Protein AF-A0A7R9PXS8-F1 (afdb_monomer_lite)

InterPro domains:
  IPR000653 DegT/DnrJ/EryC1/StrS aminotransferase [PF01041] (267-417)
  IPR000653 DegT/DnrJ/EryC1/StrS aminotransferase [PTHR30244] (265-416)
  IPR015421 Pyridoxal phosphate-dependent transferase, major domain [G3DSA:3.40.640.10] (238-419)
  IPR015424 Pyridoxal phosphate-dependent transferase [SSF53383] (260-417)
  IPR027417 P-loop containing nucleoside triphosphate hydrolase [G3DSA:3.40.50.300] (1-212)
  IPR027417 P-loop containing nucleoside triphosphate hydrolase [SSF52540] (4-186)

Foldseek 3Di:
DWQFLDDLDCVVVQLQVLAPQEAEDEELLTPVVVADLCNLVSLLVVQVVDPHNHYYYDYDLVSCVVNVHAPLCSCVSNVPQAAEAEAEPPLVSSVVQSVCCLVPVDGDPDDPPLDDDDPDDDDDDDDDDPVNSVVSVVVVVVSVVRNVVRDDPNYDYHYDYSVVCVVCVPVSVVVVCVSVVHDDPPGDRDDDDDDDDDDDDPDDDDDPPPDDVCVVPPDDPPVVVVVVVCCVPVVDDDDDDDDPDDDDRDARPVHDDDDPDDDDAHVVNVVVVVCCVVVVQVDPVGDVQVVVFVVVCVLVVHPTDGDDPDLLRVLLVVVVVLVDDAAQEEEEAPPDDPSNQVSCVVRNYHYFHQYPDPPGRWNDPVSRVVRDDPSYAAYETECPQQNRHPPVVVNVVVCVVVNHHYHYNCVNNPPDDDD

Sequence (419 aa):
MSTNPRTGSEYLSNLLRSHPEIGLDGELLNEEHNLPDDVLQYCRQQLSKFEQKFVGFKAFPEQIFKCKLRFDELVRHLGADVVIVLWRKSIAGQLASLRIAAKTGVWFEGAEDFNNNHKNGLKVKTSISDQEMREYHEFLVKDWQTIGSQWPIDIIPIYICYEDLIADPLTQLRQIMARLSCDMETYVFTSPGAVKPAVPPSDRIENWQQLSDELKCLKINVKKIVMDCIEKNLNVKCQALDFVPDAEPPIPSKGWRYNVCAPFMPNEAKDNVIQALVSGSVSSAGFWPKEMAEKLRKVFDCPVAQPCSNGFTSLVIAMQAMSLRSGDEVIMPSLTMIAVPNAVSLLGAVPVFADCADGQYNPGLNEILDVSSERTRAVVLTHTYGVPTEHLESIANECKARKWTLIEDISECVGVRVR

Organism: NCBI:txid1979941

Secondary structure (DSSP, 8-state):
----S--S-HHHHHHHHTSTTEEE---TT-GGG---S-HHHHHHHHHTT--SSEEE----HHHHHHTT--HHHHHHHHT-S--EEEE-S-HHHHHHHHHHHHHHSS-------TTS-------------HHHHHHHHHHHHHHHHHHHTT--TT---EEEEHHHHHH-HHHHHHHHHHHHT---TT----------------S----GGGS-HHHHH----HHHHHHHHHHHHH----------PPPPPPPPTT-----S------HHHHHHHHHHHHTT--STTSSHHHHHHHHHHHHTT-S-----SSHHHHHHHHHHHTT--TT-EEEEESSS-THHHHHHHHTTPEEEEEPPPTT-SS--HHHHHHT--TTEEEEEEE-GGG-PPTTHHHHHHHHHHHTPEEEEE-TTTTT----

Radius of gyration: 31.39 Å; chains: 1; bounding box: 64×60×87 Å

pLDDT: mean 73.42, std 21.12, range [26.16, 98.62]

Structure (mmCIF, N/CA/C/O backbone):
data_AF-A0A7R9PXS8-F1
#
_entry.id   AF-A0A7R9PXS8-F1
#
loop_
_atom_site.group_PDB
_atom_site.id
_atom_site.type_symbol
_atom_site.label_atom_id
_atom_site.label_alt_id
_atom_site.label_comp_id
_atom_site.label_asym_id
_atom_site.label_entity_id
_atom_site.label_seq_id
_atom_site.pdbx_PDB_ins_code
_atom_site.Cartn_x
_atom_site.Cartn_y
_atom_site.Cartn_z
_atom_site.occupancy
_atom_site.B_iso_or_equiv
_atom_site.auth_seq_id
_atom_site.auth_comp_id
_atom_site.auth_asym_id
_atom_site.auth_atom_id
_atom_site.pdbx_PDB_model_num
ATOM 1 N N . MET A 1 1 ? 7.174 11.034 -13.905 1.00 26.16 1 MET A N 1
ATOM 2 C CA . MET A 1 1 ? 6.912 9.632 -13.519 1.00 26.16 1 MET A CA 1
ATOM 3 C C . MET A 1 1 ? 7.125 8.782 -14.763 1.00 26.16 1 MET A C 1
ATOM 5 O O . MET A 1 1 ? 6.257 8.777 -15.638 1.00 26.16 1 MET A O 1
ATOM 9 N N . SER A 1 2 ? 8.285 8.129 -14.876 1.00 29.05 2 SER A N 1
ATOM 10 C CA . SER A 1 2 ? 8.663 7.359 -16.062 1.00 29.05 2 SER A CA 1
ATOM 11 C C . SER A 1 2 ? 7.716 6.164 -16.242 1.00 29.05 2 SER A C 1
ATOM 13 O O . SER A 1 2 ? 7.577 5.284 -15.393 1.00 29.05 2 SER A O 1
ATOM 15 N N . THR A 1 3 ? 6.976 6.187 -17.347 1.00 31.47 3 THR A N 1
ATOM 16 C CA . THR A 1 3 ? 5.913 5.229 -17.682 1.00 31.47 3 THR A CA 1
ATOM 17 C C . THR A 1 3 ? 6.485 4.183 -18.622 1.00 31.47 3 THR A C 1
ATOM 19 O O . THR A 1 3 ? 6.316 4.318 -19.829 1.00 31.47 3 THR A O 1
ATOM 22 N N . ASN A 1 4 ? 7.225 3.200 -18.102 1.00 42.34 4 ASN A N 1
ATOM 23 C CA . ASN A 1 4 ? 7.871 2.227 -18.983 1.00 42.34 4 ASN A CA 1
ATOM 24 C C . ASN A 1 4 ? 7.982 0.790 -18.419 1.00 42.34 4 ASN A C 1
ATOM 26 O O . ASN A 1 4 ? 8.968 0.457 -17.762 1.00 42.34 4 ASN A O 1
ATOM 30 N N . PRO A 1 5 ? 7.001 -0.094 -18.675 1.00 38.84 5 PRO A N 1
ATOM 31 C CA . PRO A 1 5 ? 6.869 -1.407 -18.041 1.00 38.84 5 PRO A CA 1
ATOM 32 C C . PRO A 1 5 ? 7.899 -2.445 -18.510 1.00 38.84 5 PRO A C 1
ATOM 34 O O . PRO A 1 5 ? 7.569 -3.372 -19.249 1.00 38.84 5 PRO A O 1
ATOM 37 N N . ARG A 1 6 ? 9.123 -2.342 -17.972 1.00 44.62 6 ARG A N 1
ATOM 38 C CA . ARG A 1 6 ? 10.349 -2.943 -18.528 1.00 44.62 6 ARG A CA 1
ATOM 39 C C . ARG A 1 6 ? 10.591 -2.435 -19.950 1.00 44.62 6 ARG A C 1
ATOM 41 O O . ARG A 1 6 ? 9.979 -2.911 -20.904 1.00 44.62 6 ARG A O 1
ATOM 48 N N . THR A 1 7 ? 11.647 -1.638 -20.090 1.00 41.94 7 THR A N 1
ATOM 49 C CA . THR A 1 7 ? 12.821 -2.074 -20.859 1.00 41.94 7 THR A CA 1
ATOM 50 C C . THR A 1 7 ? 12.614 -3.454 -21.519 1.00 41.94 7 THR A C 1
ATOM 52 O O . THR A 1 7 ? 12.917 -4.473 -20.902 1.00 41.94 7 THR A O 1
ATOM 55 N N . GLY A 1 8 ? 12.136 -3.530 -22.771 1.00 49.62 8 GLY A N 1
ATOM 56 C CA . GLY A 1 8 ? 12.135 -4.797 -23.520 1.00 49.62 8 GLY A CA 1
ATOM 57 C C . GLY A 1 8 ? 13.546 -5.380 -23.446 1.00 49.62 8 GLY A C 1
ATOM 58 O O . GLY A 1 8 ? 14.470 -4.663 -23.816 1.00 49.62 8 GLY A O 1
ATOM 59 N N . SER A 1 9 ? 13.708 -6.538 -22.788 1.00 55.25 9 SER A N 1
ATOM 60 C CA . SER A 1 9 ? 14.902 -6.829 -21.963 1.00 55.25 9 SER A CA 1
ATOM 61 C C . SER A 1 9 ? 16.229 -6.414 -22.586 1.00 55.25 9 SER A C 1
ATOM 63 O O . SER A 1 9 ? 16.456 -6.617 -23.782 1.00 55.25 9 SER A O 1
ATOM 65 N N . GLU A 1 10 ? 17.148 -5.937 -21.743 1.00 64.94 10 GLU A N 1
ATOM 66 C CA . GLU A 1 10 ? 18.542 -5.742 -22.143 1.00 64.94 10 GLU A CA 1
ATOM 67 C C . GLU A 1 10 ? 19.159 -6.990 -22.778 1.00 64.94 10 GLU A C 1
ATOM 69 O O . GLU A 1 10 ? 20.143 -6.850 -23.481 1.00 64.94 10 GLU A O 1
ATOM 74 N N . TYR A 1 11 ? 18.573 -8.181 -22.608 1.00 69.50 11 TYR A N 1
ATOM 75 C CA . TYR A 1 11 ? 18.912 -9.386 -23.363 1.00 69.50 11 TYR A CA 1
ATOM 76 C C . TYR A 1 11 ? 19.158 -9.123 -24.862 1.00 69.50 11 TYR A C 1
ATOM 78 O O . TYR A 1 11 ? 20.223 -9.484 -25.354 1.00 69.50 11 TYR A O 1
ATOM 86 N N . LEU A 1 12 ? 18.261 -8.420 -25.575 1.00 78.31 12 LEU A N 1
ATOM 87 C CA . LEU A 1 12 ? 18.499 -8.110 -26.995 1.00 78.31 12 LEU A CA 1
ATOM 88 C C . LEU A 1 12 ? 19.682 -7.149 -27.171 1.00 78.31 12 LEU A C 1
ATOM 90 O O . LEU A 1 12 ? 20.567 -7.399 -27.984 1.00 78.31 12 LEU A O 1
ATOM 94 N N . SER A 1 13 ? 19.721 -6.067 -26.391 1.00 78.25 13 SER A N 1
ATOM 95 C CA . SER A 1 13 ? 20.799 -5.074 -26.452 1.00 78.25 13 SER A CA 1
ATOM 96 C C . SER A 1 13 ? 22.167 -5.677 -26.116 1.00 78.25 13 SER A C 1
ATOM 98 O O . SER A 1 13 ? 23.156 -5.310 -26.732 1.00 78.25 13 SER A O 1
ATOM 100 N N . ASN A 1 14 ? 22.234 -6.619 -25.178 1.00 78.50 14 ASN A N 1
ATOM 101 C CA . ASN A 1 14 ? 23.454 -7.269 -24.707 1.00 78.50 14 ASN A CA 1
ATOM 102 C C . ASN A 1 14 ? 23.922 -8.356 -25.681 1.00 78.50 14 ASN A C 1
ATOM 104 O O . ASN A 1 14 ? 25.121 -8.458 -25.931 1.00 78.50 14 ASN A O 1
ATOM 108 N N . LEU A 1 15 ? 22.995 -9.096 -26.304 1.00 77.31 15 LEU A N 1
ATOM 109 C CA . LEU A 1 15 ? 23.314 -9.956 -27.445 1.00 77.31 15 LEU A CA 1
ATOM 110 C C . LEU A 1 15 ? 23.892 -9.129 -28.605 1.00 77.31 15 LEU A C 1
ATOM 112 O O . LEU A 1 15 ? 24.959 -9.460 -29.112 1.00 77.31 15 LEU A O 1
ATOM 116 N N . LEU A 1 16 ? 23.252 -8.019 -28.981 1.00 81.62 16 LEU A N 1
ATOM 117 C CA . LEU A 1 16 ? 23.735 -7.146 -30.057 1.00 81.62 16 LEU A CA 1
ATOM 118 C C . LEU A 1 16 ? 25.088 -6.478 -29.727 1.00 81.62 16 LEU A C 1
ATOM 120 O O . LEU A 1 16 ? 25.988 -6.528 -30.557 1.00 81.62 16 LEU A O 1
ATOM 124 N N . ARG A 1 17 ? 25.284 -5.953 -28.506 1.00 83.56 17 ARG A N 1
ATOM 125 C CA . ARG A 1 17 ? 26.563 -5.384 -28.011 1.00 83.56 17 ARG A CA 1
ATOM 126 C C . ARG A 1 17 ? 27.717 -6.391 -27.977 1.00 83.56 17 ARG A C 1
ATOM 128 O O . ARG A 1 17 ? 28.867 -5.976 -27.888 1.00 83.56 17 ARG A O 1
ATOM 135 N N . SER A 1 18 ? 27.438 -7.698 -28.006 1.00 81.06 18 SER A N 1
ATOM 136 C CA . SER A 1 18 ? 28.500 -8.710 -28.097 1.00 81.06 18 SER A CA 1
ATOM 137 C C . SER A 1 18 ? 29.143 -8.779 -29.493 1.00 81.06 18 SER A C 1
ATOM 139 O O . SER A 1 18 ? 30.228 -9.342 -29.632 1.00 81.06 18 SER A O 1
ATOM 141 N N . HIS A 1 19 ? 28.528 -8.160 -30.510 1.00 82.12 19 HIS A N 1
ATOM 142 C CA . HIS A 1 19 ? 29.117 -7.981 -31.835 1.00 82.12 19 HIS A CA 1
ATOM 143 C C . HIS A 1 19 ? 29.962 -6.689 -31.885 1.00 82.12 19 HIS A C 1
ATOM 145 O O . HIS A 1 19 ? 29.445 -5.613 -31.580 1.00 82.12 19 HIS A O 1
ATOM 151 N N . PRO A 1 20 ? 31.240 -6.740 -32.312 1.00 81.81 20 PRO A N 1
ATOM 152 C CA . PRO A 1 20 ? 32.177 -5.619 -32.158 1.00 81.81 20 PRO A CA 1
ATOM 153 C C . PRO A 1 20 ? 31.814 -4.373 -32.980 1.00 81.81 20 PRO A C 1
ATOM 155 O O . PRO A 1 20 ? 32.187 -3.264 -32.606 1.00 81.81 20 PRO A O 1
ATOM 158 N N . GLU A 1 21 ? 31.074 -4.527 -34.082 1.00 86.50 21 GLU A N 1
ATOM 159 C CA . GLU A 1 21 ? 30.629 -3.395 -34.908 1.00 86.50 21 GLU A CA 1
ATOM 160 C C . GLU A 1 21 ? 29.403 -2.642 -34.348 1.00 86.50 21 GLU A C 1
ATOM 162 O O . GLU A 1 21 ? 28.981 -1.671 -34.975 1.00 86.50 21 GLU A O 1
ATOM 167 N N . ILE A 1 22 ? 28.807 -3.074 -33.223 1.00 86.75 22 ILE A N 1
ATOM 168 C CA . ILE A 1 22 ? 27.517 -2.560 -32.728 1.00 86.75 22 ILE A CA 1
ATOM 169 C C . ILE A 1 22 ? 27.657 -1.892 -31.350 1.00 86.75 22 ILE A C 1
ATOM 171 O O . ILE A 1 22 ? 27.882 -2.546 -30.333 1.00 86.75 22 ILE A O 1
ATOM 175 N N . GLY A 1 23 ? 27.451 -0.574 -31.305 1.00 86.38 23 GLY A N 1
ATOM 176 C CA . GLY A 1 23 ? 27.310 0.213 -30.080 1.00 86.38 23 GLY A CA 1
ATOM 177 C C . GLY A 1 23 ? 25.835 0.488 -29.782 1.00 86.38 23 GLY A C 1
ATOM 178 O O . GLY A 1 23 ? 25.126 1.038 -30.619 1.00 86.38 23 GLY A O 1
ATOM 179 N N . LEU A 1 24 ? 25.348 0.125 -28.593 1.00 85.31 24 LEU A N 1
ATOM 180 C CA . LEU A 1 24 ? 23.976 0.442 -28.176 1.00 85.31 24 LEU A CA 1
ATOM 181 C C . LEU A 1 24 ? 23.958 1.144 -26.826 1.00 85.31 24 LEU A C 1
ATOM 183 O O . LEU A 1 24 ? 24.441 0.588 -25.836 1.00 85.31 24 LEU A O 1
ATOM 187 N N . ASP A 1 25 ? 23.322 2.308 -26.773 1.00 77.62 25 ASP A N 1
ATOM 188 C CA . ASP A 1 25 ? 23.011 3.017 -25.535 1.00 77.62 25 ASP A CA 1
ATOM 189 C C . ASP A 1 25 ? 21.700 2.505 -24.896 1.00 77.62 25 ASP A C 1
ATOM 191 O O . ASP A 1 25 ? 20.999 1.649 -25.448 1.00 77.62 25 ASP A O 1
ATOM 195 N N . GLY A 1 26 ? 21.395 2.987 -23.692 1.00 75.94 26 GLY A N 1
ATOM 196 C CA . GLY A 1 26 ? 20.164 2.710 -22.955 1.00 75.94 26 GLY A CA 1
ATOM 197 C C . GLY A 1 26 ? 18.955 3.511 -23.454 1.00 75.94 26 GLY A C 1
ATOM 198 O O . GLY A 1 26 ? 18.756 3.719 -24.652 1.00 75.94 26 GLY A O 1
ATOM 199 N N . GLU A 1 27 ? 18.108 3.943 -22.518 1.00 79.06 27 GLU A N 1
ATOM 200 C CA . GLU A 1 27 ? 16.910 4.742 -22.805 1.00 79.06 27 GLU A CA 1
ATOM 201 C C . GLU A 1 27 ? 17.213 6.241 -22.801 1.00 79.06 27 GLU A C 1
ATOM 203 O O . GLU A 1 27 ? 16.952 6.933 -21.821 1.00 79.06 27 GLU A O 1
ATOM 208 N N . LEU A 1 28 ? 17.733 6.761 -23.916 1.00 73.31 28 LEU A N 1
ATOM 209 C CA . LEU A 1 28 ? 18.120 8.176 -24.015 1.00 73.31 28 LEU A CA 1
ATOM 210 C C . LEU A 1 28 ? 16.966 9.164 -23.794 1.00 73.31 28 LEU A C 1
ATOM 212 O O . LEU A 1 28 ? 17.223 10.292 -23.399 1.00 73.31 28 LEU A O 1
ATOM 216 N N . LEU A 1 29 ? 15.711 8.761 -24.023 1.00 76.50 29 LEU A N 1
ATOM 217 C CA . LEU A 1 29 ? 14.517 9.598 -23.821 1.00 76.50 29 LEU A CA 1
ATOM 218 C C . LEU A 1 29 ? 13.872 9.426 -22.429 1.00 76.50 29 LEU A C 1
ATOM 220 O O . LEU A 1 29 ? 12.705 9.770 -22.230 1.00 76.50 29 LEU A O 1
ATOM 224 N N . ASN A 1 30 ? 14.601 8.867 -21.461 1.00 72.62 30 ASN A N 1
ATOM 225 C CA . ASN A 1 30 ? 14.138 8.751 -20.081 1.00 72.62 30 ASN A CA 1
ATOM 226 C C . ASN A 1 30 ? 14.110 10.130 -19.384 1.00 72.62 30 ASN A C 1
ATOM 228 O O . ASN A 1 30 ? 15.045 10.923 -19.491 1.00 72.62 30 ASN A O 1
ATOM 232 N N . GLU A 1 31 ? 13.047 10.386 -18.613 1.00 62.78 31 GLU A N 1
ATOM 233 C CA . GLU A 1 31 ? 12.849 11.605 -17.810 1.00 62.78 31 GLU A CA 1
ATOM 234 C C . GLU A 1 31 ? 14.018 11.865 -16.836 1.00 62.78 31 GLU A C 1
ATOM 236 O O . GLU A 1 31 ? 14.307 13.011 -16.502 1.00 62.78 31 GLU A O 1
ATOM 241 N N . GLU A 1 32 ? 14.724 10.811 -16.414 1.00 63.19 32 GLU A N 1
ATOM 242 C CA . GLU A 1 32 ? 15.872 10.868 -15.496 1.00 63.19 32 GLU A CA 1
ATOM 243 C C . GLU A 1 32 ? 17.131 11.524 -16.099 1.00 63.19 32 GLU A C 1
ATOM 245 O O . GLU A 1 32 ? 18.051 11.874 -15.359 1.00 63.19 32 GLU A O 1
ATOM 250 N N . HIS A 1 33 ? 17.191 11.733 -17.421 1.00 64.19 33 HIS A N 1
ATOM 251 C CA . HIS A 1 33 ? 18.354 12.329 -18.090 1.00 64.19 33 HIS A CA 1
ATOM 252 C C . HIS A 1 33 ? 18.363 13.868 -18.134 1.00 64.19 33 HIS A C 1
ATOM 254 O O . HIS A 1 33 ? 19.311 14.429 -18.682 1.00 64.19 33 HIS A O 1
ATOM 260 N N . ASN A 1 34 ? 17.365 14.554 -17.549 1.00 67.69 34 ASN A N 1
ATOM 261 C CA . ASN A 1 34 ? 17.202 16.019 -17.621 1.00 67.69 34 ASN A CA 1
ATOM 262 C C . ASN A 1 34 ? 17.345 16.538 -19.066 1.00 67.69 34 ASN A C 1
ATOM 264 O O . ASN A 1 34 ? 18.250 17.310 -19.388 1.00 67.69 34 ASN A O 1
ATOM 268 N N . LEU A 1 35 ? 16.464 16.051 -19.946 1.00 78.50 35 LEU A N 1
ATOM 269 C CA . LEU A 1 35 ? 16.519 16.322 -21.382 1.00 78.50 35 LEU A CA 1
ATOM 270 C C . LEU A 1 35 ? 16.496 17.836 -21.682 1.00 78.50 35 LEU A C 1
ATOM 272 O O . LEU A 1 35 ? 15.669 18.548 -21.108 1.00 78.50 35 LEU A O 1
ATOM 276 N N . PRO A 1 36 ? 17.373 18.334 -22.575 1.00 81.06 36 PRO A N 1
ATOM 277 C CA . PRO A 1 36 ? 17.362 19.730 -23.004 1.00 81.06 36 PRO A CA 1
ATOM 278 C C . PRO A 1 36 ? 16.209 20.006 -23.980 1.00 81.06 36 PRO A C 1
ATOM 280 O O . PRO A 1 36 ? 15.635 19.079 -24.550 1.00 81.06 36 PRO A O 1
ATOM 283 N N . ASP A 1 37 ? 15.924 21.288 -24.231 1.00 82.38 37 ASP A N 1
ATOM 284 C CA . ASP A 1 37 ? 14.831 21.718 -25.118 1.00 82.38 37 ASP A CA 1
ATOM 285 C C . ASP A 1 37 ? 14.938 21.147 -26.552 1.00 82.38 37 ASP A C 1
ATOM 287 O O . ASP A 1 37 ? 13.916 20.838 -27.164 1.00 82.38 37 ASP A O 1
ATOM 291 N N . ASP A 1 38 ? 16.158 20.954 -27.080 1.00 87.56 38 ASP A N 1
ATOM 292 C CA . ASP A 1 38 ? 16.399 20.233 -28.342 1.00 87.56 38 ASP A CA 1
ATOM 293 C C . ASP A 1 38 ? 16.789 18.766 -28.082 1.00 87.56 38 ASP A C 1
ATOM 295 O O . ASP A 1 38 ? 17.961 18.368 -28.045 1.00 87.56 38 ASP A O 1
ATOM 299 N N . VAL A 1 39 ? 15.755 17.945 -27.901 1.00 87.25 39 VAL A N 1
ATOM 300 C CA . VAL A 1 39 ? 15.872 16.503 -27.646 1.00 87.25 39 VAL A CA 1
ATOM 301 C C . VAL A 1 39 ? 16.468 15.747 -28.846 1.00 87.25 39 VAL A C 1
ATOM 303 O O . VAL A 1 39 ? 17.173 14.752 -28.659 1.00 87.25 39 VAL A O 1
ATOM 306 N N . LEU A 1 40 ? 16.237 16.210 -30.082 1.00 88.06 40 LEU A N 1
ATOM 307 C CA . LEU A 1 40 ? 16.769 15.568 -31.292 1.00 88.06 40 LEU A CA 1
ATOM 308 C C . LEU A 1 40 ? 18.284 15.771 -31.399 1.00 88.06 40 LEU A C 1
ATOM 310 O O . LEU A 1 40 ? 19.028 14.804 -31.603 1.00 88.06 40 LEU A O 1
ATOM 314 N N . GLN A 1 41 ? 18.751 17.003 -31.176 1.00 87.12 41 GLN A N 1
ATOM 315 C CA . GLN A 1 41 ? 20.175 17.315 -31.127 1.00 87.12 41 GLN A CA 1
ATOM 316 C C . GLN A 1 41 ? 20.872 16.556 -29.988 1.00 87.12 41 GLN A C 1
ATOM 318 O O . GLN A 1 41 ? 21.962 16.018 -30.199 1.00 87.12 41 GLN A O 1
ATOM 323 N N . TYR A 1 42 ? 20.235 16.440 -28.816 1.00 89.00 42 TYR A N 1
ATOM 324 C CA . TYR A 1 42 ? 20.740 15.630 -27.704 1.00 89.00 42 TYR A CA 1
ATOM 325 C C . TYR A 1 42 ? 20.949 14.161 -28.096 1.00 89.00 42 TYR A C 1
ATOM 327 O O . TYR A 1 42 ? 22.050 13.638 -27.909 1.00 89.00 42 TYR A O 1
ATOM 335 N N . CYS A 1 43 ? 19.941 13.503 -28.684 1.00 86.94 43 CYS A N 1
ATOM 336 C CA . CYS A 1 43 ? 20.045 12.094 -29.083 1.00 86.94 43 CYS A CA 1
ATOM 337 C C . CYS A 1 43 ? 21.212 11.871 -30.056 1.00 86.94 43 CYS A C 1
ATOM 339 O O . CYS A 1 43 ? 22.011 10.949 -29.884 1.00 86.94 43 CYS A O 1
ATOM 341 N N . ARG A 1 44 ? 21.362 12.766 -31.040 1.00 87.06 44 ARG A N 1
ATOM 342 C CA . ARG A 1 44 ? 22.456 12.719 -32.015 1.00 87.06 44 ARG A CA 1
ATOM 343 C C . ARG A 1 44 ? 23.832 12.913 -31.368 1.00 87.06 44 ARG A C 1
ATOM 345 O O . ARG A 1 44 ? 24.777 12.217 -31.734 1.00 87.06 44 ARG A O 1
ATOM 352 N N . GLN A 1 45 ? 23.946 13.813 -30.389 1.00 87.31 45 GLN A N 1
ATOM 353 C CA . GLN A 1 45 ? 25.185 14.022 -29.634 1.00 87.31 45 GLN A CA 1
ATOM 354 C C . GLN A 1 45 ? 25.566 12.805 -28.781 1.00 87.31 45 GLN A C 1
ATOM 356 O O . GLN A 1 45 ? 26.748 12.472 -28.727 1.00 87.31 45 GLN A O 1
ATOM 361 N N . GLN A 1 46 ? 24.611 12.110 -28.147 1.00 86.19 46 GLN A N 1
ATOM 362 C CA . GLN A 1 46 ? 24.931 10.883 -27.401 1.00 86.19 46 GLN A CA 1
ATOM 363 C C . GLN A 1 46 ? 25.431 9.777 -28.337 1.00 86.19 46 GLN A C 1
ATOM 365 O O . GLN A 1 46 ? 26.496 9.216 -28.094 1.00 86.19 46 GLN A O 1
ATOM 370 N N . LEU A 1 47 ? 24.734 9.533 -29.455 1.00 85.06 47 LEU A N 1
ATOM 371 C CA . LEU A 1 47 ? 25.147 8.515 -30.427 1.00 85.06 47 LEU A CA 1
ATOM 372 C C . LEU A 1 47 ? 26.518 8.798 -31.060 1.00 85.06 47 LEU A C 1
ATOM 374 O O . LEU A 1 47 ? 27.276 7.863 -31.293 1.00 85.06 47 LEU A O 1
ATOM 378 N N . SER A 1 48 ? 26.887 10.067 -31.266 1.00 86.06 48 SER A N 1
ATOM 379 C CA . SER A 1 48 ? 28.207 10.435 -31.811 1.00 86.06 48 SER A CA 1
ATOM 380 C C . SER A 1 48 ? 29.412 10.105 -30.913 1.00 86.06 48 SER A C 1
ATOM 382 O O . SER A 1 48 ? 30.548 10.307 -31.330 1.00 86.06 48 SER A O 1
ATOM 384 N N . LYS A 1 49 ? 29.186 9.612 -29.686 1.00 86.81 49 LYS A N 1
ATOM 385 C CA . LYS A 1 49 ? 30.245 9.167 -28.761 1.00 86.81 49 LYS A CA 1
ATOM 386 C C . LYS A 1 49 ? 30.698 7.726 -29.000 1.00 86.81 49 LYS A C 1
ATOM 388 O O . LYS A 1 49 ? 31.699 7.310 -28.424 1.00 86.81 49 LYS A O 1
ATOM 393 N N . PHE A 1 50 ? 29.944 6.961 -29.785 1.00 86.38 50 PHE A N 1
ATOM 394 C CA . PHE A 1 50 ? 30.272 5.587 -30.137 1.00 86.38 50 PHE A CA 1
ATOM 395 C C . PHE A 1 50 ? 31.167 5.574 -31.384 1.00 86.38 50 PHE A C 1
ATOM 397 O O . PHE A 1 50 ? 30.870 6.232 -32.377 1.00 86.38 50 PHE A O 1
ATOM 404 N N . GLU A 1 51 ? 32.260 4.812 -31.332 1.00 86.44 51 GLU A N 1
ATOM 405 C CA . GLU A 1 51 ? 33.189 4.612 -32.461 1.00 86.44 51 GLU A CA 1
ATOM 406 C C . GLU A 1 51 ? 32.772 3.422 -33.351 1.00 86.44 51 GLU A C 1
ATOM 408 O O . GLU A 1 51 ? 33.374 3.152 -34.390 1.00 86.44 51 GLU A O 1
ATOM 413 N N . GLN A 1 52 ? 31.739 2.688 -32.932 1.00 90.31 52 GLN A N 1
ATOM 414 C CA . GLN A 1 52 ? 31.178 1.542 -33.632 1.00 90.31 52 GLN A CA 1
ATOM 415 C C . GLN A 1 52 ? 30.483 1.951 -34.939 1.00 90.31 52 GLN A C 1
ATOM 417 O O . GLN A 1 52 ? 29.858 3.002 -35.045 1.00 90.31 52 GLN A O 1
ATOM 422 N N . LYS A 1 53 ? 30.552 1.065 -35.936 1.00 87.19 53 LYS A N 1
ATOM 423 C CA . LYS A 1 53 ? 29.969 1.246 -37.276 1.00 87.19 53 LYS A CA 1
ATOM 424 C C . LYS A 1 53 ? 28.441 1.347 -37.254 1.00 87.19 53 LYS A C 1
ATOM 426 O O . LYS A 1 53 ? 27.875 2.099 -38.041 1.00 87.19 53 LYS A O 1
ATOM 431 N N . PHE A 1 54 ? 27.787 0.610 -36.358 1.00 88.94 54 PHE A N 1
ATOM 432 C CA . PHE A 1 54 ? 26.352 0.704 -36.108 1.00 88.94 54 PHE A CA 1
ATOM 433 C C . PHE A 1 54 ? 26.119 1.219 -34.696 1.00 88.94 54 PHE A C 1
ATOM 435 O O . PHE A 1 54 ? 26.635 0.653 -33.731 1.00 88.94 54 PHE A O 1
ATOM 442 N N . VAL A 1 55 ? 25.325 2.281 -34.581 1.00 90.50 55 VAL A N 1
ATOM 443 C CA . VAL A 1 55 ? 25.012 2.932 -33.307 1.00 90.50 55 VAL A CA 1
ATOM 444 C C . VAL A 1 55 ? 23.505 3.062 -33.140 1.00 90.50 55 VAL A C 1
ATOM 446 O O . VAL A 1 55 ? 22.780 3.292 -34.106 1.00 90.50 55 VAL A O 1
ATOM 449 N N . GLY A 1 56 ? 23.014 2.914 -31.915 1.00 89.00 56 GLY A N 1
ATOM 450 C CA . GLY A 1 56 ? 21.587 3.017 -31.638 1.00 89.00 56 GLY A CA 1
ATOM 451 C C . GLY A 1 56 ? 21.277 3.134 -30.156 1.00 89.00 56 GLY A C 1
ATOM 452 O O . GLY A 1 56 ? 22.152 3.0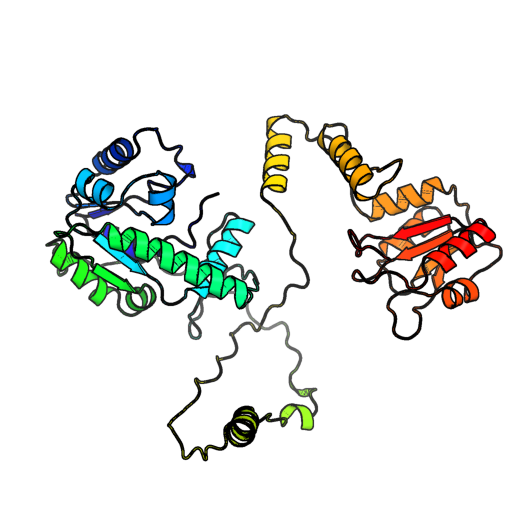30 -29.300 1.00 89.00 56 GLY A O 1
ATOM 453 N N . PHE A 1 57 ? 20.006 3.357 -29.853 1.00 87.38 57 PHE A N 1
ATOM 454 C CA . PHE A 1 57 ? 19.498 3.441 -28.490 1.00 87.38 57 PHE A CA 1
ATOM 455 C C . PHE A 1 57 ? 18.064 2.925 -28.435 1.00 87.38 57 PHE A C 1
ATOM 457 O O . PHE A 1 57 ? 17.463 2.566 -29.449 1.00 87.38 57 PHE A O 1
ATOM 464 N N . LYS A 1 58 ? 17.515 2.889 -27.227 1.00 85.00 58 LYS A N 1
ATOM 465 C CA . LYS A 1 58 ? 16.175 2.393 -26.954 1.00 85.00 58 LYS A CA 1
ATOM 466 C C . LYS A 1 58 ? 15.195 3.544 -26.750 1.00 85.00 58 LYS A C 1
ATOM 468 O O . LYS A 1 58 ? 15.438 4.422 -25.927 1.00 85.00 58 LYS A O 1
ATOM 473 N N . ALA A 1 59 ? 14.071 3.508 -27.456 1.00 79.06 59 ALA A N 1
ATOM 474 C CA . ALA A 1 59 ? 12.997 4.485 -27.322 1.00 79.06 59 ALA A CA 1
ATOM 475 C C . ALA A 1 59 ? 11.647 3.781 -27.175 1.00 79.06 59 ALA A C 1
ATOM 477 O O . ALA A 1 59 ? 11.420 2.732 -27.779 1.00 79.06 59 ALA A O 1
ATOM 478 N N . PHE A 1 60 ? 10.754 4.385 -26.396 1.00 76.69 60 PHE A N 1
ATOM 479 C CA . PHE A 1 60 ? 9.387 3.910 -26.186 1.00 76.69 60 PHE A CA 1
ATOM 480 C C . PHE A 1 60 ? 8.365 4.895 -26.762 1.00 76.69 60 PHE A C 1
ATOM 482 O O . PHE A 1 60 ? 8.617 6.103 -26.703 1.00 76.69 60 PHE A O 1
ATOM 489 N N . PRO A 1 61 ? 7.213 4.422 -27.282 1.00 73.19 61 PRO A N 1
ATOM 490 C CA . PRO A 1 61 ? 6.138 5.288 -27.771 1.00 73.19 61 PRO A CA 1
ATOM 491 C C . PRO A 1 61 ? 5.806 6.425 -26.794 1.00 73.19 61 PRO A C 1
ATOM 493 O O . PRO A 1 61 ? 5.831 7.599 -27.162 1.00 73.19 61 PRO A O 1
ATOM 496 N N . GLU A 1 62 ? 5.628 6.089 -25.517 1.00 69.00 62 GLU A N 1
ATOM 497 C CA . GLU A 1 62 ? 5.283 7.013 -24.438 1.00 69.00 62 GLU A CA 1
ATOM 498 C C . GLU A 1 62 ? 6.354 8.094 -24.223 1.00 69.00 62 GLU A C 1
ATOM 500 O O . GLU A 1 62 ? 6.025 9.246 -23.935 1.00 69.00 62 GLU A O 1
ATOM 505 N N . GLN A 1 63 ? 7.639 7.748 -24.369 1.00 78.00 63 GLN A N 1
ATOM 506 C CA . GLN A 1 63 ? 8.758 8.690 -24.235 1.00 78.00 63 GLN A CA 1
ATOM 507 C C . GLN A 1 63 ? 8.788 9.685 -25.399 1.00 78.00 63 GLN A C 1
ATOM 509 O O . GLN A 1 63 ? 8.958 10.885 -25.183 1.00 78.00 63 GLN A O 1
ATOM 514 N N . ILE A 1 64 ? 8.564 9.200 -26.623 1.00 78.94 64 ILE A N 1
ATOM 515 C CA . ILE A 1 64 ? 8.519 10.017 -27.843 1.00 78.94 64 ILE A CA 1
ATOM 516 C C . ILE A 1 64 ? 7.362 11.025 -27.752 1.00 78.94 64 ILE A C 1
ATOM 518 O O . ILE A 1 64 ? 7.577 12.226 -27.940 1.00 78.94 64 ILE A O 1
ATOM 522 N N . PHE A 1 65 ? 6.171 10.575 -27.336 1.00 74.38 65 PHE A N 1
ATOM 523 C CA . PHE A 1 65 ? 5.019 11.455 -27.113 1.00 74.38 65 PHE A CA 1
ATOM 524 C C . PHE A 1 65 ? 5.239 12.465 -25.979 1.00 74.38 65 PHE A C 1
ATOM 526 O O . PHE A 1 65 ? 4.905 13.641 -26.138 1.00 74.38 65 PHE A O 1
ATOM 533 N N . LYS A 1 66 ? 5.838 12.056 -24.851 1.00 76.00 66 LYS A N 1
ATOM 534 C CA . LYS A 1 66 ? 6.164 12.962 -23.733 1.00 76.00 66 LYS A CA 1
ATOM 535 C C . LYS A 1 66 ? 7.164 14.051 -24.120 1.00 76.00 66 LYS A C 1
ATOM 537 O O . LYS A 1 66 ? 6.988 15.197 -23.713 1.00 76.00 66 LYS A O 1
ATOM 542 N N . CYS A 1 67 ? 8.148 13.721 -24.955 1.00 81.62 67 CYS A N 1
ATOM 543 C CA . CYS A 1 67 ? 9.089 14.687 -25.527 1.00 81.62 67 CYS A CA 1
ATOM 544 C C . CYS A 1 67 ? 8.465 15.568 -26.629 1.00 81.62 67 CYS A C 1
ATOM 546 O O . CYS A 1 67 ? 9.156 16.417 -27.184 1.00 81.62 67 CYS A O 1
ATOM 548 N N . LYS A 1 68 ? 7.175 15.379 -26.957 1.00 85.00 68 LYS A N 1
ATOM 549 C CA . LYS A 1 68 ? 6.454 16.040 -28.063 1.00 85.00 68 LYS A CA 1
ATOM 550 C C . LYS A 1 68 ? 7.108 15.828 -29.436 1.00 85.00 68 LYS A C 1
ATOM 552 O O . LYS A 1 68 ? 6.921 16.642 -30.337 1.00 85.00 68 LYS A O 1
ATOM 557 N N . LEU A 1 69 ? 7.852 14.736 -29.596 1.00 83.00 69 LEU A N 1
ATOM 558 C CA . LEU A 1 69 ? 8.492 14.362 -30.852 1.00 83.00 69 LEU A CA 1
ATOM 559 C C . LEU A 1 69 ? 7.520 13.559 -31.721 1.00 83.00 69 LEU A C 1
ATOM 561 O O . LEU A 1 69 ? 6.687 12.805 -31.212 1.00 83.00 69 LEU A O 1
ATOM 565 N N . ARG A 1 70 ? 7.663 13.672 -33.042 1.00 87.38 70 ARG A N 1
ATOM 566 C CA . ARG A 1 70 ? 7.074 12.712 -33.981 1.00 87.38 70 ARG A CA 1
ATOM 567 C C . ARG A 1 70 ? 8.042 11.565 -34.242 1.00 87.38 70 ARG A C 1
ATOM 569 O O . ARG A 1 70 ? 9.254 11.765 -34.322 1.00 87.38 70 ARG A O 1
ATOM 576 N N . PHE A 1 71 ? 7.502 10.366 -34.434 1.00 85.50 71 PHE A N 1
ATOM 577 C CA . PHE A 1 71 ? 8.299 9.176 -34.719 1.00 85.50 71 PHE A CA 1
ATOM 578 C C . PHE A 1 71 ? 9.052 9.288 -36.054 1.00 85.50 71 PHE A C 1
ATOM 580 O O . PHE A 1 71 ? 10.248 9.001 -36.108 1.00 85.50 71 PHE A O 1
ATOM 587 N N . ASP A 1 72 ? 8.392 9.778 -37.111 1.00 85.62 72 ASP A N 1
ATOM 588 C CA . ASP A 1 72 ? 9.032 9.950 -38.419 1.00 85.62 72 ASP A CA 1
ATOM 589 C C . ASP A 1 72 ? 10.157 10.991 -38.394 1.00 85.62 72 ASP A C 1
ATOM 591 O O . ASP A 1 72 ? 11.178 10.809 -39.053 1.00 85.62 72 ASP A O 1
ATOM 595 N N . GLU A 1 73 ? 10.002 12.060 -37.612 1.00 87.50 73 GLU A N 1
ATOM 596 C CA . GLU A 1 73 ? 11.036 13.084 -37.437 1.00 87.50 73 GLU A CA 1
ATOM 597 C C . GLU A 1 73 ? 12.243 12.532 -36.678 1.00 87.50 73 GLU A C 1
ATOM 599 O O . GLU A 1 73 ? 13.373 12.766 -37.101 1.00 87.50 73 GLU A O 1
ATOM 604 N N . LEU A 1 74 ? 12.018 11.746 -35.618 1.00 88.12 74 LEU A N 1
ATOM 605 C CA . LEU A 1 74 ? 13.084 11.093 -34.859 1.00 88.12 74 LEU A CA 1
ATOM 606 C C . LEU A 1 74 ? 13.902 10.143 -35.747 1.00 88.12 74 LEU A C 1
ATOM 608 O O . LEU A 1 74 ? 15.120 10.284 -35.834 1.00 88.12 74 LEU A O 1
ATOM 612 N N . VAL A 1 75 ? 13.242 9.221 -36.457 1.00 87.94 75 VAL A N 1
ATOM 613 C CA . VAL A 1 75 ? 13.907 8.254 -37.351 1.00 87.94 75 VAL A CA 1
ATOM 614 C C . VAL A 1 75 ? 14.709 8.969 -38.444 1.00 87.94 75 VAL A C 1
ATOM 616 O O . VAL A 1 75 ? 15.876 8.643 -38.677 1.00 87.94 75 VAL A O 1
ATOM 619 N N . ARG A 1 76 ? 14.121 10.000 -39.066 1.00 86.50 76 ARG A N 1
ATOM 620 C CA . ARG A 1 76 ? 14.743 10.768 -40.155 1.00 86.50 76 ARG A CA 1
ATOM 621 C C . ARG A 1 76 ? 15.890 11.667 -39.670 1.00 86.50 76 ARG A C 1
ATOM 623 O O . ARG A 1 76 ? 16.866 11.831 -40.395 1.00 86.50 76 ARG A O 1
ATOM 630 N N . HIS A 1 77 ? 15.814 12.223 -38.457 1.00 87.25 77 HIS A N 1
ATOM 631 C CA . HIS A 1 77 ? 16.881 13.049 -37.871 1.00 87.25 77 HIS A CA 1
ATOM 632 C C . HIS A 1 77 ? 18.102 12.218 -37.452 1.00 87.25 77 HIS A C 1
ATOM 634 O O . HIS A 1 77 ? 19.240 12.677 -37.581 1.00 87.25 77 HIS A O 1
ATOM 640 N N . LEU A 1 78 ? 17.867 11.002 -36.952 1.00 86.56 78 LEU A N 1
ATOM 641 C CA . LEU A 1 78 ? 18.919 10.055 -36.581 1.00 86.56 78 LEU A CA 1
ATOM 642 C C . LEU A 1 78 ? 19.550 9.366 -37.801 1.00 86.56 78 LEU A C 1
ATOM 644 O O . LEU A 1 78 ? 20.681 8.903 -37.700 1.00 86.56 78 LEU A O 1
ATOM 648 N N . GLY A 1 79 ? 18.839 9.311 -38.933 1.00 86.06 79 GLY A N 1
ATOM 649 C CA . GLY A 1 79 ? 19.271 8.575 -40.124 1.00 86.06 79 GLY A CA 1
ATOM 650 C C . GLY A 1 79 ? 19.247 7.060 -39.908 1.00 86.06 79 GLY A C 1
ATOM 651 O O . GLY A 1 79 ? 20.169 6.373 -40.324 1.00 86.06 79 GLY A O 1
ATOM 652 N N . ALA A 1 80 ? 18.244 6.545 -39.191 1.00 85.62 80 ALA A N 1
ATOM 653 C CA . ALA A 1 80 ? 18.210 5.140 -38.794 1.00 85.62 80 ALA A CA 1
ATOM 654 C C . ALA A 1 80 ? 17.745 4.220 -39.940 1.00 85.62 80 ALA A C 1
ATOM 656 O O . ALA A 1 80 ? 16.568 4.218 -40.290 1.00 85.62 80 ALA A O 1
ATOM 657 N N . ASP A 1 81 ? 18.647 3.384 -40.467 1.00 77.25 81 ASP A N 1
ATOM 658 C CA . ASP A 1 81 ? 18.360 2.416 -41.544 1.00 77.25 81 ASP A CA 1
ATOM 659 C C . ASP A 1 81 ? 17.514 1.203 -41.103 1.00 77.25 81 ASP A C 1
ATOM 661 O O . ASP A 1 81 ? 16.909 0.506 -41.927 1.00 77.25 81 ASP A O 1
ATOM 665 N N . VAL A 1 82 ? 17.500 0.906 -39.798 1.00 85.31 82 VAL A N 1
ATOM 666 C CA . VAL A 1 82 ? 16.835 -0.266 -39.212 1.00 85.31 82 VAL A CA 1
ATOM 667 C C . VAL A 1 82 ? 16.062 0.139 -37.965 1.00 85.31 82 VAL A C 1
ATOM 669 O O . VAL A 1 82 ? 16.611 0.737 -37.043 1.00 85.31 82 VAL A O 1
ATOM 672 N N . VAL A 1 83 ? 14.791 -0.262 -37.908 1.00 85.94 83 VAL A N 1
ATOM 673 C CA . VAL A 1 83 ? 13.944 -0.134 -36.720 1.00 85.94 83 VAL A CA 1
ATOM 674 C C . VAL A 1 83 ? 13.477 -1.521 -36.289 1.00 85.94 83 VAL A C 1
ATOM 676 O O . VAL A 1 83 ? 12.924 -2.278 -37.089 1.00 85.94 83 VAL A O 1
ATOM 679 N N . ILE A 1 84 ? 13.692 -1.850 -35.015 1.00 85.19 84 ILE A N 1
ATOM 680 C CA . ILE A 1 84 ? 13.311 -3.134 -34.418 1.00 85.19 84 ILE A CA 1
ATOM 681 C C . ILE A 1 84 ? 12.163 -2.896 -33.436 1.00 85.19 84 ILE A C 1
ATOM 683 O O . ILE A 1 84 ? 12.316 -2.180 -32.448 1.00 85.19 84 ILE A O 1
ATOM 687 N N . VAL A 1 85 ? 11.019 -3.527 -33.690 1.00 80.06 85 VAL A N 1
ATOM 688 C CA . VAL A 1 85 ? 9.858 -3.527 -32.798 1.00 80.06 85 VAL A CA 1
ATOM 689 C C . VAL A 1 85 ? 9.907 -4.791 -31.942 1.00 80.06 85 VAL A C 1
ATOM 691 O O . VAL A 1 85 ? 9.441 -5.859 -32.343 1.00 80.06 85 VAL A O 1
ATOM 694 N N . LEU A 1 86 ? 10.500 -4.666 -30.753 1.00 73.50 86 LEU A N 1
ATOM 695 C CA . LEU A 1 86 ? 10.517 -5.722 -29.742 1.00 73.50 86 LEU A CA 1
ATOM 696 C C . LEU A 1 86 ? 9.243 -5.641 -28.888 1.00 73.50 86 LEU A C 1
ATOM 698 O O . LEU A 1 86 ? 9.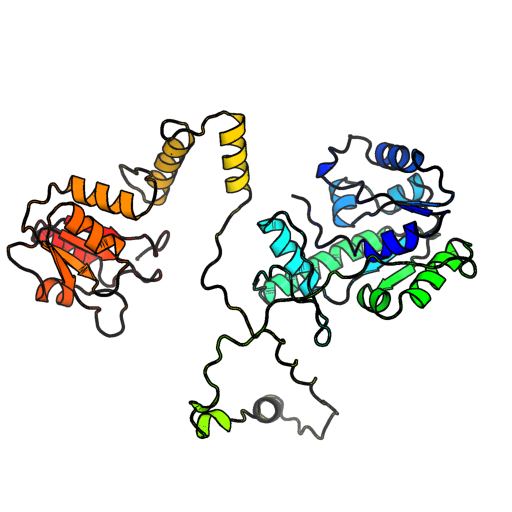095 -4.729 -28.075 1.00 73.50 86 LEU A O 1
ATOM 702 N N . TRP A 1 87 ? 8.340 -6.606 -29.049 1.00 70.06 87 TRP A N 1
ATOM 703 C CA . TRP A 1 87 ? 7.078 -6.694 -28.307 1.00 70.06 87 TRP A CA 1
ATOM 704 C C . TRP A 1 87 ? 7.041 -7.937 -27.407 1.00 70.06 87 TRP A C 1
ATOM 706 O O . TRP A 1 87 ? 7.906 -8.808 -27.498 1.00 70.06 87 TRP A O 1
ATOM 716 N N . ARG A 1 88 ? 6.063 -8.014 -26.496 1.00 66.00 88 ARG A N 1
ATOM 717 C CA . ARG A 1 88 ? 5.871 -9.154 -25.584 1.00 66.00 88 ARG A CA 1
ATOM 718 C C . ARG A 1 88 ? 4.453 -9.696 -25.692 1.00 66.00 88 ARG A C 1
ATOM 720 O O . ARG A 1 88 ? 3.510 -8.908 -25.722 1.00 66.00 88 ARG A O 1
ATOM 727 N N . LYS A 1 89 ? 4.294 -11.021 -25.671 1.00 59.78 89 LYS A N 1
ATOM 728 C CA . LYS A 1 89 ? 2.978 -11.682 -25.554 1.00 59.78 89 LYS A CA 1
ATOM 729 C C . LYS A 1 89 ? 2.353 -11.426 -24.172 1.00 59.78 89 LYS A C 1
ATOM 731 O O . LYS A 1 89 ? 1.140 -11.281 -24.042 1.00 59.78 89 LYS A O 1
ATOM 736 N N . SER A 1 90 ? 3.188 -11.301 -23.142 1.00 59.12 90 SER A N 1
ATOM 737 C CA . SER A 1 90 ? 2.808 -11.129 -21.732 1.00 59.12 90 SER A CA 1
ATOM 738 C C . SER A 1 90 ? 2.364 -9.695 -21.341 1.00 59.12 90 SER A C 1
ATOM 740 O O . SER A 1 90 ? 2.950 -9.062 -20.459 1.00 59.12 90 SER A O 1
ATOM 742 N N . ILE A 1 91 ? 1.268 -9.182 -21.925 1.00 55.09 91 ILE A N 1
ATOM 743 C CA . ILE A 1 91 ? 0.694 -7.844 -21.609 1.00 55.09 91 ILE A CA 1
ATOM 744 C C . ILE A 1 91 ? 0.404 -7.677 -20.102 1.00 55.09 91 ILE A C 1
ATOM 746 O O . ILE A 1 91 ? 0.727 -6.646 -19.506 1.00 55.09 91 ILE A O 1
ATOM 750 N N . ALA A 1 92 ? -0.129 -8.714 -19.445 1.00 51.69 92 ALA A N 1
ATOM 751 C CA . ALA A 1 92 ? -0.346 -8.717 -17.993 1.00 51.69 92 ALA A CA 1
ATOM 752 C C . ALA A 1 92 ? 0.972 -8.629 -17.196 1.00 51.69 92 ALA A C 1
ATOM 754 O O . ALA A 1 92 ? 1.030 -7.978 -16.153 1.00 51.69 92 ALA A O 1
ATOM 755 N N . GLY A 1 93 ? 2.052 -9.237 -17.703 1.00 55.38 93 GLY A N 1
ATOM 756 C CA . GLY A 1 93 ? 3.394 -9.163 -17.122 1.00 55.38 93 GLY A CA 1
ATOM 757 C C . GLY A 1 93 ? 4.022 -7.772 -17.246 1.00 55.38 93 GLY A C 1
ATOM 758 O O . GLY A 1 93 ? 4.719 -7.328 -16.330 1.00 55.38 93 GLY A O 1
ATOM 759 N N . GLN A 1 94 ? 3.728 -7.048 -18.331 1.00 56.84 94 GLN A N 1
ATOM 760 C CA . GLN A 1 94 ? 4.087 -5.636 -18.479 1.00 56.84 94 GLN A CA 1
ATOM 761 C C . GLN A 1 94 ? 3.309 -4.760 -17.488 1.00 56.84 94 GLN A C 1
ATOM 763 O O . GLN A 1 94 ? 3.932 -4.052 -16.699 1.00 56.84 94 GLN A O 1
ATOM 768 N N . LEU A 1 95 ? 1.977 -4.864 -17.426 1.00 57.81 95 LEU A N 1
ATOM 769 C CA . LEU A 1 95 ? 1.172 -4.074 -16.482 1.00 57.81 95 LEU A CA 1
ATOM 770 C C . LEU A 1 95 ? 1.540 -4.359 -15.014 1.00 57.81 95 LEU A C 1
ATOM 772 O O . LEU A 1 95 ? 1.654 -3.433 -14.207 1.00 57.81 95 LEU A O 1
ATOM 776 N N . ALA A 1 96 ? 1.808 -5.623 -14.671 1.00 52.75 96 ALA A N 1
ATOM 777 C CA . ALA A 1 96 ? 2.329 -6.006 -13.361 1.00 52.75 96 ALA A CA 1
ATOM 778 C C . ALA A 1 96 ? 3.709 -5.384 -13.091 1.00 52.75 96 ALA A C 1
ATOM 780 O O . ALA A 1 96 ? 3.940 -4.864 -12.000 1.00 52.75 96 ALA A O 1
ATOM 781 N N . SER A 1 97 ? 4.610 -5.377 -14.078 1.00 53.44 97 SER A N 1
ATOM 782 C CA . SER A 1 97 ? 5.916 -4.717 -13.965 1.00 53.44 97 SER A CA 1
ATOM 783 C C . SER A 1 97 ? 5.792 -3.196 -13.800 1.00 53.44 97 SER A C 1
ATOM 785 O O . SER A 1 97 ? 6.493 -2.639 -12.956 1.00 53.44 97 SER A O 1
ATOM 787 N N . LEU A 1 98 ? 4.861 -2.532 -14.507 1.00 54.81 98 LEU A N 1
ATOM 788 C CA . LEU A 1 98 ? 4.539 -1.112 -14.292 1.00 54.81 98 LEU A CA 1
ATOM 789 C C . LEU A 1 98 ? 4.109 -0.871 -12.846 1.00 54.81 98 LEU A C 1
ATOM 791 O O . LEU A 1 98 ? 4.643 -0.002 -12.163 1.00 54.81 98 LEU A O 1
ATOM 795 N N . ARG A 1 99 ? 3.140 -1.666 -12.374 1.00 54.44 99 ARG A N 1
ATOM 796 C CA . ARG A 1 99 ? 2.556 -1.576 -11.030 1.00 54.44 99 ARG A CA 1
ATOM 797 C C . ARG A 1 99 ? 3.599 -1.807 -9.943 1.00 54.44 99 ARG A C 1
ATOM 799 O O . ARG A 1 99 ? 3.534 -1.144 -8.910 1.00 54.44 99 ARG A O 1
ATOM 806 N N . ILE A 1 100 ? 4.538 -2.727 -10.161 1.00 49.19 100 ILE A N 1
ATOM 807 C CA . ILE A 1 100 ? 5.636 -2.981 -9.229 1.00 49.19 100 ILE A CA 1
ATOM 808 C C . ILE A 1 100 ? 6.601 -1.795 -9.246 1.00 49.19 100 ILE A C 1
ATOM 810 O O . ILE A 1 100 ? 6.762 -1.170 -8.205 1.00 49.19 100 ILE A O 1
ATOM 814 N N . ALA A 1 101 ? 7.155 -1.406 -10.394 1.00 48.56 101 ALA A N 1
ATOM 815 C CA . ALA A 1 101 ? 8.167 -0.352 -10.463 1.00 48.56 101 ALA A CA 1
ATOM 816 C C . ALA A 1 101 ? 7.655 1.043 -10.076 1.00 48.56 101 ALA A C 1
ATOM 818 O O . ALA A 1 101 ? 8.341 1.762 -9.358 1.00 48.56 101 ALA A O 1
ATOM 819 N N . ALA A 1 102 ? 6.425 1.413 -10.446 1.00 50.41 102 ALA A N 1
ATOM 820 C CA . ALA A 1 102 ? 5.801 2.658 -9.988 1.00 50.41 102 ALA A CA 1
ATOM 821 C C . ALA A 1 102 ? 5.720 2.728 -8.448 1.00 50.41 102 ALA A C 1
ATOM 823 O O . ALA A 1 102 ? 5.877 3.794 -7.843 1.00 50.41 102 ALA A O 1
ATOM 824 N N . LYS A 1 103 ? 5.522 1.576 -7.792 1.00 49.44 103 LYS A N 1
ATOM 825 C CA . LYS A 1 103 ? 5.519 1.464 -6.329 1.00 49.44 103 LYS A CA 1
ATOM 826 C C . LYS A 1 103 ? 6.943 1.423 -5.759 1.00 49.44 103 LYS A C 1
ATOM 828 O O . LYS A 1 103 ? 7.243 2.222 -4.873 1.00 49.44 103 LYS A O 1
ATOM 833 N N . THR A 1 104 ? 7.811 0.548 -6.268 1.00 43.69 104 THR A N 1
ATOM 834 C CA . THR A 1 104 ? 9.111 0.183 -5.667 1.00 43.69 104 THR A CA 1
ATOM 835 C C . THR A 1 104 ? 10.324 0.955 -6.191 1.00 43.69 104 THR A C 1
ATOM 837 O O . THR A 1 104 ? 11.370 0.899 -5.556 1.00 43.69 104 THR A O 1
ATOM 840 N N . GLY A 1 105 ? 10.223 1.625 -7.341 1.00 40.88 105 GLY A N 1
ATOM 841 C CA . GLY A 1 105 ? 11.370 2.155 -8.091 1.00 40.88 105 GLY A CA 1
ATOM 842 C C . GLY A 1 105 ? 12.226 1.082 -8.784 1.00 40.88 105 GLY A C 1
ATOM 843 O O . GLY A 1 105 ? 13.288 1.401 -9.304 1.00 40.88 105 GLY A O 1
ATOM 844 N N . VAL A 1 106 ? 11.802 -0.190 -8.780 1.00 41.19 106 VAL A N 1
ATOM 845 C CA . VAL A 1 106 ? 12.599 -1.336 -9.261 1.00 41.19 106 VAL A CA 1
ATOM 846 C C . VAL A 1 106 ? 11.788 -2.179 -10.250 1.00 41.19 106 VAL A C 1
ATOM 848 O O . VAL A 1 106 ? 10.696 -2.648 -9.920 1.00 41.19 106 VAL A O 1
ATOM 851 N N . TRP A 1 107 ? 12.331 -2.393 -11.453 1.00 48.34 107 TRP A N 1
ATOM 852 C CA . TRP A 1 107 ? 11.633 -3.051 -12.566 1.00 48.34 107 TRP A CA 1
ATOM 853 C C . TRP A 1 107 ? 11.506 -4.582 -12.430 1.00 48.34 107 TRP A C 1
ATOM 855 O O . TRP A 1 107 ? 12.411 -5.290 -11.992 1.00 48.34 107 TRP A O 1
ATOM 865 N N . PHE A 1 108 ? 10.310 -5.072 -12.772 1.00 44.06 108 PHE A N 1
ATOM 866 C CA . PHE A 1 108 ? 9.764 -6.403 -12.478 1.00 44.06 108 PHE A CA 1
ATOM 867 C C . PHE A 1 108 ? 10.225 -7.613 -13.323 1.00 44.06 108 PHE A C 1
ATOM 869 O O . PHE A 1 108 ? 9.383 -8.069 -14.088 1.00 44.06 108 PHE A O 1
ATOM 876 N N . GLU A 1 109 ? 11.441 -8.163 -13.173 1.00 43.03 109 GLU A N 1
ATOM 877 C CA . GLU A 1 109 ? 11.895 -9.572 -13.447 1.00 43.03 109 GLU A CA 1
ATOM 878 C C . GLU A 1 109 ? 10.864 -10.742 -13.336 1.00 43.03 109 GLU A C 1
ATOM 880 O O . GLU A 1 109 ? 11.120 -11.709 -12.622 1.00 43.03 109 GLU A O 1
ATOM 885 N N . GLY A 1 110 ? 9.713 -10.707 -14.018 1.00 44.16 110 GLY A N 1
ATOM 886 C CA . GLY A 1 110 ? 8.693 -11.765 -14.008 1.00 44.16 110 GLY A CA 1
ATOM 887 C C . GLY A 1 110 ? 9.158 -13.054 -14.695 1.00 44.16 110 GLY A C 1
ATOM 888 O O . GLY A 1 110 ? 9.705 -12.990 -15.795 1.00 44.16 110 GLY A O 1
ATOM 889 N N . ALA A 1 111 ? 8.917 -14.195 -14.040 1.00 40.19 111 ALA A N 1
ATOM 890 C CA . ALA A 1 111 ? 9.377 -15.523 -14.443 1.00 40.19 111 ALA A CA 1
ATOM 891 C C . ALA A 1 111 ? 8.224 -16.403 -14.956 1.00 40.19 111 ALA A C 1
ATOM 893 O O . ALA A 1 111 ? 7.299 -16.688 -14.194 1.00 40.19 111 ALA A O 1
ATOM 894 N N . GLU A 1 112 ? 8.333 -16.878 -16.200 1.00 40.84 112 GLU A N 1
ATOM 895 C CA . GLU A 1 112 ? 7.411 -17.854 -16.815 1.00 40.84 112 GLU A CA 1
ATOM 896 C C . GLU A 1 112 ? 8.035 -19.258 -16.991 1.00 40.84 112 GLU A C 1
ATOM 898 O O . GLU A 1 112 ? 7.387 -20.174 -17.491 1.00 40.84 112 GLU A O 1
ATOM 903 N N . ASP A 1 113 ? 9.256 -19.484 -16.485 1.00 34.16 113 ASP A N 1
ATOM 904 C CA . ASP A 1 113 ? 9.859 -20.821 -16.400 1.00 34.16 113 ASP A CA 1
ATOM 905 C C . ASP A 1 113 ? 9.177 -21.681 -15.322 1.00 34.16 113 ASP A C 1
ATOM 907 O O . ASP A 1 113 ? 9.592 -21.727 -14.159 1.00 34.16 113 ASP A O 1
ATOM 911 N N . PHE A 1 114 ? 8.156 -22.441 -15.719 1.00 33.53 114 PHE A N 1
ATOM 912 C CA . PHE A 1 114 ? 7.555 -23.473 -14.865 1.00 33.53 114 PHE A CA 1
ATOM 913 C C . PHE A 1 114 ? 8.438 -24.723 -14.676 1.00 33.53 114 PHE A C 1
ATOM 915 O O . PHE A 1 114 ? 8.070 -25.596 -13.893 1.00 33.53 114 PHE A O 1
ATOM 922 N N . ASN A 1 115 ? 9.603 -24.809 -15.336 1.00 30.59 115 ASN A N 1
ATOM 923 C CA . ASN A 1 115 ? 10.419 -26.030 -15.377 1.00 30.59 115 ASN A CA 1
ATOM 924 C C . ASN A 1 115 ? 11.927 -25.880 -15.081 1.00 30.59 115 ASN A C 1
ATOM 926 O O . ASN A 1 115 ? 12.649 -26.858 -15.270 1.00 30.59 115 ASN A O 1
ATOM 930 N N . ASN A 1 116 ? 12.443 -24.741 -14.580 1.00 28.36 116 ASN A N 1
ATOM 931 C CA . ASN A 1 116 ? 13.872 -24.672 -14.217 1.00 28.36 116 ASN A CA 1
ATOM 932 C C . ASN A 1 116 ? 14.265 -23.913 -12.931 1.00 28.36 116 ASN A C 1
ATOM 934 O O . ASN A 1 116 ? 13.592 -23.013 -12.430 1.00 28.36 116 ASN A O 1
ATOM 938 N N . ASN A 1 117 ? 15.376 -24.364 -12.336 1.00 32.84 117 ASN A N 1
ATOM 939 C CA . ASN A 1 117 ? 15.719 -24.174 -10.920 1.00 32.84 117 ASN A CA 1
ATOM 940 C C . ASN A 1 117 ? 16.502 -22.881 -10.591 1.00 32.84 117 ASN A C 1
ATOM 942 O O . ASN A 1 117 ? 17.612 -22.944 -10.061 1.00 32.84 117 ASN A O 1
ATOM 946 N N . HIS A 1 118 ? 15.904 -21.697 -10.768 1.00 31.88 118 HIS A N 1
ATOM 947 C CA . HIS A 1 118 ? 16.485 -20.440 -10.255 1.00 31.88 118 HIS A CA 1
ATOM 948 C C . HIS A 1 118 ? 15.691 -19.836 -9.084 1.00 31.88 118 HIS A C 1
ATOM 950 O O . HIS A 1 118 ? 14.876 -18.922 -9.193 1.00 31.88 118 HIS A O 1
ATOM 956 N N . LYS A 1 119 ? 15.966 -20.379 -7.892 1.00 42.91 119 LYS A N 1
ATOM 957 C CA . LYS A 1 119 ? 15.416 -19.943 -6.602 1.00 42.91 119 LYS A CA 1
ATOM 958 C C . LYS A 1 119 ? 16.296 -18.844 -5.971 1.00 42.91 119 LYS A C 1
ATOM 960 O O . LYS A 1 119 ? 17.092 -19.208 -5.122 1.00 42.91 119 LYS A O 1
ATOM 965 N N . ASN A 1 120 ? 16.122 -17.553 -6.310 1.00 41.47 120 ASN A N 1
ATOM 966 C CA . ASN A 1 120 ? 16.475 -16.389 -5.447 1.00 41.47 120 ASN A CA 1
ATOM 967 C C . ASN A 1 120 ? 16.034 -15.023 -6.044 1.00 41.47 120 ASN A C 1
ATOM 969 O O . ASN A 1 120 ? 16.825 -14.320 -6.659 1.00 41.47 120 ASN A O 1
ATOM 973 N N . GLY A 1 121 ? 14.772 -14.624 -5.834 1.00 35.84 121 GLY A N 1
ATOM 974 C CA . GLY A 1 121 ? 14.234 -13.321 -6.262 1.00 35.84 121 GLY A CA 1
ATOM 975 C C . GLY A 1 121 ? 12.957 -12.934 -5.501 1.00 35.84 121 GLY A C 1
ATOM 976 O O . GLY A 1 121 ? 12.225 -13.805 -5.019 1.00 35.84 121 GLY A O 1
ATOM 977 N N . LEU A 1 122 ? 12.706 -11.631 -5.348 1.00 35.81 122 LEU A N 1
ATOM 978 C CA . LEU A 1 122 ? 11.701 -11.066 -4.436 1.00 35.81 122 LEU A CA 1
ATOM 979 C C . LEU A 1 122 ? 10.294 -11.073 -5.073 1.00 35.81 122 LEU A C 1
ATOM 981 O O . LEU A 1 122 ? 9.964 -10.219 -5.886 1.00 35.81 122 LEU A O 1
ATOM 985 N N . LYS A 1 123 ? 9.448 -12.054 -4.726 1.00 40.19 123 LYS A N 1
ATOM 986 C CA . LYS A 1 123 ? 8.102 -12.199 -5.318 1.00 40.19 123 LYS A CA 1
ATOM 987 C C . LYS A 1 123 ? 7.096 -11.201 -4.721 1.00 40.19 123 LYS A C 1
ATOM 989 O O . LYS A 1 123 ? 6.546 -11.454 -3.648 1.00 40.19 123 LYS A O 1
ATOM 994 N N . VAL A 1 124 ? 6.827 -10.103 -5.429 1.00 42.19 124 VAL A N 1
ATOM 995 C CA . VAL A 1 124 ? 5.759 -9.139 -5.099 1.00 42.19 124 VAL A CA 1
ATOM 996 C C . VAL A 1 124 ? 4.419 -9.642 -5.641 1.00 42.19 124 VAL A C 1
ATOM 998 O O . VAL A 1 124 ? 4.292 -9.908 -6.833 1.00 42.19 124 VAL A O 1
ATOM 1001 N N . LYS A 1 125 ? 3.403 -9.761 -4.778 1.00 42.41 125 LYS A N 1
ATOM 1002 C CA . LYS A 1 125 ? 2.034 -10.077 -5.206 1.00 42.41 125 LYS A CA 1
ATOM 1003 C C . LYS A 1 125 ? 1.312 -8.790 -5.599 1.00 42.41 125 LYS A C 1
ATOM 1005 O O . LYS A 1 125 ? 1.186 -7.892 -4.772 1.00 42.41 125 LYS A O 1
ATOM 1010 N N . THR A 1 126 ? 0.815 -8.722 -6.831 1.00 45.25 126 THR A N 1
ATOM 1011 C CA . THR A 1 126 ? -0.084 -7.660 -7.297 1.00 45.25 126 THR A CA 1
ATOM 1012 C C . THR A 1 126 ? -1.336 -8.296 -7.886 1.00 45.25 126 THR A C 1
ATOM 1014 O O . THR A 1 126 ? -1.239 -9.284 -8.610 1.00 45.25 126 THR A O 1
ATOM 1017 N N . SER A 1 127 ? -2.503 -7.749 -7.560 1.00 47.09 127 SER A N 1
ATOM 1018 C CA . SER A 1 127 ? -3.739 -7.986 -8.302 1.00 47.09 127 SER A CA 1
ATOM 1019 C C . SER A 1 127 ? -3.888 -6.909 -9.376 1.00 47.09 127 SER A C 1
ATOM 1021 O O . SER A 1 127 ? -3.430 -5.775 -9.206 1.00 47.09 127 SER A O 1
ATOM 1023 N N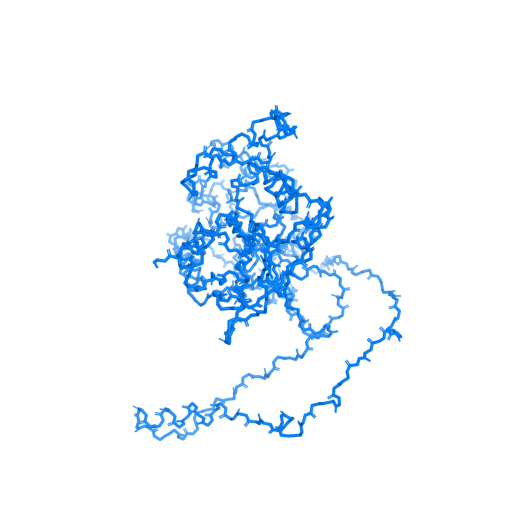 . ILE A 1 128 ? -4.497 -7.290 -10.491 1.00 54.69 128 ILE A N 1
ATOM 1024 C CA . ILE A 1 128 ? -4.925 -6.406 -11.571 1.00 54.69 128 ILE A CA 1
ATOM 1025 C C . ILE A 1 128 ? -6.358 -6.840 -11.872 1.00 54.69 128 ILE A C 1
ATOM 1027 O O . ILE A 1 128 ? -6.605 -8.038 -12.001 1.00 54.69 128 ILE A O 1
ATOM 1031 N N . SER A 1 129 ? -7.299 -5.903 -11.909 1.00 60.88 129 SER A N 1
ATOM 1032 C CA . SER A 1 129 ? -8.689 -6.205 -12.257 1.00 60.88 129 SER A CA 1
ATOM 1033 C C . SER A 1 129 ? -8.878 -6.339 -13.770 1.00 60.88 129 SER A C 1
ATOM 1035 O O . SER A 1 129 ? -8.138 -5.748 -14.559 1.00 60.88 129 SER A O 1
ATOM 1037 N N . ASP A 1 130 ? -9.922 -7.058 -14.184 1.00 53.66 130 ASP A N 1
ATOM 1038 C CA . ASP A 1 130 ? -10.276 -7.211 -15.603 1.00 53.66 130 ASP A CA 1
ATOM 1039 C C . ASP A 1 130 ? -10.535 -5.862 -16.293 1.00 53.66 130 ASP A C 1
ATOM 1041 O O . ASP A 1 130 ? -10.323 -5.724 -17.496 1.00 53.66 130 ASP A O 1
ATOM 1045 N N . GLN A 1 131 ? -10.993 -4.861 -15.534 1.00 61.41 131 GLN A N 1
ATOM 1046 C CA . GLN A 1 131 ? -11.224 -3.511 -16.037 1.00 61.41 131 GLN A CA 1
ATOM 1047 C C . GLN A 1 131 ? -9.905 -2.771 -16.296 1.00 61.41 131 GLN A C 1
ATOM 1049 O O . GLN A 1 131 ? -9.710 -2.254 -17.391 1.00 61.41 131 GLN A O 1
ATOM 1054 N N . GLU A 1 132 ? -8.961 -2.809 -15.351 1.00 54.00 132 GLU A N 1
ATOM 1055 C CA . GLU A 1 132 ? -7.624 -2.219 -15.528 1.00 54.00 132 GLU A CA 1
ATOM 1056 C C . GLU A 1 132 ? -6.829 -2.912 -16.649 1.00 54.00 132 GLU A C 1
ATOM 1058 O O . GLU A 1 132 ? -6.066 -2.258 -17.360 1.00 54.00 132 GLU A O 1
ATOM 1063 N N . MET A 1 133 ? -7.018 -4.226 -16.841 1.00 58.88 133 MET A N 1
ATOM 1064 C CA . MET A 1 133 ? -6.451 -4.961 -17.980 1.00 58.88 133 MET A CA 1
ATOM 1065 C C . MET A 1 133 ? -6.996 -4.457 -19.322 1.00 58.88 133 MET A C 1
ATOM 1067 O O . MET A 1 133 ? -6.215 -4.283 -20.258 1.00 58.88 133 MET A O 1
ATOM 1071 N N . ARG A 1 134 ? -8.312 -4.208 -19.426 1.00 62.25 134 ARG A N 1
ATOM 1072 C CA . ARG A 1 134 ? -8.935 -3.648 -20.639 1.00 62.25 134 ARG A CA 1
ATOM 1073 C C . ARG A 1 134 ? -8.445 -2.229 -20.919 1.00 62.25 134 ARG A C 1
ATOM 1075 O O . ARG A 1 134 ? -7.978 -1.967 -22.020 1.00 62.25 134 ARG A O 1
ATOM 1082 N N . GLU A 1 135 ? -8.460 -1.356 -19.915 1.00 65.62 135 GLU A N 1
ATOM 1083 C CA . GLU A 1 135 ? -8.025 0.043 -20.046 1.00 65.62 135 GLU A CA 1
ATOM 1084 C C . GLU A 1 135 ? -6.547 0.160 -20.455 1.00 65.62 135 GLU A C 1
ATOM 1086 O O . GLU A 1 135 ? -6.200 0.965 -21.319 1.00 65.62 135 GLU A O 1
ATOM 1091 N N . TYR A 1 136 ? -5.666 -0.678 -19.899 1.00 61.09 136 TYR A N 1
ATOM 1092 C CA . TYR A 1 136 ? -4.257 -0.718 -20.301 1.00 61.09 136 TYR A CA 1
ATOM 1093 C C . TYR A 1 136 ? -4.054 -1.284 -21.713 1.00 61.09 136 TYR A C 1
ATOM 1095 O O . TYR A 1 136 ? -3.215 -0.786 -22.463 1.00 61.09 136 TYR A O 1
ATOM 1103 N N . HIS A 1 137 ? -4.828 -2.300 -22.102 1.00 61.84 137 HIS A N 1
ATOM 1104 C CA . HIS A 1 137 ? -4.799 -2.831 -23.463 1.00 61.84 137 HIS A CA 1
ATOM 1105 C C . HIS A 1 137 ? -5.261 -1.775 -24.484 1.00 61.84 137 HIS A C 1
ATOM 1107 O O . HIS A 1 137 ? -4.600 -1.570 -25.499 1.00 61.84 137 HIS A O 1
ATOM 1113 N N . GLU A 1 138 ? -6.350 -1.057 -24.201 1.00 64.44 138 GLU A N 1
ATOM 1114 C CA . GLU A 1 138 ? -6.840 0.057 -25.024 1.00 64.44 138 GLU A CA 1
ATOM 1115 C C . GLU A 1 138 ? -5.823 1.207 -25.112 1.00 64.44 138 GLU A C 1
ATOM 1117 O O . GLU A 1 138 ? -5.606 1.749 -26.198 1.00 64.44 138 GLU A O 1
ATOM 1122 N N . PHE A 1 139 ? -5.143 1.533 -24.006 1.00 64.44 139 PHE A N 1
ATOM 1123 C CA . PHE A 1 139 ? -4.046 2.505 -23.978 1.00 64.44 139 PHE A CA 1
ATOM 1124 C C . PHE A 1 139 ? -2.882 2.093 -24.897 1.00 64.44 139 PHE A C 1
ATOM 1126 O O . PHE A 1 139 ? -2.513 2.856 -25.789 1.00 64.44 139 PHE A O 1
ATOM 1133 N N . LEU A 1 140 ? -2.358 0.868 -24.750 1.00 61.25 140 LEU A N 1
ATOM 1134 C CA . LEU A 1 140 ? -1.273 0.363 -25.600 1.00 61.25 140 LEU A CA 1
ATOM 1135 C C . LEU A 1 140 ? -1.662 0.356 -27.084 1.00 61.25 140 LEU A C 1
ATOM 1137 O O . LEU A 1 140 ? -0.881 0.789 -27.930 1.00 61.25 140 LEU A O 1
ATOM 1141 N N . VAL A 1 141 ? -2.870 -0.115 -27.412 1.00 62.28 141 VAL A N 1
ATOM 1142 C CA . VAL A 1 141 ? -3.369 -0.141 -28.796 1.00 62.28 141 VAL A CA 1
ATOM 1143 C C . VAL A 1 141 ? -3.417 1.268 -29.391 1.00 62.28 141 VAL A C 1
ATOM 1145 O O . VAL A 1 141 ? -3.025 1.450 -30.543 1.00 62.28 141 VAL A O 1
ATOM 1148 N N . LYS A 1 142 ? -3.840 2.273 -28.619 1.00 65.81 142 LYS A N 1
ATOM 1149 C CA . LYS A 1 142 ? -3.919 3.669 -29.067 1.00 65.81 142 LYS A CA 1
ATOM 1150 C C . LYS A 1 142 ? -2.543 4.288 -29.338 1.00 65.81 142 LYS A C 1
ATOM 1152 O O . LYS A 1 142 ? -2.364 4.951 -30.365 1.00 65.81 142 LYS A O 1
ATOM 1157 N N . ASP A 1 143 ? -1.569 4.057 -28.463 1.00 65.62 143 ASP A N 1
ATOM 1158 C CA . ASP A 1 143 ? -0.208 4.579 -28.638 1.00 65.62 143 ASP A CA 1
ATOM 1159 C C . ASP A 1 143 ? 0.480 3.917 -29.845 1.00 65.62 143 ASP A C 1
ATOM 1161 O O . ASP A 1 143 ? 1.052 4.611 -30.691 1.00 65.62 143 ASP A O 1
ATOM 1165 N N . TRP A 1 144 ? 0.317 2.599 -30.021 1.00 65.31 144 TRP A N 1
ATOM 1166 C CA . TRP A 1 144 ? 0.817 1.880 -31.200 1.00 65.31 144 TRP A CA 1
ATOM 1167 C C . TRP A 1 144 ? 0.120 2.275 -32.507 1.00 65.31 144 TRP A C 1
ATOM 1169 O O . TRP A 1 144 ? 0.797 2.413 -33.524 1.00 65.31 144 TRP A O 1
ATOM 1179 N N . GLN A 1 145 ? -1.195 2.522 -32.507 1.00 64.38 145 GLN A N 1
ATOM 1180 C CA . GLN A 1 145 ? -1.898 3.087 -33.669 1.00 64.38 145 GLN A CA 1
ATOM 1181 C C . GLN A 1 145 ? -1.353 4.475 -34.034 1.00 64.38 145 GLN A C 1
ATOM 1183 O O . GLN A 1 145 ? -1.171 4.785 -35.213 1.00 64.38 145 GLN A O 1
ATOM 1188 N N . THR A 1 146 ? -1.038 5.293 -33.028 1.00 68.00 146 THR A N 1
ATOM 1189 C CA . THR A 1 146 ? -0.492 6.639 -33.231 1.00 68.00 146 THR A CA 1
ATOM 1190 C C . THR A 1 146 ? 0.921 6.584 -33.820 1.00 68.00 146 THR A C 1
ATOM 1192 O O . THR A 1 146 ? 1.172 7.263 -34.815 1.00 68.00 146 THR A O 1
ATOM 1195 N N . ILE A 1 147 ? 1.817 5.730 -33.305 1.00 69.25 147 ILE A N 1
ATOM 1196 C CA . ILE A 1 147 ? 3.144 5.493 -33.910 1.00 69.25 147 ILE A CA 1
ATOM 1197 C C . ILE A 1 147 ? 3.022 4.889 -35.318 1.00 69.25 147 ILE A C 1
ATOM 1199 O O . ILE A 1 147 ? 3.695 5.345 -36.239 1.00 69.25 147 ILE A O 1
ATOM 1203 N N . GLY A 1 148 ? 2.134 3.911 -35.522 1.00 67.56 148 GLY A N 1
ATOM 1204 C CA . GLY A 1 148 ? 1.915 3.277 -36.827 1.00 67.56 148 GLY A CA 1
ATOM 1205 C C . GLY A 1 148 ? 1.437 4.255 -37.907 1.00 67.56 148 GLY A C 1
ATOM 1206 O O . GLY A 1 148 ? 1.827 4.132 -39.064 1.00 67.56 148 GLY A O 1
ATOM 1207 N N . SER A 1 149 ? 0.671 5.285 -37.529 1.00 72.06 149 SER A N 1
ATOM 1208 C CA . SER A 1 149 ? 0.281 6.385 -38.429 1.00 72.06 149 SER A CA 1
ATOM 1209 C C . SER A 1 149 ? 1.431 7.330 -38.819 1.00 72.06 149 SER A C 1
ATOM 1211 O O . SER A 1 149 ? 1.282 8.138 -39.734 1.00 72.06 149 SER A O 1
ATOM 1213 N N . GLN A 1 150 ? 2.572 7.238 -38.131 1.00 79.06 150 GLN A N 1
ATOM 1214 C CA . GLN A 1 150 ? 3.770 8.059 -38.325 1.00 79.06 150 GLN A CA 1
ATOM 1215 C C . GLN A 1 150 ? 4.935 7.237 -38.895 1.00 79.06 150 GLN A C 1
ATOM 1217 O O . GLN A 1 150 ? 6.090 7.629 -38.754 1.00 79.06 150 GLN A O 1
ATOM 1222 N N . TRP A 1 151 ? 4.675 6.077 -39.501 1.00 80.00 151 TRP A N 1
ATOM 1223 C CA . TRP A 1 151 ? 5.753 5.233 -40.004 1.00 80.00 151 TRP A CA 1
ATOM 1224 C C . TRP A 1 151 ? 6.352 5.783 -41.315 1.00 80.00 151 TRP A C 1
ATOM 1226 O O . TRP A 1 151 ? 5.591 6.060 -42.248 1.00 80.00 151 TRP A O 1
ATOM 1236 N N . PRO A 1 152 ? 7.686 5.945 -41.438 1.00 75.69 152 PRO A N 1
ATOM 1237 C CA . PRO A 1 152 ? 8.308 6.327 -42.705 1.00 75.69 152 PRO A CA 1
ATOM 1238 C C . PRO A 1 152 ? 8.101 5.248 -43.778 1.00 75.69 152 PRO A C 1
ATOM 1240 O O . PRO A 1 152 ? 8.265 4.059 -43.513 1.00 75.69 152 PRO A O 1
ATOM 1243 N N . ILE A 1 153 ? 7.749 5.663 -44.999 1.00 71.44 153 ILE A N 1
ATOM 1244 C CA . ILE A 1 153 ? 7.388 4.767 -46.119 1.00 71.44 153 ILE A CA 1
ATOM 1245 C C . ILE A 1 153 ? 8.572 3.877 -46.552 1.00 71.44 153 ILE A C 1
ATOM 1247 O O . ILE A 1 153 ? 8.384 2.778 -47.066 1.00 71.44 153 ILE A O 1
ATOM 1251 N N . ASP A 1 154 ? 9.790 4.361 -46.336 1.00 75.88 154 ASP A N 1
ATOM 1252 C CA . ASP A 1 154 ? 11.077 3.750 -46.662 1.00 75.88 154 ASP A CA 1
ATOM 1253 C C . ASP A 1 154 ? 11.630 2.812 -45.568 1.00 75.88 154 ASP A C 1
ATOM 1255 O O . ASP A 1 154 ? 12.577 2.063 -45.817 1.00 75.88 154 ASP A O 1
ATOM 1259 N N . ILE A 1 155 ? 11.018 2.786 -44.378 1.00 75.94 155 ILE A N 1
ATOM 1260 C CA . ILE A 1 155 ? 11.471 1.982 -43.235 1.00 75.94 155 ILE A CA 1
ATOM 1261 C C . ILE A 1 155 ? 10.584 0.749 -43.061 1.00 75.94 155 ILE A C 1
ATOM 1263 O O . ILE A 1 155 ? 9.435 0.842 -42.638 1.00 75.94 155 ILE A O 1
ATOM 1267 N N . ILE A 1 156 ? 11.148 -0.438 -43.292 1.00 76.94 156 ILE A N 1
ATOM 1268 C CA . ILE A 1 156 ? 10.489 -1.717 -42.989 1.00 76.94 156 ILE A CA 1
ATOM 1269 C C . ILE A 1 156 ? 10.903 -2.167 -41.572 1.00 76.94 156 ILE A C 1
ATOM 1271 O O . ILE A 1 156 ? 12.089 -2.445 -41.367 1.00 76.94 156 ILE A O 1
ATOM 1275 N N . PRO A 1 157 ? 9.974 -2.248 -40.596 1.00 78.88 157 PRO A N 1
ATOM 1276 C CA . PRO A 1 157 ? 10.280 -2.706 -39.243 1.00 78.88 157 PRO A CA 1
ATOM 1277 C C . PRO A 1 157 ? 10.583 -4.204 -39.181 1.00 78.88 157 PRO A C 1
ATOM 1279 O O . PRO A 1 157 ? 9.926 -5.013 -39.836 1.00 78.88 157 PRO A O 1
ATOM 1282 N N . ILE A 1 158 ? 11.515 -4.582 -38.304 1.00 78.25 158 ILE A N 1
ATOM 1283 C CA . ILE A 1 158 ? 11.715 -5.975 -37.883 1.00 78.25 158 ILE A CA 1
ATOM 1284 C C . ILE A 1 158 ? 10.913 -6.198 -36.597 1.00 78.25 158 ILE A C 1
ATOM 1286 O O . ILE A 1 158 ? 11.230 -5.609 -35.565 1.00 78.25 158 ILE A O 1
ATOM 1290 N N . TYR A 1 159 ? 9.881 -7.041 -36.644 1.00 75.62 159 TYR A N 1
ATOM 1291 C CA . TYR A 1 159 ? 9.083 -7.396 -35.466 1.00 75.62 159 TYR A CA 1
ATOM 1292 C C . TYR A 1 159 ? 9.660 -8.628 -34.775 1.00 75.62 159 TYR A C 1
ATOM 1294 O O . TYR A 1 159 ? 9.760 -9.687 -35.386 1.00 75.62 159 TYR A O 1
ATOM 1302 N N . ILE A 1 160 ? 9.979 -8.504 -33.487 1.00 70.19 160 ILE A N 1
ATOM 1303 C CA . ILE A 1 160 ? 10.508 -9.599 -32.668 1.00 70.19 160 ILE A CA 1
ATOM 1304 C C . ILE A 1 160 ? 9.629 -9.746 -31.433 1.00 70.19 160 ILE A C 1
ATOM 1306 O O . ILE A 1 160 ? 9.410 -8.786 -30.695 1.00 70.19 160 ILE A O 1
ATOM 1310 N N . CYS A 1 161 ? 9.138 -10.958 -31.191 1.00 72.94 161 CYS A N 1
ATOM 1311 C CA . CYS A 1 161 ? 8.508 -11.305 -29.926 1.00 72.94 161 CYS A CA 1
ATOM 1312 C C . CYS A 1 161 ? 9.596 -11.665 -28.908 1.00 72.94 161 CYS A C 1
ATOM 1314 O O . CYS A 1 161 ? 10.467 -12.487 -29.186 1.00 72.94 161 CYS A O 1
ATOM 1316 N N . TYR A 1 162 ? 9.540 -11.087 -27.712 1.00 71.06 162 TYR A N 1
ATOM 1317 C CA . TYR A 1 162 ? 10.535 -11.315 -26.665 1.00 71.06 162 TYR A CA 1
ATOM 1318 C C . TYR A 1 162 ? 10.589 -12.770 -26.186 1.00 71.06 162 TYR A C 1
ATOM 1320 O O . TYR A 1 162 ? 11.668 -13.315 -25.970 1.00 71.06 162 TYR A O 1
ATOM 1328 N N . GLU A 1 163 ? 9.428 -13.401 -26.036 1.00 69.06 163 GLU A N 1
ATOM 1329 C CA . GLU A 1 163 ? 9.315 -14.808 -25.666 1.00 69.06 163 GLU A CA 1
ATOM 1330 C C . GLU A 1 163 ? 9.960 -15.719 -26.738 1.00 69.06 163 GLU A C 1
ATOM 1332 O O . GLU A 1 163 ? 10.683 -16.655 -26.397 1.00 69.06 163 GLU A O 1
ATOM 1337 N N . ASP A 1 164 ? 9.818 -15.378 -28.025 1.00 73.12 164 ASP A N 1
ATOM 1338 C CA . ASP A 1 164 ? 10.430 -16.125 -29.137 1.00 73.12 164 ASP A CA 1
ATOM 1339 C C . ASP A 1 164 ? 11.945 -15.843 -29.256 1.00 73.12 164 ASP A C 1
ATOM 1341 O O . ASP A 1 164 ? 12.711 -16.718 -29.653 1.00 73.12 164 ASP A O 1
ATOM 1345 N N . LEU A 1 165 ? 12.399 -14.653 -28.838 1.00 71.94 165 LEU A N 1
ATOM 1346 C CA . LEU A 1 165 ? 13.818 -14.292 -28.705 1.00 71.94 165 LEU A CA 1
ATOM 1347 C C . LEU A 1 165 ? 14.526 -15.050 -27.574 1.00 71.94 165 LEU A C 1
ATOM 1349 O O . LEU A 1 165 ? 15.708 -15.348 -27.713 1.00 71.94 165 LEU A O 1
ATOM 1353 N N . ILE A 1 166 ? 13.843 -15.367 -26.470 1.00 67.56 166 ILE A N 1
ATOM 1354 C CA . ILE A 1 166 ? 14.400 -16.261 -25.440 1.00 67.56 166 ILE A CA 1
ATOM 1355 C C . ILE A 1 166 ? 14.454 -17.703 -25.959 1.00 67.56 166 ILE A C 1
ATOM 1357 O O . ILE A 1 166 ? 15.439 -18.400 -25.716 1.00 67.56 166 ILE A O 1
ATOM 1361 N N . ALA A 1 167 ? 13.404 -18.155 -26.650 1.00 70.62 167 ALA A N 1
ATOM 1362 C CA . ALA A 1 167 ? 13.286 -19.539 -27.105 1.00 70.62 167 ALA A CA 1
ATOM 1363 C C . ALA A 1 167 ? 14.279 -19.901 -28.227 1.00 70.62 167 ALA A C 1
ATOM 1365 O O . ALA A 1 167 ? 14.845 -20.993 -28.205 1.00 70.62 167 ALA A O 1
ATOM 1366 N N . ASP A 1 168 ? 14.509 -18.998 -29.187 1.00 76.25 168 ASP A N 1
ATOM 1367 C CA . ASP A 1 168 ? 15.474 -19.177 -30.280 1.00 76.25 168 ASP A CA 1
ATOM 1368 C C . ASP A 1 168 ? 16.215 -17.861 -30.609 1.00 76.25 168 ASP A C 1
ATOM 1370 O O . ASP A 1 168 ? 15.933 -17.198 -31.618 1.00 76.25 168 ASP A O 1
ATOM 1374 N N . PRO A 1 169 ? 17.189 -17.453 -29.770 1.00 76.44 169 PRO A N 1
ATOM 1375 C CA . PRO A 1 169 ? 17.904 -16.192 -29.951 1.00 76.44 169 PRO A CA 1
ATOM 1376 C C . PRO A 1 169 ? 18.711 -16.147 -31.252 1.00 76.44 169 PRO A C 1
ATOM 1378 O O . PRO A 1 169 ? 18.843 -15.082 -31.854 1.00 76.44 169 PRO A O 1
ATOM 1381 N N . LEU A 1 170 ? 19.237 -17.284 -31.720 1.00 78.38 170 LEU A N 1
ATOM 1382 C CA . LEU A 1 170 ? 20.086 -17.335 -32.913 1.00 78.38 170 LEU A CA 1
ATOM 1383 C C . LEU A 1 170 ? 19.285 -17.063 -34.190 1.00 78.38 170 LEU A C 1
ATOM 1385 O O . LEU A 1 170 ? 19.753 -16.315 -35.051 1.00 78.38 170 LEU A O 1
ATOM 1389 N N . THR A 1 171 ? 18.075 -17.614 -34.313 1.00 79.25 171 THR A N 1
ATOM 1390 C CA . THR A 1 171 ? 17.210 -17.338 -35.469 1.00 79.25 171 THR A CA 1
ATOM 1391 C C . THR A 1 171 ? 16.735 -15.885 -35.485 1.00 79.25 171 THR A C 1
ATOM 1393 O O . THR A 1 171 ? 16.754 -15.270 -36.552 1.00 79.25 171 THR A O 1
ATOM 1396 N N . GLN A 1 172 ? 16.391 -15.296 -34.331 1.00 80.75 172 GLN A N 1
ATOM 1397 C CA . GLN A 1 172 ? 16.024 -13.873 -34.268 1.00 80.75 172 GLN A CA 1
ATOM 1398 C C . GLN A 1 172 ? 17.212 -12.956 -34.620 1.00 80.75 172 GLN A C 1
ATOM 1400 O O . GLN A 1 172 ? 17.065 -12.031 -35.419 1.00 80.75 172 GLN A O 1
ATOM 1405 N N . LEU A 1 173 ? 18.412 -13.231 -34.090 1.00 81.31 173 LEU A N 1
ATOM 1406 C CA . LEU A 1 173 ? 19.614 -12.437 -34.382 1.00 81.31 173 LEU A CA 1
ATOM 1407 C C . LEU A 1 173 ? 19.998 -12.475 -35.867 1.00 81.31 173 LEU A C 1
ATOM 1409 O O . LEU A 1 173 ? 20.363 -11.438 -36.419 1.00 81.31 173 LEU A O 1
ATOM 1413 N N . ARG A 1 174 ? 19.862 -13.626 -36.544 1.00 82.06 174 ARG A N 1
ATOM 1414 C CA . ARG A 1 174 ? 20.133 -13.739 -37.991 1.00 82.06 174 ARG A CA 1
ATOM 1415 C C . ARG A 1 174 ? 19.298 -12.765 -38.825 1.00 82.06 174 ARG A C 1
ATOM 1417 O O . ARG A 1 174 ? 19.825 -12.197 -39.777 1.00 82.06 174 ARG A O 1
ATOM 1424 N N . GLN A 1 175 ? 18.032 -12.539 -38.464 1.00 80.94 175 GLN A N 1
ATOM 1425 C CA . GLN A 1 175 ? 17.161 -11.594 -39.176 1.00 80.94 175 GLN A CA 1
ATOM 1426 C C . GLN A 1 175 ? 17.650 -10.144 -39.035 1.00 80.94 175 GLN A C 1
ATOM 1428 O O . GLN A 1 175 ? 17.626 -9.389 -40.006 1.00 80.94 175 GLN A O 1
ATOM 1433 N N . ILE A 1 176 ? 18.148 -9.770 -37.850 1.00 84.56 176 ILE A N 1
ATOM 1434 C CA . ILE A 1 176 ? 18.719 -8.440 -37.594 1.00 84.56 176 ILE A CA 1
ATOM 1435 C C . ILE A 1 176 ? 20.043 -8.268 -38.349 1.00 84.56 176 ILE A C 1
ATOM 1437 O O . ILE A 1 176 ? 20.203 -7.301 -39.095 1.00 84.56 176 ILE A O 1
ATOM 1441 N N . MET A 1 177 ? 20.984 -9.208 -38.198 1.00 84.12 177 MET A N 1
ATOM 1442 C CA . MET A 1 177 ? 22.322 -9.078 -38.791 1.00 84.12 177 MET A CA 1
ATOM 1443 C C . MET A 1 177 ? 22.290 -9.095 -40.320 1.00 84.12 177 MET A C 1
ATOM 1445 O O . MET A 1 177 ? 23.022 -8.331 -40.945 1.00 84.12 177 MET A O 1
ATOM 1449 N N . ALA A 1 178 ? 21.383 -9.868 -40.930 1.00 81.56 178 ALA A N 1
ATOM 1450 C CA . ALA A 1 178 ? 21.160 -9.833 -42.375 1.00 81.56 178 ALA A CA 1
ATOM 1451 C C . ALA A 1 178 ? 20.700 -8.449 -42.872 1.00 81.56 178 ALA A C 1
ATOM 1453 O O . ALA A 1 178 ? 21.053 -8.050 -43.980 1.00 81.56 178 ALA A O 1
ATOM 1454 N N . ARG A 1 179 ? 19.947 -7.689 -42.061 1.00 81.31 179 ARG A N 1
ATOM 1455 C CA . ARG A 1 179 ? 19.525 -6.321 -42.404 1.00 81.31 179 ARG A CA 1
ATOM 1456 C C . ARG A 1 179 ? 20.644 -5.298 -42.195 1.00 81.31 179 ARG A C 1
ATOM 1458 O O . ARG A 1 179 ? 20.774 -4.393 -43.013 1.00 81.31 179 ARG A O 1
ATOM 1465 N N . LEU A 1 180 ? 21.457 -5.465 -41.148 1.00 82.00 180 LEU A N 1
ATOM 1466 C CA . LEU A 1 180 ? 22.645 -4.641 -40.876 1.00 82.00 180 LEU A CA 1
ATOM 1467 C C . LEU A 1 180 ? 23.840 -4.973 -41.791 1.00 82.00 180 LEU A C 1
ATOM 1469 O O . LEU A 1 180 ? 24.799 -4.213 -41.842 1.00 82.00 180 LEU A O 1
ATOM 1473 N N . SER A 1 181 ? 23.796 -6.080 -42.540 1.00 81.00 181 SER A N 1
ATOM 1474 C CA . SER A 1 181 ? 24.944 -6.610 -43.296 1.00 81.00 181 SER A CA 1
ATOM 1475 C C . SER A 1 181 ? 26.169 -6.908 -42.408 1.00 81.00 181 SER A C 1
ATOM 1477 O O . SER A 1 181 ? 27.311 -6.684 -42.813 1.00 81.00 181 SER A O 1
ATOM 1479 N N . CYS A 1 182 ? 25.927 -7.411 -41.191 1.00 77.06 182 CYS A N 1
ATOM 1480 C CA . CYS A 1 182 ? 26.959 -7.935 -40.288 1.00 77.06 182 CYS A CA 1
ATOM 1481 C C . CYS A 1 182 ? 27.158 -9.443 -40.502 1.00 77.06 182 CYS A C 1
ATOM 1483 O O . CYS A 1 182 ? 26.190 -10.169 -40.743 1.00 77.06 182 CYS A O 1
ATOM 1485 N N . ASP A 1 183 ? 28.396 -9.920 -40.361 1.00 71.50 183 ASP A N 1
ATOM 1486 C CA . ASP A 1 183 ? 28.691 -11.357 -40.347 1.00 71.50 183 ASP A CA 1
ATOM 1487 C C . ASP A 1 183 ? 28.282 -11.995 -39.004 1.00 71.50 183 ASP A C 1
ATOM 1489 O O . ASP A 1 183 ? 28.409 -11.403 -37.935 1.00 71.50 183 ASP A O 1
ATOM 1493 N N . MET A 1 184 ? 27.778 -13.225 -39.075 1.00 66.88 184 MET A N 1
ATOM 1494 C CA . MET A 1 184 ? 27.349 -14.041 -37.937 1.00 66.88 184 MET A CA 1
ATOM 1495 C C . MET A 1 184 ? 28.222 -15.286 -37.738 1.00 66.88 184 MET A C 1
ATOM 1497 O O . MET A 1 184 ? 28.160 -15.885 -36.667 1.00 66.88 184 MET A O 1
ATOM 1501 N N . GLU A 1 185 ? 28.994 -15.723 -38.739 1.00 58.88 185 GLU A N 1
ATOM 1502 C CA . GLU A 1 185 ? 29.689 -17.020 -38.685 1.00 58.88 185 GLU A CA 1
ATOM 1503 C C . GLU A 1 185 ? 30.966 -16.987 -37.834 1.00 58.88 185 GLU A C 1
ATOM 1505 O O . GLU A 1 185 ? 31.432 -18.025 -37.362 1.00 58.88 185 GLU A O 1
ATOM 1510 N N . THR A 1 186 ? 31.513 -15.795 -37.593 1.00 54.38 186 THR A N 1
ATOM 1511 C CA . THR A 1 186 ? 32.795 -15.581 -36.907 1.00 54.38 186 THR A CA 1
ATOM 1512 C C . THR A 1 186 ? 32.686 -15.253 -35.409 1.00 54.38 186 THR A C 1
ATOM 1514 O O . THR A 1 186 ? 33.719 -15.172 -34.739 1.00 54.38 186 THR A O 1
ATOM 1517 N N . TYR A 1 187 ? 31.476 -15.114 -34.845 1.00 59.28 187 TYR A N 1
ATOM 1518 C CA . TYR A 1 187 ? 31.270 -14.600 -33.479 1.00 59.28 187 TYR A CA 1
ATOM 1519 C C . TYR A 1 187 ? 30.393 -15.489 -32.581 1.00 59.28 187 TYR A C 1
ATOM 1521 O O . TYR A 1 187 ? 29.357 -16.012 -32.987 1.00 59.28 187 TYR A O 1
ATOM 1529 N N . VAL A 1 188 ? 30.794 -15.619 -31.309 1.00 57.41 188 VAL A N 1
ATOM 1530 C CA . VAL A 1 188 ? 30.065 -16.380 -30.279 1.00 57.41 188 VAL A CA 1
ATOM 1531 C C . VAL A 1 188 ? 29.327 -15.424 -29.344 1.00 57.41 188 VAL A C 1
ATOM 1533 O O . VAL A 1 188 ? 29.929 -14.778 -28.486 1.00 57.41 188 VAL A O 1
ATOM 1536 N N . PHE A 1 189 ? 28.004 -15.382 -29.476 1.00 57.69 189 PHE A N 1
ATOM 1537 C CA . PHE A 1 189 ? 27.115 -14.641 -28.583 1.00 57.69 189 PHE A CA 1
ATOM 1538 C C . PHE A 1 189 ? 27.103 -15.285 -27.189 1.00 57.69 189 PHE A C 1
ATOM 1540 O O . PHE A 1 189 ? 26.861 -16.486 -27.056 1.00 57.69 189 PHE A O 1
ATOM 1547 N N . THR A 1 190 ? 27.348 -14.500 -26.136 1.00 47.47 190 THR A N 1
ATOM 1548 C CA . THR A 1 190 ? 27.364 -14.989 -24.746 1.00 47.47 190 THR A CA 1
ATOM 1549 C C . THR A 1 190 ? 26.416 -14.191 -23.853 1.00 47.47 190 THR A C 1
ATOM 1551 O O . THR A 1 190 ? 26.294 -12.976 -23.975 1.00 47.47 190 THR A O 1
ATOM 1554 N N . SER A 1 191 ? 25.739 -14.890 -22.938 1.00 45.66 191 SER A N 1
ATOM 1555 C CA . SER A 1 191 ? 24.889 -14.302 -21.893 1.00 45.66 191 SER A CA 1
ATOM 1556 C C . SER A 1 191 ? 25.514 -14.574 -20.517 1.00 45.66 191 SER A C 1
ATOM 1558 O O . SER A 1 191 ? 25.999 -15.690 -20.305 1.00 45.66 191 SER A O 1
ATOM 1560 N N . PRO A 1 192 ? 25.495 -13.628 -19.556 1.00 40.00 192 PRO A N 1
ATOM 1561 C CA . PRO A 1 192 ? 26.014 -13.869 -18.206 1.00 40.00 192 PRO A CA 1
ATOM 1562 C C . PRO A 1 192 ? 25.228 -14.981 -17.489 1.00 40.00 192 PRO A C 1
ATOM 1564 O O . PRO A 1 192 ? 23.998 -14.978 -17.515 1.00 40.00 192 PRO A O 1
ATOM 1567 N N . GLY A 1 193 ? 25.922 -15.927 -16.841 1.00 38.06 193 GLY A N 1
ATOM 1568 C CA . GLY A 1 193 ? 25.316 -17.139 -16.266 1.00 38.06 193 GLY A CA 1
ATOM 1569 C C . GLY A 1 193 ? 25.553 -17.358 -14.761 1.00 38.06 193 GLY A C 1
ATOM 1570 O O . GLY A 1 193 ? 26.653 -17.152 -14.266 1.00 38.06 193 GLY A O 1
ATOM 1571 N N . ALA A 1 194 ? 24.487 -17.810 -14.084 1.00 41.56 194 ALA A N 1
ATOM 1572 C CA . ALA A 1 194 ? 24.338 -18.506 -12.787 1.00 41.56 194 ALA A CA 1
ATOM 1573 C C . ALA A 1 194 ? 25.473 -18.560 -11.719 1.00 41.56 194 ALA A C 1
ATOM 1575 O O . ALA A 1 194 ? 26.615 -18.925 -11.980 1.00 41.56 194 ALA A O 1
ATOM 1576 N N . VAL A 1 195 ? 25.074 -18.421 -10.439 1.00 30.55 195 VAL A N 1
ATOM 1577 C CA . VAL A 1 195 ? 25.894 -18.701 -9.230 1.00 30.55 195 VAL A CA 1
ATOM 1578 C C . VAL A 1 195 ? 25.229 -19.785 -8.340 1.00 30.55 195 VAL A C 1
ATOM 1580 O O . VAL A 1 195 ? 24.019 -19.994 -8.406 1.00 30.55 195 VAL A O 1
ATOM 1583 N N . LYS A 1 196 ? 26.036 -20.535 -7.565 1.00 28.02 196 LYS A N 1
ATOM 1584 C CA . LYS A 1 196 ? 25.766 -21.899 -7.034 1.00 28.02 196 LYS A CA 1
ATOM 1585 C C . LYS A 1 196 ? 24.909 -22.033 -5.729 1.00 28.02 196 LYS A C 1
ATOM 1587 O O . LYS A 1 196 ? 24.841 -21.090 -4.946 1.00 28.02 196 LYS A O 1
ATOM 1592 N N . PRO A 1 197 ? 24.287 -23.220 -5.483 1.00 37.84 197 PRO A N 1
ATOM 1593 C CA . PRO A 1 197 ? 23.490 -23.607 -4.281 1.00 37.84 197 PRO A CA 1
ATOM 1594 C C . PRO A 1 197 ? 24.343 -24.129 -3.086 1.00 37.84 197 PRO A C 1
ATOM 1596 O O . PRO A 1 197 ? 25.525 -24.385 -3.293 1.00 37.84 197 PRO A O 1
ATOM 1599 N N . ALA A 1 198 ? 23.851 -24.439 -1.863 1.00 40.94 198 ALA A N 1
ATOM 1600 C CA . ALA A 1 198 ? 22.625 -24.123 -1.073 1.00 40.94 198 ALA A CA 1
ATOM 1601 C C . ALA A 1 198 ? 22.761 -24.691 0.386 1.00 40.94 198 ALA A C 1
ATOM 1603 O O . ALA A 1 198 ? 23.797 -25.262 0.715 1.00 40.94 198 ALA A O 1
ATOM 1604 N N . VAL A 1 199 ? 21.719 -24.592 1.241 1.00 30.20 199 VAL A N 1
ATOM 1605 C CA . VAL A 1 199 ? 21.591 -25.265 2.570 1.00 30.20 199 VAL A CA 1
ATOM 1606 C C . VAL A 1 199 ? 20.384 -26.242 2.557 1.00 30.20 199 VAL A C 1
ATOM 1608 O O . VAL A 1 199 ? 19.414 -25.938 1.856 1.00 30.20 199 VAL A O 1
ATOM 1611 N N . PRO A 1 200 ? 20.412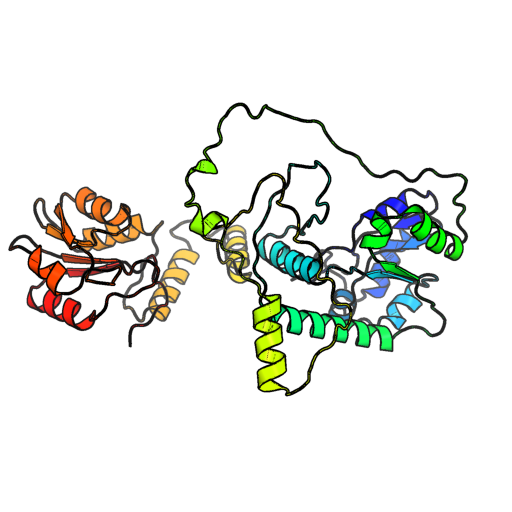 -27.415 3.241 1.00 34.88 200 PRO A N 1
ATOM 1612 C CA . PRO A 1 200 ? 19.497 -28.529 2.934 1.00 34.88 200 PRO A CA 1
ATOM 1613 C C . PRO A 1 200 ? 18.081 -28.452 3.548 1.00 34.88 200 PRO A C 1
ATOM 1615 O O . PRO A 1 200 ? 17.875 -27.759 4.541 1.00 34.88 200 PRO A O 1
ATOM 1618 N N . PRO A 1 201 ? 17.103 -29.223 3.019 1.00 37.25 201 PRO A N 1
ATOM 1619 C CA . PRO A 1 201 ? 15.693 -29.179 3.418 1.00 37.25 201 PRO A CA 1
ATOM 1620 C C . PRO A 1 201 ? 15.330 -30.243 4.479 1.00 37.25 201 PRO A C 1
ATOM 1622 O O . PRO A 1 201 ? 14.300 -30.903 4.376 1.00 37.25 201 PRO A O 1
ATOM 1625 N N . SER A 1 202 ? 16.176 -30.445 5.494 1.00 33.31 202 SER A N 1
ATOM 1626 C CA . SER A 1 202 ? 15.872 -31.359 6.612 1.00 33.31 202 SER A CA 1
ATOM 1627 C C . SER A 1 202 ? 14.832 -30.799 7.588 1.00 33.31 202 SER A C 1
ATOM 1629 O O . SER A 1 202 ? 14.193 -31.566 8.303 1.00 33.31 202 SER A O 1
ATOM 1631 N N . ASP A 1 203 ? 14.626 -29.479 7.608 1.00 37.25 203 ASP A N 1
ATOM 1632 C CA . ASP A 1 203 ? 13.704 -28.824 8.534 1.00 37.25 203 ASP A CA 1
ATOM 1633 C C . ASP A 1 203 ? 12.353 -28.454 7.893 1.00 37.25 203 ASP A C 1
ATOM 1635 O O . ASP A 1 203 ? 12.101 -27.315 7.505 1.00 37.25 203 ASP A O 1
ATOM 1639 N N . ARG A 1 204 ? 11.466 -29.460 7.955 1.00 35.81 204 ARG A N 1
ATOM 1640 C CA . ARG A 1 204 ? 10.030 -29.380 8.317 1.00 35.81 204 ARG A CA 1
ATOM 1641 C C . ARG A 1 204 ? 8.988 -29.149 7.206 1.00 35.81 204 ARG A C 1
ATOM 1643 O O . ARG A 1 204 ? 8.922 -28.117 6.547 1.00 35.81 204 ARG A O 1
ATOM 1650 N N . ILE A 1 205 ? 8.094 -30.139 7.121 1.00 31.55 205 ILE A N 1
ATOM 1651 C CA . ILE A 1 205 ? 6.809 -30.200 6.407 1.00 31.55 205 ILE A CA 1
ATOM 1652 C C . ILE A 1 205 ? 5.789 -30.758 7.408 1.00 31.55 205 ILE A C 1
ATOM 1654 O O . ILE A 1 205 ? 6.122 -31.741 8.061 1.00 31.55 205 ILE A O 1
ATOM 1658 N N . GLU A 1 206 ? 4.551 -30.255 7.432 1.00 38.62 206 GLU A N 1
ATOM 1659 C CA . GLU A 1 206 ? 3.357 -31.005 7.876 1.00 38.62 206 GLU A CA 1
ATOM 1660 C C . GLU A 1 206 ? 2.102 -30.501 7.123 1.00 38.62 206 GLU A C 1
ATOM 1662 O O . GLU A 1 206 ? 2.032 -29.316 6.806 1.00 38.62 206 GLU A O 1
ATOM 1667 N N . ASN A 1 207 ? 1.055 -31.288 6.834 1.00 38.53 207 ASN A N 1
ATOM 1668 C CA . ASN A 1 207 ? 1.020 -32.609 6.180 1.00 38.53 207 ASN A CA 1
ATOM 1669 C C . ASN A 1 207 ? -0.323 -32.734 5.400 1.00 38.53 207 ASN A C 1
ATOM 1671 O O . ASN A 1 207 ? -1.389 -32.449 5.937 1.00 38.53 207 ASN A O 1
ATOM 1675 N N . TRP A 1 208 ? -0.285 -33.200 4.146 1.00 38.53 208 TRP A N 1
ATOM 1676 C CA . TRP A 1 208 ? -1.431 -33.396 3.230 1.00 38.53 208 TRP A CA 1
ATOM 1677 C C . TRP A 1 208 ? -2.506 -34.389 3.731 1.00 38.53 208 TRP A C 1
ATOM 1679 O O . TRP A 1 208 ? -3.643 -34.384 3.261 1.00 38.53 208 TRP A O 1
ATOM 1689 N N . GLN A 1 209 ? -2.164 -35.254 4.687 1.00 42.53 209 GLN A N 1
ATOM 1690 C CA . GLN A 1 209 ? -2.989 -36.403 5.081 1.00 42.53 209 GLN A CA 1
ATOM 1691 C C . GLN A 1 209 ? -4.255 -36.076 5.903 1.00 42.53 209 GLN A C 1
ATOM 1693 O O . GLN A 1 209 ? -5.071 -36.971 6.100 1.00 42.53 209 GLN A O 1
ATOM 1698 N N . GLN A 1 210 ? -4.453 -34.831 6.354 1.00 44.41 210 GLN A N 1
ATOM 1699 C CA . GLN A 1 210 ? -5.545 -34.459 7.277 1.00 44.41 210 GLN A CA 1
ATOM 1700 C C . GLN A 1 210 ? -6.865 -34.010 6.610 1.00 44.41 210 GLN A C 1
ATOM 1702 O O . GLN A 1 210 ? -7.841 -33.750 7.309 1.00 44.41 210 GLN A O 1
ATOM 1707 N N . LEU A 1 211 ? -6.935 -33.918 5.277 1.00 40.91 211 LEU A N 1
ATOM 1708 C CA . LEU A 1 211 ? -8.178 -33.565 4.567 1.00 40.91 211 LEU A CA 1
ATOM 1709 C C . LEU A 1 211 ? -9.188 -34.730 4.556 1.00 40.91 211 LEU A C 1
ATOM 1711 O O . LEU A 1 211 ? -8.786 -35.894 4.497 1.00 40.91 211 LEU A O 1
ATOM 1715 N N . SER A 1 212 ? -10.492 -34.433 4.555 1.00 46.06 212 SER A N 1
ATOM 1716 C CA . SER A 1 212 ? -11.550 -35.449 4.434 1.00 46.06 212 SER A CA 1
ATOM 1717 C C . SER A 1 212 ? -11.656 -36.001 3.007 1.00 46.06 212 SER A C 1
ATOM 1719 O O . SER A 1 212 ? -11.374 -35.302 2.032 1.00 46.06 212 SER A O 1
ATOM 1721 N N . ASP A 1 213 ? -12.071 -37.261 2.865 1.00 44.84 213 ASP A N 1
ATOM 1722 C CA . ASP A 1 213 ? -12.097 -37.927 1.554 1.00 44.84 213 ASP A CA 1
ATOM 1723 C C . ASP A 1 213 ? -13.187 -37.373 0.615 1.00 44.84 213 ASP A C 1
ATOM 1725 O O . ASP A 1 213 ? -12.978 -37.330 -0.595 1.00 44.84 213 ASP A O 1
ATOM 1729 N N . GLU A 1 214 ? -14.283 -36.820 1.151 1.00 40.38 214 GLU A N 1
ATOM 1730 C CA . GLU A 1 214 ? -15.247 -36.032 0.363 1.00 40.38 214 GLU A CA 1
ATOM 1731 C C . GLU A 1 214 ? -14.595 -34.802 -0.284 1.00 40.38 214 GLU A C 1
ATOM 1733 O O . GLU A 1 214 ? -14.784 -34.567 -1.477 1.00 40.38 214 GLU A O 1
ATOM 1738 N N . LEU A 1 215 ? -13.768 -34.053 0.459 1.00 40.44 215 LEU A N 1
ATOM 1739 C CA . LEU A 1 215 ? -13.060 -32.882 -0.071 1.00 40.44 215 LEU A CA 1
ATOM 1740 C C . LEU A 1 215 ? -11.931 -33.266 -1.039 1.00 40.44 215 LEU A C 1
ATOM 1742 O O . LEU A 1 215 ? -11.682 -32.537 -1.997 1.00 40.44 215 LEU A O 1
ATOM 1746 N N . LYS A 1 216 ? -11.283 -34.426 -0.853 1.00 43.28 216 LYS A N 1
ATOM 1747 C CA . LYS A 1 216 ? -10.290 -34.960 -1.810 1.00 43.28 216 LYS A CA 1
ATOM 1748 C C . LYS A 1 216 ? -10.911 -35.390 -3.146 1.00 43.28 216 LYS A C 1
ATOM 1750 O O . LYS A 1 216 ? -10.202 -35.445 -4.150 1.00 43.28 216 LYS A O 1
ATOM 1755 N N . CYS A 1 217 ? -12.205 -35.717 -3.175 1.00 40.44 217 CYS A N 1
ATOM 1756 C CA . CYS A 1 217 ? -12.878 -36.291 -4.345 1.00 40.44 217 CYS A CA 1
ATOM 1757 C C . CYS A 1 217 ? -13.863 -35.344 -5.058 1.00 40.44 217 CYS A C 1
ATOM 1759 O O . CYS A 1 217 ? -14.475 -35.744 -6.053 1.00 40.44 217 CYS A O 1
ATOM 1761 N N . LEU A 1 218 ? -14.003 -34.095 -4.604 1.00 36.88 218 LEU A N 1
ATOM 1762 C CA . LEU A 1 218 ? -15.025 -33.149 -5.068 1.00 36.88 218 LEU A CA 1
ATOM 1763 C C . LEU A 1 218 ? -14.699 -32.528 -6.447 1.00 36.88 218 LEU A C 1
ATOM 1765 O O . LEU A 1 218 ? -14.362 -31.353 -6.582 1.00 36.88 218 LEU A O 1
ATOM 1769 N N . LYS A 1 219 ? -14.812 -33.333 -7.511 1.00 45.16 219 LYS A N 1
ATOM 1770 C CA . LYS A 1 219 ? -14.638 -32.892 -8.906 1.00 45.16 219 LYS A CA 1
ATOM 1771 C C . LYS A 1 219 ? -15.830 -32.060 -9.390 1.00 45.16 219 LYS A C 1
ATOM 1773 O O . LYS A 1 219 ? -16.769 -32.591 -9.983 1.00 45.16 219 LYS A O 1
ATOM 1778 N N . ILE A 1 220 ? -15.759 -30.741 -9.213 1.00 43.06 220 ILE A N 1
ATOM 1779 C CA . ILE A 1 220 ? -16.675 -29.799 -9.869 1.00 43.06 220 ILE A CA 1
ATOM 1780 C C . ILE A 1 220 ? -16.435 -29.858 -11.384 1.00 43.06 220 ILE A C 1
ATOM 1782 O O . ILE A 1 220 ? -15.430 -29.365 -11.895 1.00 43.06 220 ILE A O 1
ATOM 1786 N N . ASN A 1 221 ? -17.366 -30.457 -12.129 1.00 46.75 221 ASN A N 1
ATOM 1787 C CA . ASN A 1 221 ? -17.293 -30.511 -13.587 1.00 46.75 221 ASN A CA 1
ATOM 1788 C C . ASN A 1 221 ? -17.798 -29.190 -14.194 1.00 46.75 221 ASN A C 1
ATOM 1790 O O . ASN A 1 221 ? -18.923 -29.101 -14.691 1.00 46.75 221 ASN A O 1
ATOM 1794 N N . VAL A 1 222 ? -16.943 -28.163 -14.141 1.00 42.56 222 VAL A N 1
ATOM 1795 C CA . VAL A 1 222 ? -17.193 -26.819 -14.694 1.00 42.56 222 VAL A CA 1
ATOM 1796 C C . VAL A 1 222 ? -17.658 -26.892 -16.152 1.00 42.56 222 VAL A C 1
ATOM 1798 O O . VAL A 1 222 ? -18.609 -26.208 -16.523 1.00 42.56 222 VAL A O 1
ATOM 1801 N N . LYS A 1 223 ? -17.063 -27.784 -16.961 1.00 42.88 223 LYS A N 1
ATOM 1802 C CA . LYS A 1 223 ? -17.446 -27.995 -18.366 1.00 42.88 223 LYS A CA 1
ATOM 1803 C C . LYS A 1 223 ? -18.913 -28.412 -18.496 1.00 42.88 223 LYS A C 1
ATOM 1805 O O . LYS A 1 223 ? -19.618 -27.841 -19.317 1.00 42.88 223 LYS A O 1
ATOM 1810 N N . LYS A 1 224 ? -19.400 -29.344 -17.668 1.00 50.19 224 LYS A N 1
ATOM 1811 C CA . LYS A 1 224 ? -20.819 -29.732 -17.676 1.00 50.19 224 LYS A CA 1
ATOM 1812 C C . LYS A 1 224 ? -21.730 -28.559 -17.298 1.00 50.19 224 LYS A C 1
ATOM 1814 O O . LYS A 1 224 ? -22.686 -28.301 -18.012 1.00 50.19 224 LYS A O 1
ATOM 1819 N N . ILE A 1 225 ? -21.406 -27.818 -16.238 1.00 47.53 225 ILE A N 1
ATOM 1820 C CA . ILE A 1 225 ? -22.228 -26.686 -15.764 1.00 47.53 225 ILE A CA 1
ATOM 1821 C C . ILE A 1 225 ? -22.325 -25.580 -16.831 1.00 47.53 225 ILE A C 1
ATOM 1823 O O . ILE A 1 225 ? -23.406 -25.050 -17.079 1.00 47.53 225 ILE A O 1
ATOM 1827 N N . VAL A 1 226 ? -21.213 -25.258 -17.498 1.00 45.03 226 VAL A N 1
ATOM 1828 C CA . VAL A 1 226 ? -21.179 -24.268 -18.586 1.00 45.03 226 VAL A CA 1
ATOM 1829 C C . VAL A 1 226 ? -21.980 -24.747 -19.801 1.00 45.03 226 VAL A C 1
ATOM 1831 O O . VAL A 1 226 ? -22.760 -23.970 -20.347 1.00 45.03 226 VAL A O 1
ATOM 1834 N N . MET A 1 227 ? -21.852 -26.018 -20.194 1.00 49.19 227 MET A N 1
ATOM 1835 C CA . MET A 1 227 ? -22.609 -26.581 -21.320 1.00 49.19 227 MET A CA 1
ATOM 1836 C C . MET A 1 227 ? -24.113 -26.667 -21.020 1.00 49.19 227 MET A C 1
ATOM 1838 O O . MET A 1 227 ? -24.907 -26.228 -21.846 1.00 49.19 227 MET A O 1
ATOM 1842 N N . ASP A 1 228 ? -24.509 -27.115 -19.824 1.00 54.91 228 ASP A N 1
ATOM 1843 C CA . ASP A 1 228 ? -25.912 -27.149 -19.384 1.00 54.91 228 ASP A CA 1
ATOM 1844 C C . ASP A 1 228 ? -26.527 -25.727 -19.392 1.00 54.91 228 ASP A C 1
ATOM 1846 O O . ASP A 1 228 ? -27.683 -25.545 -19.776 1.00 54.91 228 ASP A O 1
ATOM 1850 N N . CYS A 1 229 ? -25.755 -24.689 -19.035 1.00 46.66 229 CYS A N 1
ATOM 1851 C CA . CYS A 1 229 ? -26.169 -23.286 -19.166 1.00 46.66 229 CYS A CA 1
ATOM 1852 C C . CYS A 1 229 ? -26.258 -22.804 -20.625 1.00 46.66 229 CYS A C 1
ATOM 1854 O O . CYS A 1 229 ? -27.157 -22.027 -20.946 1.00 46.66 229 CYS A O 1
ATOM 1856 N N . ILE A 1 230 ? -25.357 -23.238 -21.507 1.00 47.78 230 ILE A N 1
ATOM 1857 C CA . ILE A 1 230 ? -25.365 -22.880 -22.934 1.00 47.78 230 ILE A CA 1
ATOM 1858 C C . ILE A 1 230 ? -26.568 -23.513 -23.640 1.00 47.78 230 ILE A C 1
ATOM 1860 O O . ILE A 1 230 ? -27.342 -22.794 -24.271 1.00 47.78 230 ILE A O 1
ATOM 1864 N N . GLU A 1 231 ? -26.796 -24.819 -23.481 1.00 58.03 231 GLU A N 1
ATOM 1865 C CA . GLU A 1 231 ? -27.929 -25.504 -24.118 1.00 58.03 231 GLU A CA 1
ATOM 1866 C C . GLU A 1 231 ? -29.272 -24.949 -23.614 1.00 58.03 231 GLU A C 1
ATOM 1868 O O . GLU A 1 231 ? -30.178 -24.699 -24.411 1.00 58.03 231 GLU A O 1
ATOM 1873 N N . LYS A 1 232 ? -29.384 -24.666 -22.307 1.00 58.88 232 LYS A N 1
ATOM 1874 C CA . LYS A 1 232 ? -30.615 -24.157 -21.680 1.00 58.88 232 LYS A CA 1
ATOM 1875 C C . LYS A 1 232 ? -30.957 -22.705 -22.036 1.00 58.88 232 LYS A C 1
ATOM 1877 O O . LYS A 1 232 ? -32.139 -22.378 -22.075 1.00 58.88 232 LYS A O 1
ATOM 1882 N N . ASN A 1 233 ? -29.965 -21.840 -22.272 1.00 48.62 233 ASN A N 1
ATOM 1883 C CA . ASN A 1 233 ? -30.203 -20.420 -22.582 1.00 48.62 233 ASN A CA 1
ATOM 1884 C C . ASN A 1 233 ? -30.134 -20.087 -24.082 1.00 48.62 233 ASN A C 1
ATOM 1886 O O . ASN A 1 233 ? -30.731 -19.097 -24.497 1.00 48.62 233 ASN A O 1
ATOM 1890 N N . LEU A 1 234 ? -29.423 -20.880 -24.894 1.00 46.12 234 LEU A N 1
ATOM 1891 C CA . LEU A 1 234 ? -29.219 -20.610 -26.327 1.00 46.12 234 LEU A CA 1
ATOM 1892 C C . LEU A 1 234 ? -29.925 -21.617 -27.252 1.00 46.12 234 LEU A C 1
ATOM 1894 O O . LEU A 1 234 ? -30.016 -21.368 -28.450 1.00 46.12 234 LEU A O 1
ATOM 1898 N N . ASN A 1 235 ? -30.467 -22.718 -26.714 1.00 50.62 235 ASN A N 1
ATOM 1899 C CA . ASN A 1 235 ? -31.269 -23.713 -27.441 1.00 50.62 235 ASN A CA 1
ATOM 1900 C C . ASN A 1 235 ? -30.554 -24.355 -28.656 1.00 50.62 235 ASN A C 1
ATOM 1902 O O . ASN A 1 235 ? -31.180 -24.703 -29.659 1.00 50.62 235 ASN A O 1
ATOM 1906 N N . VAL A 1 236 ? -29.231 -24.525 -28.558 1.00 47.09 236 VAL A N 1
ATOM 1907 C CA . VAL A 1 236 ? -28.378 -25.207 -29.547 1.00 47.09 236 VAL A CA 1
ATOM 1908 C C . VAL A 1 236 ? -27.880 -26.522 -28.948 1.00 47.09 236 VAL A C 1
ATOM 1910 O O . VAL A 1 236 ? -27.337 -26.516 -27.848 1.00 47.09 236 VAL A O 1
ATOM 1913 N N . LYS A 1 237 ? -28.016 -27.644 -29.670 1.00 50.50 237 LYS A N 1
ATOM 1914 C CA . LYS A 1 237 ? -27.369 -28.915 -29.297 1.00 50.50 237 LYS A CA 1
ATOM 1915 C C . LYS A 1 237 ? -25.924 -28.928 -29.782 1.00 50.50 237 LYS A C 1
ATOM 1917 O O . LYS A 1 237 ? -25.679 -29.064 -30.981 1.00 50.50 237 LYS A O 1
ATOM 1922 N N . CYS A 1 238 ? -24.976 -28.831 -28.860 1.00 45.81 238 CYS A N 1
ATOM 1923 C CA . CYS A 1 238 ? -23.555 -28.808 -29.193 1.00 45.81 238 CYS A CA 1
ATOM 1924 C C . CYS A 1 238 ? -22.994 -30.228 -29.359 1.00 45.81 238 CYS A C 1
ATOM 1926 O O . CYS A 1 238 ? -22.474 -30.818 -28.411 1.00 45.81 238 CYS A O 1
ATOM 1928 N N . GLN A 1 239 ? -23.028 -30.770 -30.583 1.00 46.97 239 GLN A N 1
ATOM 1929 C CA . GLN A 1 239 ? -22.086 -31.836 -30.938 1.00 46.97 239 GLN A CA 1
ATOM 1930 C C . GLN A 1 239 ? -20.677 -31.246 -31.053 1.00 46.97 239 GLN A C 1
ATOM 1932 O O . GLN A 1 239 ? -20.492 -30.192 -31.653 1.00 46.97 239 GLN A O 1
ATOM 1937 N N . ALA A 1 240 ? -19.722 -31.925 -30.415 1.00 42.88 240 ALA A N 1
ATOM 1938 C CA . ALA A 1 240 ? -18.354 -31.489 -30.159 1.00 42.88 240 ALA A CA 1
ATOM 1939 C C . ALA A 1 240 ? -17.710 -30.654 -31.284 1.00 42.88 240 ALA A C 1
ATOM 1941 O O . ALA A 1 240 ? -17.264 -31.188 -32.295 1.00 42.88 240 ALA A O 1
ATOM 1942 N N . LEU A 1 241 ? -17.579 -29.349 -31.035 1.00 38.97 241 LEU A N 1
ATOM 1943 C CA . LEU A 1 241 ? -16.419 -28.597 -31.502 1.00 38.97 241 LEU A CA 1
ATOM 1944 C C . LEU A 1 241 ? -15.272 -28.887 -30.530 1.00 38.97 241 LEU A C 1
ATOM 1946 O O . LEU A 1 241 ? -15.469 -28.855 -29.310 1.00 38.97 241 LEU A O 1
ATOM 1950 N N . ASP A 1 242 ? -14.098 -29.201 -31.073 1.00 43.31 242 ASP A N 1
ATOM 1951 C CA . ASP A 1 242 ? -12.926 -29.653 -30.323 1.00 43.31 242 ASP A CA 1
ATOM 1952 C C . ASP A 1 242 ? -12.345 -28.556 -29.419 1.00 43.31 242 ASP A C 1
ATOM 1954 O O . ASP A 1 242 ? -11.380 -27.875 -29.752 1.00 43.31 242 ASP A O 1
ATOM 1958 N N . PHE A 1 243 ? -12.927 -28.410 -28.227 1.00 38.34 243 PHE A N 1
ATOM 1959 C CA . PHE A 1 243 ? -12.362 -27.623 -27.136 1.00 38.34 243 PHE A CA 1
ATOM 1960 C C . PHE A 1 243 ? -11.712 -28.559 -26.111 1.00 38.34 243 PHE A C 1
ATOM 1962 O O . PHE A 1 243 ? -12.325 -28.975 -25.110 1.00 38.34 243 PHE A O 1
ATOM 1969 N N . VAL A 1 244 ? -10.460 -28.917 -26.405 1.00 36.72 244 VAL A N 1
ATOM 1970 C CA . VAL A 1 244 ? -9.496 -29.383 -25.406 1.00 36.72 244 VAL A CA 1
ATOM 1971 C C . VAL A 1 244 ? -9.127 -28.152 -24.571 1.00 36.72 244 VAL A C 1
ATOM 1973 O O . VAL A 1 244 ? -8.593 -27.204 -25.138 1.00 36.72 244 VAL A O 1
ATOM 1976 N N . PRO A 1 245 ? -9.459 -28.096 -23.268 1.00 36.88 245 PRO A N 1
ATOM 1977 C CA . PRO A 1 245 ? -9.001 -26.998 -22.427 1.00 36.88 245 PRO A CA 1
ATOM 1978 C C . PRO A 1 245 ? -7.486 -27.104 -22.225 1.00 36.88 245 PRO A C 1
ATOM 1980 O O . PRO A 1 245 ? -6.951 -28.216 -22.163 1.00 36.88 245 PRO A O 1
ATOM 1983 N N . ASP A 1 246 ? -6.819 -25.962 -22.067 1.00 38.75 246 ASP A N 1
ATOM 1984 C CA . ASP A 1 246 ? -5.418 -25.927 -21.654 1.00 38.75 246 ASP A CA 1
ATOM 1985 C C . ASP A 1 246 ? -5.214 -26.706 -20.344 1.00 38.75 246 ASP A C 1
ATOM 1987 O O . ASP A 1 246 ? -6.089 -26.751 -19.472 1.00 38.75 246 ASP A O 1
ATOM 1991 N N . ALA A 1 247 ? -4.053 -27.349 -20.215 1.00 42.09 247 ALA A N 1
ATOM 1992 C CA . ALA A 1 247 ? -3.718 -28.126 -19.028 1.00 42.09 247 ALA A CA 1
ATOM 1993 C C . ALA A 1 247 ? -3.637 -27.232 -17.776 1.00 42.09 247 ALA A C 1
ATOM 1995 O O . ALA A 1 247 ? -3.183 -26.090 -17.850 1.00 42.09 247 ALA A O 1
ATOM 1996 N N . GLU A 1 248 ? -4.026 -27.769 -16.612 1.00 41.69 248 GLU A N 1
ATOM 1997 C CA . GLU A 1 248 ? -3.833 -27.074 -15.333 1.00 41.69 248 GLU A CA 1
ATOM 1998 C C . GLU A 1 248 ? -2.359 -26.658 -15.162 1.00 41.69 248 GLU A C 1
ATOM 2000 O O . GLU A 1 248 ? -1.462 -27.488 -15.358 1.00 41.69 248 GLU A O 1
ATOM 2005 N N . PRO A 1 249 ? -2.076 -25.398 -14.777 1.00 42.84 249 PRO A N 1
ATOM 2006 C CA . PRO A 1 249 ? -0.707 -24.946 -14.586 1.00 42.84 249 PRO A CA 1
ATOM 2007 C C . PRO A 1 249 ? -0.066 -25.714 -13.416 1.00 42.84 249 PRO A C 1
ATOM 2009 O O . PRO A 1 249 ? -0.665 -25.806 -12.338 1.00 42.84 249 PRO A O 1
ATOM 2012 N N . PRO A 1 250 ? 1.152 -26.262 -13.581 1.00 49.44 250 PRO A N 1
ATOM 2013 C CA . PRO A 1 250 ? 1.759 -27.110 -12.565 1.00 49.44 250 PRO A CA 1
ATOM 2014 C C . PRO A 1 250 ? 2.086 -26.322 -11.290 1.00 49.44 250 PRO A C 1
ATOM 2016 O O . PRO A 1 250 ? 2.466 -25.150 -11.326 1.00 49.44 250 PRO A O 1
ATOM 2019 N N . ILE A 1 251 ? 1.967 -26.985 -10.135 1.00 46.72 251 ILE A N 1
ATOM 2020 C CA . ILE A 1 251 ? 2.205 -26.373 -8.820 1.00 46.72 251 ILE A CA 1
ATOM 2021 C C . ILE A 1 251 ? 3.633 -25.790 -8.769 1.00 46.72 251 ILE A C 1
ATOM 2023 O O . ILE A 1 251 ? 4.599 -26.538 -8.950 1.00 46.72 251 ILE A O 1
ATOM 2027 N N . PRO A 1 252 ? 3.822 -24.490 -8.458 1.00 45.22 252 PRO A N 1
ATOM 2028 C CA . PRO A 1 252 ? 5.157 -23.911 -8.349 1.00 45.22 252 PRO A CA 1
ATOM 2029 C C . PRO A 1 252 ? 5.989 -24.624 -7.272 1.00 45.22 252 PRO A C 1
ATOM 2031 O O . PRO A 1 252 ? 5.510 -24.820 -6.155 1.00 45.22 252 PRO A O 1
ATOM 2034 N N . SER A 1 253 ? 7.272 -24.904 -7.537 1.00 45.62 253 SER A N 1
ATOM 2035 C CA . SER A 1 253 ? 8.196 -25.684 -6.670 1.00 45.62 253 SER A CA 1
ATOM 2036 C C . SER A 1 253 ? 8.573 -25.058 -5.301 1.00 45.62 253 SER A C 1
ATOM 2038 O O . SER A 1 253 ? 9.589 -25.416 -4.685 1.00 45.62 253 SER A O 1
ATOM 2040 N N . LYS A 1 254 ? 7.780 -24.078 -4.848 1.00 43.62 254 LYS A N 1
ATOM 2041 C CA . LYS A 1 254 ? 7.825 -23.359 -3.561 1.00 43.62 254 LYS A CA 1
ATOM 2042 C C . LYS A 1 254 ? 6.428 -23.015 -2.991 1.00 43.62 254 LYS A C 1
ATOM 2044 O O . LYS A 1 254 ? 6.367 -22.338 -1.970 1.00 43.62 254 LYS A O 1
ATOM 2049 N N . GLY A 1 255 ? 5.333 -23.437 -3.630 1.00 47.50 255 GLY A N 1
ATOM 2050 C CA . GLY A 1 255 ? 3.965 -23.082 -3.234 1.00 47.50 255 GLY A CA 1
ATOM 2051 C C . GLY A 1 255 ? 3.554 -21.637 -3.563 1.00 47.50 255 GLY A C 1
ATOM 2052 O O . GLY A 1 255 ? 4.327 -20.842 -4.108 1.00 47.50 255 GLY A O 1
ATOM 2053 N N . TRP A 1 256 ? 2.301 -21.311 -3.239 1.00 58.53 256 TRP A N 1
ATOM 2054 C CA . TRP A 1 256 ? 1.697 -19.992 -3.448 1.00 58.53 256 TRP A CA 1
ATOM 2055 C C . TRP A 1 256 ? 1.992 -19.046 -2.277 1.00 58.53 256 TRP A C 1
ATOM 2057 O O . TRP A 1 256 ? 2.055 -19.473 -1.127 1.00 58.53 256 TRP A O 1
ATOM 2067 N N . ARG A 1 257 ? 2.118 -17.740 -2.550 1.00 60.03 257 ARG A N 1
ATOM 2068 C CA . ARG A 1 257 ? 2.225 -16.703 -1.508 1.00 60.03 257 ARG A CA 1
ATOM 2069 C C . ARG A 1 257 ? 1.007 -15.781 -1.554 1.00 60.03 257 ARG A C 1
ATOM 2071 O O . ARG A 1 257 ? 0.572 -15.360 -2.629 1.00 60.03 257 ARG A O 1
ATOM 2078 N N . TYR A 1 258 ? 0.456 -15.459 -0.391 1.00 73.50 258 TYR A N 1
ATOM 2079 C CA . TYR A 1 258 ? -0.578 -14.442 -0.212 1.00 73.50 258 TYR A CA 1
ATOM 2080 C C . TYR A 1 258 ? -0.060 -13.457 0.837 1.00 73.50 258 TYR A C 1
ATOM 2082 O O . TYR A 1 258 ? 0.268 -13.864 1.946 1.00 73.50 258 TYR A O 1
ATOM 2090 N N . ASN A 1 259 ? 0.093 -12.186 0.466 1.00 68.94 259 ASN A N 1
ATOM 2091 C CA . ASN A 1 259 ? 0.496 -11.148 1.412 1.00 68.94 259 ASN A CA 1
ATOM 2092 C C . ASN A 1 259 ? -0.773 -10.618 2.083 1.00 68.94 259 ASN A C 1
ATOM 2094 O O . ASN A 1 259 ? -1.709 -10.254 1.376 1.00 68.94 259 ASN A O 1
ATOM 2098 N N . VAL A 1 260 ? -0.801 -10.594 3.417 1.00 79.25 260 VAL A N 1
ATOM 2099 C CA . VAL A 1 260 ? -1.979 -10.168 4.197 1.00 79.25 260 VAL A CA 1
ATOM 2100 C C . VAL A 1 260 ? -2.223 -8.659 4.063 1.00 79.25 260 VAL A C 1
ATOM 2102 O O . VAL A 1 260 ? -3.362 -8.224 3.978 1.00 79.25 260 VAL A O 1
ATOM 2105 N N . CYS A 1 261 ? -1.154 -7.863 3.978 1.00 79.81 261 CYS A N 1
ATOM 2106 C CA . CYS A 1 261 ? -1.207 -6.415 3.782 1.00 79.81 261 CYS A CA 1
ATOM 2107 C C . CYS A 1 261 ? -0.030 -5.946 2.903 1.00 79.81 261 CYS A C 1
ATOM 2109 O O . CYS A 1 261 ? 0.998 -6.626 2.807 1.00 79.81 261 CYS A O 1
ATOM 2111 N N . ALA A 1 262 ? -0.179 -4.787 2.259 1.00 82.25 262 ALA A N 1
ATOM 2112 C CA . ALA A 1 262 ? 0.885 -4.059 1.573 1.00 82.25 262 ALA A CA 1
ATOM 2113 C C . ALA A 1 262 ? 0.668 -2.542 1.759 1.00 82.25 262 ALA A C 1
ATOM 2115 O O . ALA A 1 262 ? -0.470 -2.089 1.636 1.00 82.25 262 ALA A O 1
ATOM 2116 N N . PRO A 1 263 ? 1.718 -1.744 2.032 1.00 83.38 263 PRO A N 1
ATOM 2117 C CA . PRO A 1 263 ? 1.565 -0.315 2.292 1.00 83.38 263 PRO A CA 1
ATOM 2118 C C . PRO A 1 263 ? 1.139 0.458 1.037 1.00 83.38 263 PRO A C 1
ATOM 2120 O O . PRO A 1 263 ? 1.643 0.218 -0.065 1.00 83.38 263 PRO A O 1
ATOM 2123 N N . PHE A 1 264 ? 0.253 1.438 1.217 1.00 84.25 264 PHE A N 1
ATOM 2124 C CA . PHE A 1 264 ? -0.062 2.435 0.197 1.00 84.25 264 PHE A CA 1
ATOM 2125 C C . PHE A 1 264 ? 0.935 3.598 0.293 1.00 84.25 264 PHE A C 1
ATOM 2127 O O . PHE A 1 264 ? 1.050 4.233 1.337 1.00 84.25 264 PHE A O 1
ATOM 2134 N N . MET A 1 265 ? 1.677 3.853 -0.787 1.00 84.56 265 MET A N 1
ATOM 2135 C CA . MET A 1 265 ? 2.744 4.861 -0.834 1.00 84.56 265 MET A CA 1
ATOM 2136 C C . MET A 1 265 ? 2.657 5.658 -2.150 1.00 84.56 265 MET A C 1
ATOM 2138 O O . MET A 1 265 ? 3.305 5.277 -3.132 1.00 84.56 265 MET A O 1
ATOM 2142 N N . PRO A 1 266 ? 1.817 6.709 -2.218 1.00 83.81 266 PRO A N 1
ATOM 2143 C CA . PRO A 1 266 ? 1.698 7.567 -3.398 1.00 83.81 266 PRO A CA 1
ATOM 2144 C C . PRO A 1 266 ? 2.957 8.429 -3.588 1.00 83.81 266 PRO A C 1
ATOM 2146 O O . PRO A 1 266 ? 3.753 8.582 -2.662 1.00 83.81 266 PRO A O 1
ATOM 2149 N N . ASN A 1 267 ? 3.127 9.029 -4.772 1.00 89.06 267 ASN A N 1
ATOM 2150 C CA . ASN A 1 267 ? 4.278 9.902 -5.051 1.00 89.06 267 ASN A CA 1
ATOM 2151 C C . ASN A 1 267 ? 4.376 11.065 -4.060 1.00 89.06 267 ASN A C 1
ATOM 2153 O O . ASN A 1 267 ? 5.444 11.262 -3.503 1.00 89.06 267 ASN A O 1
ATOM 2157 N N . GLU A 1 268 ? 3.258 11.725 -3.736 1.00 89.19 268 GLU A N 1
ATOM 2158 C CA . GLU A 1 268 ? 3.220 12.826 -2.760 1.00 89.19 268 GLU A CA 1
ATOM 2159 C C . GLU A 1 268 ? 3.853 12.432 -1.411 1.00 89.19 268 GLU A C 1
ATOM 2161 O O . GLU A 1 268 ? 4.575 13.214 -0.803 1.00 89.19 268 GLU A O 1
ATOM 2166 N N . ALA A 1 269 ? 3.665 11.187 -0.955 1.00 86.50 269 ALA A N 1
ATOM 2167 C CA . ALA A 1 269 ? 4.295 10.705 0.273 1.00 86.50 269 ALA A CA 1
ATOM 2168 C C . ALA A 1 269 ? 5.823 10.551 0.134 1.00 86.50 269 ALA A C 1
ATOM 2170 O O . ALA A 1 269 ? 6.549 10.812 1.092 1.00 86.50 269 ALA A O 1
ATOM 2171 N N . LYS A 1 270 ? 6.321 10.174 -1.052 1.00 87.38 270 LYS A N 1
ATOM 2172 C CA . LYS A 1 270 ? 7.760 10.139 -1.368 1.00 87.38 270 LYS A CA 1
ATOM 2173 C C . LYS A 1 270 ? 8.328 11.561 -1.455 1.00 87.38 270 LYS A C 1
ATOM 2175 O O . LYS A 1 270 ? 9.358 11.838 -0.845 1.00 87.38 270 LYS A O 1
ATOM 2180 N N . ASP A 1 271 ? 7.626 12.460 -2.139 1.00 92.12 271 ASP A N 1
ATOM 2181 C CA . ASP A 1 271 ? 8.024 13.857 -2.337 1.00 92.12 271 ASP A CA 1
ATOM 2182 C C . ASP A 1 271 ? 8.111 14.603 -0.995 1.00 92.12 271 ASP A C 1
ATOM 2184 O O . ASP A 1 271 ? 9.116 15.257 -0.718 1.00 92.12 271 ASP A O 1
ATOM 2188 N N . ASN A 1 272 ? 7.136 14.402 -0.099 1.00 90.06 272 ASN A N 1
ATOM 2189 C CA . ASN A 1 272 ? 7.150 14.943 1.266 1.00 90.06 272 ASN A CA 1
ATOM 2190 C C . ASN A 1 272 ? 8.367 14.454 2.081 1.00 90.06 272 ASN A C 1
ATOM 2192 O O . ASN A 1 272 ? 8.975 15.233 2.817 1.00 90.06 272 ASN A O 1
ATOM 2196 N N . VAL A 1 273 ? 8.777 13.186 1.930 1.00 91.38 273 VAL A N 1
ATOM 2197 C CA . VAL A 1 273 ? 9.992 12.652 2.579 1.00 91.38 273 VAL A CA 1
ATOM 2198 C C . VAL A 1 273 ? 11.258 13.293 2.003 1.00 91.38 273 VAL A C 1
ATOM 2200 O O . VAL A 1 273 ? 12.129 13.709 2.769 1.00 91.38 273 VAL A O 1
ATOM 2203 N N . ILE A 1 274 ? 11.365 13.436 0.678 1.00 92.31 274 ILE A N 1
ATOM 2204 C CA . ILE A 1 274 ? 12.503 14.124 0.047 1.00 92.31 274 ILE A CA 1
ATOM 2205 C C . ILE A 1 274 ? 12.560 15.593 0.486 1.00 92.31 274 ILE A C 1
ATOM 2207 O O . ILE A 1 274 ? 13.626 16.080 0.860 1.00 92.31 274 ILE A O 1
ATOM 2211 N N . GLN A 1 275 ? 11.425 16.289 0.538 1.00 88.62 275 GLN A N 1
ATOM 2212 C CA . GLN A 1 275 ? 11.355 17.670 1.009 1.00 88.62 275 GLN A CA 1
ATOM 2213 C C . GLN A 1 275 ? 11.721 17.789 2.500 1.00 88.62 275 GLN A C 1
ATOM 2215 O O . GLN A 1 275 ? 12.389 18.753 2.880 1.00 88.62 275 GLN A O 1
ATOM 2220 N N . ALA A 1 276 ? 11.372 16.817 3.352 1.00 88.12 276 ALA A N 1
ATOM 2221 C CA . ALA A 1 276 ? 11.839 16.761 4.742 1.00 88.12 276 ALA A CA 1
ATOM 2222 C C . ALA A 1 276 ? 13.371 16.675 4.844 1.00 88.12 276 ALA A C 1
ATOM 2224 O O . ALA A 1 276 ? 13.969 17.394 5.644 1.00 88.12 276 ALA A O 1
ATOM 2225 N N . LEU A 1 277 ? 14.001 15.847 4.004 1.00 86.62 277 LEU A N 1
ATOM 2226 C CA . LEU A 1 277 ? 15.458 15.699 3.943 1.00 86.62 277 LEU A CA 1
ATOM 2227 C C . LEU A 1 277 ? 16.139 16.973 3.417 1.00 86.62 277 LEU A C 1
ATOM 2229 O O . LEU A 1 277 ? 17.045 17.488 4.066 1.00 86.62 277 LEU A O 1
ATOM 2233 N N . VAL A 1 278 ? 15.675 17.516 2.286 1.00 88.88 278 VAL A N 1
ATOM 2234 C CA . VAL A 1 278 ? 16.252 18.715 1.644 1.00 88.88 278 VAL A CA 1
ATOM 2235 C C . VAL A 1 278 ? 16.113 19.963 2.522 1.00 88.88 278 VAL A C 1
ATOM 2237 O O . VAL A 1 278 ? 17.032 20.774 2.587 1.00 88.88 278 VAL A O 1
ATOM 2240 N N . SER A 1 279 ? 14.992 20.116 3.234 1.00 84.19 279 SER A N 1
ATOM 2241 C CA . SER A 1 279 ? 14.773 21.240 4.162 1.00 84.19 279 SER A CA 1
ATOM 2242 C C . SER A 1 279 ? 15.441 21.068 5.532 1.00 84.19 279 SER A C 1
ATOM 2244 O O . SER A 1 279 ? 15.397 21.988 6.347 1.00 84.19 279 SER A O 1
ATOM 2246 N N . GLY A 1 280 ? 15.990 19.886 5.836 1.00 88.25 280 GLY A N 1
ATOM 2247 C CA . GLY A 1 280 ? 16.457 19.532 7.179 1.00 88.25 280 GLY A CA 1
ATOM 2248 C C . GLY A 1 280 ? 15.344 19.431 8.236 1.00 88.25 280 GLY A C 1
ATOM 2249 O O . GLY A 1 280 ? 15.638 19.278 9.422 1.00 88.25 280 GLY A O 1
ATOM 2250 N N . SER A 1 281 ? 14.062 19.494 7.849 1.00 85.62 281 SER A N 1
ATOM 2251 C CA . SER A 1 281 ? 12.907 19.464 8.760 1.00 85.62 281 SER A CA 1
ATOM 2252 C C . SER A 1 281 ? 12.551 18.034 9.203 1.00 85.62 281 SER A C 1
ATOM 2254 O O . SER A 1 281 ? 11.418 17.578 9.067 1.00 85.62 281 SER A O 1
ATOM 2256 N N . VAL A 1 282 ? 13.546 17.311 9.726 1.00 88.81 282 VAL A N 1
ATOM 2257 C CA . VAL A 1 282 ? 13.471 15.877 10.078 1.00 88.81 282 VAL A CA 1
ATOM 2258 C C . VAL A 1 282 ? 13.125 15.605 11.551 1.00 88.81 282 VAL A C 1
ATOM 2260 O O . VAL A 1 282 ? 12.918 14.460 11.940 1.00 88.81 282 VAL A O 1
ATOM 2263 N N . SER A 1 283 ? 13.075 16.645 12.388 1.00 91.50 283 SER A N 1
ATOM 2264 C CA . SER A 1 283 ? 12.748 16.540 13.818 1.00 91.50 283 SER A CA 1
ATOM 2265 C C . SER A 1 283 ? 11.234 16.528 14.071 1.00 91.50 283 SER A C 1
ATOM 2267 O O . SER A 1 283 ? 10.467 17.150 13.337 1.00 91.50 283 SER A O 1
ATOM 2269 N N . SER A 1 284 ? 10.802 15.914 15.176 1.00 86.56 284 SER A N 1
ATOM 2270 C CA . SER A 1 284 ? 9.408 15.929 15.651 1.00 86.56 284 SER A CA 1
ATOM 2271 C C . SER A 1 284 ? 8.878 17.330 16.002 1.00 86.56 284 SER A C 1
ATOM 2273 O O . SER A 1 284 ? 7.667 17.530 16.045 1.00 86.56 284 SER A O 1
ATOM 2275 N N . ALA A 1 285 ? 9.759 18.317 16.200 1.00 83.50 285 ALA A N 1
ATOM 2276 C CA . ALA A 1 285 ? 9.395 19.731 16.357 1.00 83.50 285 ALA A CA 1
ATOM 2277 C C . ALA A 1 285 ? 9.280 20.503 15.018 1.00 83.50 285 ALA A C 1
ATOM 2279 O O . ALA A 1 285 ? 8.988 21.706 15.016 1.00 83.50 285 ALA A O 1
ATOM 2280 N N . GLY A 1 286 ? 9.547 19.828 13.893 1.00 83.38 286 GLY A N 1
ATOM 2281 C CA . GLY A 1 286 ? 9.612 20.391 12.546 1.00 83.38 286 GLY A CA 1
ATOM 2282 C C . GLY A 1 286 ? 8.256 20.741 11.926 1.00 83.38 286 GLY A C 1
ATOM 2283 O O . GLY A 1 286 ? 7.248 20.937 12.607 1.00 83.38 286 GLY A O 1
ATOM 2284 N N . PHE A 1 287 ? 8.256 20.855 10.599 1.00 90.81 287 PHE A N 1
ATOM 2285 C CA . PHE A 1 287 ? 7.098 21.270 9.807 1.00 90.81 287 PHE A CA 1
ATOM 2286 C C . PHE A 1 287 ? 6.043 20.158 9.678 1.00 90.81 287 PHE A C 1
ATOM 2288 O O . PHE A 1 287 ? 4.878 20.354 10.021 1.00 90.81 287 PHE A O 1
ATOM 2295 N N . TRP A 1 288 ? 6.466 18.964 9.259 1.00 91.81 288 TRP A N 1
ATOM 2296 C CA . TRP A 1 288 ? 5.573 17.863 8.878 1.00 91.81 288 TRP A CA 1
ATOM 2297 C C . TRP A 1 288 ? 4.594 17.388 9.960 1.00 91.81 288 TRP A C 1
ATOM 2299 O O . TRP A 1 288 ? 3.429 17.176 9.623 1.00 91.81 288 TRP A O 1
ATOM 2309 N N . PRO A 1 289 ? 4.970 17.273 11.252 1.00 92.00 289 PRO A N 1
ATOM 2310 C CA . PRO A 1 289 ? 4.011 16.904 12.294 1.00 92.00 289 PRO A CA 1
ATOM 2311 C C . PRO A 1 289 ? 2.902 17.948 12.479 1.00 92.00 289 PRO A C 1
ATOM 2313 O O . PRO A 1 289 ? 1.768 17.589 12.784 1.00 92.00 289 PRO A O 1
ATOM 2316 N N . LYS A 1 290 ? 3.193 19.237 12.254 1.00 92.25 290 LYS A N 1
ATOM 2317 C CA . LYS A 1 290 ? 2.196 20.316 12.347 1.00 92.25 290 LYS A CA 1
ATOM 2318 C C . LYS A 1 290 ? 1.241 20.276 11.159 1.00 92.25 290 LYS A C 1
ATOM 2320 O O . LYS A 1 290 ? 0.032 20.310 11.357 1.00 92.25 290 LYS A O 1
ATOM 2325 N N . GLU A 1 291 ? 1.760 20.102 9.944 1.00 93.62 291 GLU A N 1
ATOM 2326 C CA . GLU A 1 291 ? 0.898 19.965 8.766 1.00 93.62 291 GLU A CA 1
ATOM 2327 C C . GLU A 1 291 ? 0.034 18.692 8.826 1.00 93.62 291 GLU A C 1
ATOM 2329 O O . GLU A 1 291 ? -1.152 18.733 8.497 1.00 93.62 291 GLU A O 1
ATOM 2334 N N . MET A 1 292 ? 0.578 17.573 9.317 1.00 93.38 292 MET A N 1
ATOM 2335 C CA . MET A 1 292 ? -0.202 16.356 9.556 1.00 93.38 292 MET A CA 1
ATOM 2336 C C . MET A 1 292 ? -1.318 16.596 10.583 1.00 93.38 292 MET A C 1
ATOM 2338 O O . MET A 1 292 ? -2.448 16.176 10.346 1.00 93.38 292 MET A O 1
ATOM 2342 N N . ALA A 1 293 ? -1.046 17.309 11.682 1.00 95.31 293 ALA A N 1
ATOM 2343 C CA . ALA A 1 293 ? -2.065 17.690 12.662 1.00 95.31 293 ALA A CA 1
ATOM 2344 C C . ALA A 1 293 ? -3.191 18.532 12.031 1.00 95.31 293 ALA A C 1
ATOM 2346 O O . ALA A 1 293 ? -4.372 18.242 12.224 1.00 95.31 293 ALA A O 1
ATOM 2347 N N . GLU A 1 294 ? -2.846 19.542 11.228 1.00 95.69 294 GLU A N 1
ATOM 2348 C CA . GLU A 1 294 ? -3.827 20.385 10.536 1.00 95.69 294 GLU A CA 1
ATOM 2349 C C . GLU A 1 294 ? -4.653 19.621 9.492 1.00 95.69 294 GLU A C 1
ATOM 2351 O O . GLU A 1 294 ? -5.860 19.849 9.377 1.00 95.69 294 GLU A O 1
ATOM 2356 N N . LYS A 1 295 ? -4.029 18.707 8.738 1.00 94.44 295 LYS A N 1
ATOM 2357 C CA . LYS A 1 295 ? -4.722 17.843 7.771 1.00 94.44 295 LYS A CA 1
ATOM 2358 C C . LYS A 1 295 ? -5.670 16.873 8.483 1.00 94.44 295 LYS A C 1
ATOM 2360 O O . LYS A 1 295 ? -6.833 16.787 8.096 1.00 94.44 295 LYS A O 1
ATOM 2365 N N . LEU A 1 296 ? -5.230 16.219 9.561 1.00 93.44 296 LEU A N 1
ATOM 2366 C CA . LEU A 1 296 ? -6.072 15.320 10.362 1.00 93.44 296 LEU A CA 1
ATOM 2367 C C . LEU A 1 296 ? -7.279 16.045 10.969 1.00 93.44 296 LEU A C 1
ATOM 2369 O O . LEU A 1 296 ? -8.394 15.544 10.852 1.00 93.44 296 LEU A O 1
ATOM 2373 N N . ARG A 1 297 ? -7.091 17.252 11.525 1.00 95.12 297 ARG A N 1
ATOM 2374 C CA . ARG A 1 297 ? -8.204 18.076 12.029 1.00 95.12 297 ARG A CA 1
ATOM 2375 C C . ARG A 1 297 ? -9.292 18.322 10.987 1.00 95.12 297 ARG A C 1
ATOM 2377 O O . ARG A 1 297 ? -10.467 18.285 11.328 1.00 95.12 297 ARG A O 1
ATOM 2384 N N . LYS A 1 298 ? -8.907 18.563 9.729 1.00 92.75 298 LYS A N 1
ATOM 2385 C CA . LYS A 1 298 ? -9.842 18.782 8.610 1.00 92.75 298 LYS A CA 1
ATOM 2386 C C . LYS A 1 298 ? -10.518 17.486 8.150 1.00 92.75 298 LYS A C 1
ATOM 2388 O O . LYS A 1 298 ? -11.684 17.518 7.781 1.00 92.75 298 LYS A O 1
ATOM 2393 N N . VAL A 1 299 ? -9.803 16.358 8.161 1.00 90.56 299 VAL A N 1
ATOM 2394 C CA . VAL A 1 299 ? -10.335 15.045 7.737 1.00 90.56 299 VAL A CA 1
ATOM 2395 C C . VAL A 1 299 ? -11.364 14.496 8.729 1.00 90.56 299 VAL A C 1
ATOM 2397 O O . VAL A 1 299 ? -12.391 13.970 8.302 1.00 90.56 299 VAL A O 1
ATOM 2400 N N . PHE A 1 300 ? -11.097 14.638 10.029 1.00 88.88 300 PHE A N 1
ATOM 2401 C CA . PHE A 1 300 ? -11.937 14.126 11.118 1.00 88.88 300 PHE A CA 1
ATOM 2402 C C . PHE A 1 300 ? -12.885 15.173 11.730 1.00 88.88 300 PHE A C 1
ATOM 2404 O O . PHE A 1 300 ? -13.553 14.869 12.711 1.00 88.88 300 PHE A O 1
ATOM 2411 N N . ASP A 1 301 ? -12.922 16.391 11.177 1.00 90.50 301 ASP A N 1
ATOM 2412 C CA . ASP A 1 301 ? -13.690 17.544 11.680 1.00 90.50 301 ASP A CA 1
ATOM 2413 C C . ASP A 1 301 ? -13.559 17.755 13.203 1.00 90.50 301 ASP A C 1
ATOM 2415 O O . ASP A 1 301 ? -14.533 17.891 13.943 1.00 90.50 301 ASP A O 1
ATOM 2419 N N . CYS A 1 302 ? -12.316 17.724 13.697 1.00 92.00 302 CYS A N 1
ATOM 2420 C CA . CYS A 1 302 ? -12.026 17.720 15.128 1.00 92.00 302 CYS A CA 1
ATOM 2421 C C . CYS A 1 302 ? -11.277 18.988 15.601 1.00 92.00 302 CYS A C 1
ATOM 2423 O O . CYS A 1 302 ? -10.486 19.601 14.863 1.00 92.00 302 CYS A O 1
ATOM 2425 N N . PRO A 1 303 ? -11.492 19.422 16.862 1.00 94.62 303 PRO A N 1
ATOM 2426 C CA . PRO A 1 303 ? -10.887 20.646 17.388 1.00 94.62 303 PRO A CA 1
ATOM 2427 C C . PRO A 1 303 ? -9.374 20.518 17.615 1.00 94.62 303 PRO A C 1
ATOM 2429 O O . PRO A 1 303 ? -8.670 21.527 17.597 1.00 94.62 303 PRO A O 1
ATOM 2432 N N . VAL A 1 304 ? -8.865 19.298 17.813 1.00 93.44 304 VAL A N 1
ATOM 2433 C CA . VAL A 1 304 ? -7.451 18.993 18.064 1.00 93.44 304 VAL A CA 1
ATOM 2434 C C . VAL A 1 304 ? -7.117 17.646 17.427 1.00 93.44 304 VAL A C 1
ATOM 2436 O O . VAL A 1 304 ? -7.846 16.679 17.621 1.00 93.44 304 VAL A O 1
ATOM 2439 N N . ALA A 1 305 ? -5.987 17.569 16.725 1.00 94.38 305 ALA A N 1
ATOM 2440 C CA . ALA A 1 305 ? -5.359 16.310 16.336 1.00 94.38 305 ALA A CA 1
ATOM 2441 C C . ALA A 1 305 ? -3.875 16.380 16.705 1.00 94.38 305 ALA A C 1
ATOM 2443 O O . ALA A 1 305 ? -3.238 17.410 16.490 1.00 94.38 305 ALA A O 1
ATOM 2444 N N . GLN A 1 306 ? -3.331 15.297 17.258 1.00 92.56 306 GLN A N 1
ATOM 2445 C CA . GLN A 1 306 ? -1.945 15.228 17.718 1.00 92.56 306 GLN A CA 1
ATOM 2446 C C . GLN A 1 306 ? -1.269 13.982 17.131 1.00 92.56 306 GLN A C 1
ATOM 2448 O O . GLN A 1 306 ? -1.491 12.875 17.624 1.00 92.56 306 GLN A O 1
ATOM 2453 N N . PRO A 1 307 ? -0.441 14.128 16.081 1.00 93.12 307 PRO A N 1
ATOM 2454 C CA . PRO A 1 307 ? 0.365 13.030 15.571 1.00 93.12 307 PRO A CA 1
ATOM 2455 C C . PRO A 1 307 ? 1.295 12.480 16.653 1.00 93.12 307 PRO A C 1
ATOM 2457 O O . PRO A 1 307 ? 1.940 13.237 17.386 1.00 93.12 307 PRO A O 1
ATOM 2460 N N . CYS A 1 308 ? 1.349 11.155 16.728 1.00 93.31 308 CYS A N 1
ATOM 2461 C CA . CYS A 1 308 ? 2.167 10.384 17.658 1.00 93.31 308 CYS A CA 1
ATOM 2462 C C . CYS A 1 308 ? 3.090 9.441 16.870 1.00 93.31 308 CYS A C 1
ATOM 2464 O O . CYS A 1 308 ? 2.973 9.317 15.651 1.00 93.31 308 CYS A O 1
ATOM 2466 N N . SER A 1 309 ? 4.020 8.767 17.549 1.00 92.31 309 SER A N 1
ATOM 2467 C CA . SER A 1 309 ? 4.978 7.868 16.887 1.00 92.31 309 SER A CA 1
ATOM 2468 C C . SER A 1 309 ? 4.359 6.565 16.367 1.00 92.31 309 SER A C 1
ATOM 2470 O O . SER A 1 309 ? 4.919 5.958 15.458 1.00 92.31 309 SER A O 1
ATOM 2472 N N . ASN A 1 310 ? 3.241 6.113 16.947 1.00 93.75 310 ASN A N 1
ATOM 2473 C CA . ASN A 1 310 ? 2.441 4.963 16.513 1.00 93.75 310 ASN A CA 1
ATOM 2474 C C . ASN A 1 310 ? 1.089 4.937 17.263 1.00 93.75 310 ASN A C 1
ATOM 2476 O O . ASN A 1 310 ? 0.867 5.731 18.174 1.00 93.75 310 ASN A O 1
ATOM 2480 N N . GLY A 1 311 ? 0.196 4.004 16.909 1.00 92.44 311 GLY A N 1
ATOM 2481 C CA . GLY A 1 311 ? -1.116 3.862 17.560 1.00 92.44 311 GLY A CA 1
ATOM 2482 C C . GLY A 1 311 ? -1.051 3.554 19.063 1.00 92.44 311 GLY A C 1
ATOM 2483 O O . GLY A 1 311 ? -1.869 4.064 19.822 1.00 92.44 311 GLY A O 1
ATOM 2484 N N . PHE A 1 312 ? -0.042 2.809 19.532 1.00 95.12 312 PHE A N 1
ATOM 2485 C CA . PHE A 1 312 ? 0.126 2.543 20.966 1.00 95.12 312 PHE A CA 1
ATOM 2486 C C . PHE A 1 312 ? 0.453 3.822 21.749 1.00 95.12 312 PHE A C 1
ATOM 2488 O O . PHE A 1 312 ? -0.139 4.060 22.799 1.00 95.12 312 PHE A O 1
ATOM 2495 N N . THR A 1 313 ? 1.331 4.692 21.234 1.00 94.75 313 THR A N 1
ATOM 2496 C CA . THR A 1 313 ? 1.607 5.977 21.899 1.00 94.75 313 THR A CA 1
ATOM 2497 C C . THR A 1 313 ? 0.419 6.937 21.832 1.00 94.75 313 THR A C 1
ATOM 2499 O O . THR A 1 313 ? 0.187 7.646 22.811 1.00 94.75 313 THR A O 1
ATOM 2502 N N . SER A 1 314 ? -0.397 6.895 20.769 1.00 94.62 314 SER A N 1
ATOM 2503 C CA . SER A 1 314 ? -1.691 7.598 20.729 1.00 94.62 314 SER A CA 1
ATOM 2504 C C . SER A 1 314 ? -2.651 7.123 21.827 1.00 94.62 314 SER A C 1
ATOM 2506 O O . SER A 1 314 ? -3.206 7.955 22.543 1.00 94.62 314 SER A O 1
ATOM 2508 N N . LEU A 1 315 ? -2.822 5.803 21.999 1.00 94.50 315 LEU A N 1
ATOM 2509 C CA . LEU A 1 315 ? -3.687 5.220 23.036 1.00 94.50 315 LEU A CA 1
ATOM 2510 C C . LEU A 1 315 ? -3.225 5.612 24.444 1.00 94.50 315 LEU A C 1
ATOM 2512 O O . LEU A 1 315 ? -4.037 6.059 25.250 1.00 94.50 315 LEU A O 1
ATOM 2516 N N . VAL A 1 316 ? -1.920 5.525 24.727 1.00 93.81 316 VAL A N 1
ATOM 2517 C CA . VAL A 1 316 ? -1.358 5.934 26.026 1.00 93.81 316 VAL A CA 1
ATOM 2518 C C . VAL A 1 316 ? -1.630 7.414 26.310 1.00 93.81 316 VAL A C 1
ATOM 2520 O O . VAL A 1 316 ? -2.056 7.741 27.414 1.00 93.81 316 VAL A O 1
ATOM 2523 N N . ILE A 1 317 ? -1.453 8.309 25.332 1.00 93.31 317 ILE A N 1
ATOM 2524 C CA . ILE A 1 317 ? -1.729 9.747 25.504 1.00 93.31 317 ILE A CA 1
ATOM 2525 C C . ILE A 1 317 ? -3.230 10.007 25.722 1.00 93.31 317 ILE A C 1
ATOM 2527 O O . ILE A 1 317 ? -3.593 10.782 26.610 1.00 93.31 317 ILE A O 1
ATOM 2531 N N . ALA A 1 318 ? -4.108 9.336 24.970 1.00 91.69 318 ALA A N 1
ATOM 2532 C CA . ALA A 1 318 ? -5.559 9.454 25.134 1.00 91.69 318 ALA A CA 1
ATOM 2533 C C . ALA A 1 318 ? -6.021 8.992 26.528 1.00 91.69 318 ALA A C 1
ATOM 2535 O O . ALA A 1 318 ? -6.779 9.692 27.199 1.00 91.69 318 ALA A O 1
ATOM 2536 N N . MET A 1 319 ? -5.509 7.855 27.007 1.00 89.44 319 MET A N 1
ATOM 2537 C CA . MET A 1 319 ? -5.838 7.322 28.333 1.00 89.44 319 MET A CA 1
ATOM 2538 C C . MET A 1 319 ? -5.200 8.135 29.473 1.00 89.44 319 MET A C 1
ATOM 2540 O O . MET A 1 319 ? -5.803 8.272 30.537 1.00 89.44 319 MET A O 1
ATOM 2544 N N . GLN A 1 320 ? -4.025 8.745 29.266 1.00 90.44 320 GLN A N 1
ATOM 2545 C CA . GLN A 1 320 ? -3.432 9.683 30.229 1.00 90.44 320 GLN A CA 1
ATOM 2546 C C . GLN A 1 320 ? -4.302 10.928 30.428 1.00 90.44 320 GLN A C 1
ATOM 2548 O O . GLN A 1 320 ? -4.479 11.372 31.563 1.00 90.44 320 GLN A O 1
ATOM 2553 N N . ALA A 1 321 ? -4.899 11.461 29.356 1.00 90.19 321 ALA A N 1
ATOM 2554 C CA . ALA A 1 321 ? -5.788 12.621 29.435 1.00 90.19 321 ALA A CA 1
ATOM 2555 C C . ALA A 1 321 ? -7.028 12.372 30.320 1.00 90.19 321 ALA A C 1
ATOM 2557 O O . ALA A 1 321 ? -7.564 13.309 30.911 1.00 90.19 321 ALA A O 1
ATOM 2558 N N . MET A 1 322 ? -7.448 11.113 30.476 1.00 86.00 322 MET A N 1
ATOM 2559 C CA . MET A 1 322 ? -8.572 10.725 31.336 1.00 86.00 322 MET A CA 1
ATOM 2560 C C . MET A 1 322 ? -8.262 10.771 32.838 1.00 86.00 322 MET A C 1
ATOM 2562 O O . MET A 1 322 ? -9.189 10.691 33.640 1.00 86.00 322 MET A O 1
ATOM 2566 N N . SER A 1 323 ? -6.991 10.903 33.240 1.00 87.50 323 SER A N 1
ATOM 2567 C CA . SER A 1 323 ? -6.576 10.925 34.655 1.00 87.50 323 SER A CA 1
ATOM 2568 C C . SER A 1 323 ? -7.043 9.698 35.463 1.00 87.50 323 SER A C 1
ATOM 2570 O O . SER A 1 323 ? -7.448 9.827 36.623 1.00 87.50 323 SER A O 1
ATOM 2572 N N . LEU A 1 324 ? -6.988 8.515 34.836 1.00 89.44 324 LEU A N 1
ATOM 2573 C CA . LEU A 1 324 ? -7.301 7.223 35.458 1.00 89.44 324 LEU A CA 1
ATOM 2574 C C . LEU A 1 324 ? -6.494 6.992 36.741 1.00 89.44 324 LEU A C 1
ATOM 2576 O O . LEU A 1 324 ? -5.333 7.395 36.853 1.00 89.44 324 LEU A O 1
ATOM 2580 N N . ARG A 1 325 ? -7.111 6.305 37.702 1.00 88.75 325 ARG A N 1
ATOM 2581 C CA . ARG A 1 325 ? -6.503 5.922 38.978 1.00 88.75 325 ARG A CA 1
ATOM 2582 C C . ARG A 1 325 ? -6.316 4.411 39.052 1.00 88.75 325 ARG A C 1
ATOM 2584 O O . ARG A 1 325 ? -6.951 3.641 38.335 1.00 88.75 325 ARG A O 1
ATOM 2591 N N . SER A 1 326 ? -5.458 3.983 39.974 1.00 90.38 326 SER A N 1
ATOM 2592 C CA . SER A 1 326 ? -5.289 2.561 40.268 1.00 90.38 326 SER A CA 1
ATOM 2593 C C . SER A 1 326 ? -6.623 1.938 40.693 1.00 90.38 326 SER A C 1
ATOM 2595 O O . SER A 1 326 ? -7.287 2.453 41.593 1.00 90.38 326 SER A O 1
ATOM 2597 N N . GLY A 1 327 ? -7.020 0.854 40.022 1.00 89.88 327 GLY A N 1
ATOM 2598 C CA . GLY A 1 327 ? -8.302 0.179 40.247 1.00 89.88 327 GLY A CA 1
ATOM 2599 C C . GLY A 1 327 ? -9.514 0.767 39.510 1.00 89.88 327 GLY A C 1
ATOM 2600 O O . GLY A 1 327 ? -10.591 0.186 39.620 1.00 89.88 327 GLY A O 1
ATOM 2601 N N . ASP A 1 328 ? -9.375 1.862 38.753 1.00 96.88 328 ASP A N 1
ATOM 2602 C CA . ASP A 1 328 ? -10.398 2.245 37.771 1.00 96.88 328 ASP A CA 1
ATOM 2603 C C . ASP A 1 328 ? -10.428 1.214 36.629 1.00 96.88 328 ASP A C 1
ATOM 2605 O O . ASP A 1 328 ? -9.384 0.732 36.181 1.00 96.88 328 ASP A O 1
ATOM 2609 N N . GLU A 1 329 ? -11.625 0.882 36.149 1.00 98.44 329 GLU A N 1
ATOM 2610 C CA . GLU A 1 329 ? -11.840 -0.114 35.096 1.00 98.44 329 GLU A CA 1
ATOM 2611 C C . GLU A 1 329 ? -12.088 0.551 33.737 1.00 98.44 329 GLU A C 1
ATOM 2613 O O . GLU A 1 329 ? -12.855 1.515 33.618 1.00 98.44 329 GLU A O 1
ATOM 2618 N N . VAL A 1 330 ? -11.459 -0.000 32.699 1.00 98.38 330 VAL A N 1
ATOM 2619 C CA . VAL A 1 330 ? -11.652 0.394 31.300 1.00 98.38 330 VAL A CA 1
ATOM 2620 C C . VAL A 1 330 ? -12.148 -0.821 30.530 1.00 98.38 330 VAL A C 1
ATOM 2622 O O . VAL A 1 330 ? -11.428 -1.813 30.416 1.00 98.38 330 VAL A O 1
ATOM 2625 N N . ILE A 1 331 ? -13.373 -0.739 30.014 1.00 98.56 331 ILE A N 1
ATOM 2626 C CA . ILE A 1 331 ? -13.976 -1.795 29.197 1.00 98.56 331 ILE A CA 1
ATOM 2627 C C . ILE A 1 331 ? -13.396 -1.719 27.782 1.00 98.56 331 ILE A C 1
ATOM 2629 O O . ILE A 1 331 ? -13.202 -0.626 27.255 1.00 98.56 331 ILE A O 1
ATOM 2633 N N . MET A 1 332 ? -13.109 -2.859 27.165 1.00 97.94 332 MET A N 1
ATOM 2634 C CA . MET A 1 332 ? -12.612 -2.977 25.789 1.00 97.94 332 MET A CA 1
ATOM 2635 C C . MET A 1 332 ? -13.036 -4.321 25.172 1.00 97.94 332 MET A C 1
ATOM 2637 O O . MET A 1 332 ? -13.415 -5.219 25.924 1.00 97.94 332 MET A O 1
ATOM 2641 N N . PRO A 1 333 ? -12.960 -4.508 23.842 1.00 97.06 333 PRO A N 1
ATOM 2642 C CA . PRO A 1 333 ? -13.257 -5.795 23.218 1.00 97.06 333 PRO A CA 1
ATOM 2643 C C . PRO A 1 333 ? -12.306 -6.902 23.691 1.00 97.06 333 PRO A C 1
ATOM 2645 O O . PRO A 1 333 ? -11.107 -6.668 23.849 1.00 97.06 333 PRO A O 1
ATOM 2648 N N . SER A 1 334 ? -12.822 -8.124 23.841 1.00 96.06 334 SER A N 1
ATOM 2649 C CA . SER A 1 334 ? -12.031 -9.357 23.972 1.00 96.06 334 SER A CA 1
ATOM 2650 C C . SER A 1 334 ? -11.134 -9.572 22.741 1.00 96.06 334 SER A C 1
ATOM 2652 O O . SER A 1 334 ? -9.958 -9.924 22.863 1.00 96.06 334 SER A O 1
ATOM 2654 N N . LEU A 1 335 ? -11.678 -9.290 21.553 1.00 96.12 335 LEU A N 1
ATOM 2655 C CA . LEU A 1 335 ? -10.996 -9.301 20.264 1.00 96.12 335 LEU A CA 1
ATOM 2656 C C . LEU A 1 335 ? -10.432 -7.907 19.945 1.00 96.12 335 LEU A C 1
ATOM 2658 O O . LEU A 1 335 ? -11.098 -7.074 19.340 1.00 96.12 335 LEU A O 1
ATOM 2662 N N . THR A 1 336 ? -9.192 -7.640 20.355 1.00 94.75 336 THR A N 1
ATOM 2663 C CA . THR A 1 336 ? -8.475 -6.404 19.995 1.00 94.75 336 THR A CA 1
ATOM 2664 C C . THR A 1 336 ? -6.958 -6.614 19.956 1.00 94.75 336 THR A C 1
ATOM 2666 O O . THR A 1 336 ? -6.428 -7.632 20.411 1.00 94.75 336 THR A O 1
ATOM 2669 N N . MET A 1 337 ? -6.226 -5.638 19.419 1.00 95.19 337 MET A N 1
ATOM 2670 C CA . MET A 1 337 ? -4.768 -5.609 19.475 1.00 95.19 337 MET A CA 1
ATOM 2671 C C . MET A 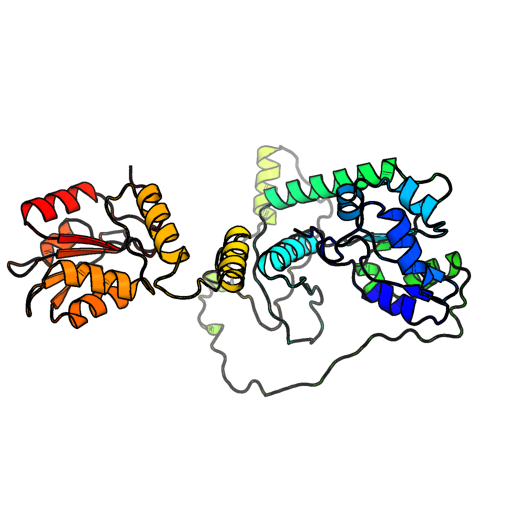1 337 ? -4.286 -5.422 20.918 1.00 95.19 337 MET A C 1
ATOM 2673 O O . MET A 1 337 ? -4.697 -4.492 21.607 1.00 95.19 337 MET A O 1
ATOM 2677 N N . ILE A 1 338 ? -3.307 -6.231 21.346 1.00 96.38 338 ILE A N 1
ATOM 2678 C CA . ILE A 1 338 ? -2.729 -6.211 22.710 1.00 96.38 338 ILE A CA 1
ATOM 2679 C C . ILE A 1 338 ? -2.205 -4.828 23.160 1.00 96.38 338 ILE A C 1
ATOM 2681 O O . ILE A 1 338 ? -2.044 -4.570 24.350 1.00 96.38 338 ILE A O 1
ATOM 2685 N N . ALA A 1 339 ? -1.973 -3.913 22.215 1.00 95.44 339 ALA A N 1
ATOM 2686 C CA . ALA A 1 339 ? -1.691 -2.505 22.472 1.00 95.44 339 ALA A CA 1
ATOM 2687 C C . ALA A 1 339 ? -2.752 -1.825 23.364 1.00 95.44 339 ALA A C 1
ATOM 2689 O O . ALA A 1 339 ? -2.379 -1.028 24.224 1.00 95.44 339 ALA A O 1
ATOM 2690 N N . VAL A 1 340 ? -4.039 -2.158 23.202 1.00 96.38 340 VAL A N 1
ATOM 2691 C CA . VAL A 1 340 ? -5.156 -1.554 23.949 1.00 96.38 340 VAL A CA 1
ATOM 2692 C C . VAL A 1 340 ? -5.119 -1.915 25.445 1.00 96.38 340 VAL A C 1
ATOM 2694 O O . VAL A 1 340 ? -4.967 -0.993 26.252 1.00 96.38 340 VAL A O 1
ATOM 2697 N N . PRO A 1 341 ? -5.159 -3.201 25.866 1.00 96.50 341 PRO A N 1
ATOM 2698 C CA . PRO A 1 341 ? -5.046 -3.550 27.284 1.00 96.50 341 PRO A CA 1
ATOM 2699 C C . PRO A 1 341 ? -3.696 -3.138 27.882 1.00 96.50 341 PRO A C 1
ATOM 2701 O O . PRO A 1 341 ? -3.654 -2.669 29.019 1.00 96.50 341 PRO A O 1
ATOM 2704 N N . ASN A 1 342 ? -2.599 -3.219 27.116 1.00 96.19 342 ASN A N 1
ATOM 2705 C CA . ASN A 1 342 ? -1.288 -2.768 27.589 1.00 96.19 342 ASN A CA 1
ATOM 2706 C C . ASN A 1 342 ? -1.262 -1.265 27.906 1.00 96.19 342 ASN A C 1
ATOM 2708 O O . ASN A 1 342 ? -0.605 -0.873 28.868 1.00 96.19 342 ASN A O 1
ATOM 2712 N N . ALA A 1 343 ? -1.959 -0.421 27.137 1.00 94.56 343 ALA A N 1
ATOM 2713 C CA . ALA A 1 343 ? -2.021 1.017 27.400 1.00 94.56 343 ALA A CA 1
ATOM 2714 C C . ALA A 1 343 ? -2.795 1.325 28.696 1.00 94.56 343 ALA A C 1
ATOM 2716 O O . ALA A 1 343 ? -2.360 2.170 29.478 1.00 94.56 343 ALA A O 1
ATOM 2717 N N . VAL A 1 344 ? -3.871 0.580 28.977 1.00 95.25 344 VAL A N 1
ATOM 2718 C CA . VAL A 1 344 ? -4.626 0.671 30.240 1.00 95.25 344 VAL A CA 1
ATOM 2719 C C . VAL A 1 344 ? -3.771 0.216 31.428 1.00 95.25 344 VAL A C 1
ATOM 2721 O O . VAL A 1 344 ? -3.626 0.953 32.406 1.00 95.25 344 VAL A O 1
ATOM 2724 N N . SER A 1 345 ? -3.141 -0.960 31.335 1.00 94.50 345 SER A N 1
ATOM 2725 C CA . SER A 1 345 ? -2.287 -1.493 32.406 1.00 94.50 345 SER A CA 1
ATOM 2726 C C . SER A 1 345 ? -1.034 -0.650 32.662 1.00 94.50 345 SER A C 1
ATOM 2728 O O . SER A 1 345 ? -0.610 -0.540 33.811 1.00 94.50 345 SER A O 1
ATOM 2730 N N . LEU A 1 346 ? -0.465 -0.002 31.637 1.00 93.12 346 LEU A N 1
ATOM 2731 C CA . LEU A 1 346 ? 0.674 0.917 31.784 1.00 93.12 346 LEU A CA 1
ATOM 2732 C C . LEU A 1 346 ? 0.358 2.105 32.711 1.00 93.12 346 LEU A C 1
ATOM 2734 O O . LEU A 1 346 ? 1.260 2.640 33.352 1.00 93.12 346 LEU A O 1
ATOM 2738 N N . LEU A 1 347 ? -0.914 2.500 32.803 1.00 90.69 347 LEU A N 1
ATOM 2739 C CA . LEU A 1 347 ? -1.391 3.583 33.666 1.00 90.69 347 LEU A CA 1
ATOM 2740 C C . LEU A 1 347 ? -1.914 3.086 35.027 1.00 90.69 347 LEU A C 1
ATOM 2742 O O . LEU A 1 347 ? -2.419 3.876 35.821 1.00 90.69 347 LEU A O 1
ATOM 2746 N N . GLY A 1 348 ? -1.785 1.787 35.319 1.00 91.62 348 GLY A N 1
ATOM 2747 C CA . GLY A 1 348 ? -2.226 1.170 36.575 1.00 91.62 348 GLY A CA 1
ATOM 2748 C C . GLY A 1 348 ? -3.738 0.942 36.691 1.00 91.62 348 GLY A C 1
ATOM 2749 O O . GLY A 1 348 ? -4.204 0.533 37.757 1.00 91.62 348 GLY A O 1
ATOM 2750 N N . ALA A 1 349 ? -4.493 1.194 35.619 1.00 96.25 349 ALA A N 1
ATOM 2751 C CA . ALA A 1 349 ? -5.912 0.874 35.511 1.00 96.25 349 ALA A CA 1
ATOM 2752 C C . ALA A 1 349 ? -6.127 -0.606 35.139 1.00 96.25 349 ALA A C 1
ATOM 2754 O O . ALA A 1 349 ? -5.195 -1.314 34.744 1.00 96.25 349 ALA A O 1
ATOM 2755 N N . VAL A 1 350 ? -7.365 -1.080 35.275 1.00 98.00 350 VAL A N 1
ATOM 2756 C CA . VAL A 1 350 ? -7.750 -2.483 35.070 1.00 98.00 350 VAL A CA 1
ATOM 2757 C C . VAL A 1 350 ? -8.446 -2.649 33.711 1.00 98.00 350 VAL A C 1
ATOM 2759 O O . VAL A 1 350 ? -9.521 -2.078 33.516 1.00 98.00 350 VAL A O 1
ATOM 2762 N N . PRO A 1 351 ? -7.880 -3.431 32.771 1.00 97.94 351 PRO A N 1
ATOM 2763 C CA . PRO A 1 351 ? -8.596 -3.866 31.576 1.00 97.94 351 PRO A CA 1
ATOM 2764 C C . PRO A 1 351 ? -9.770 -4.776 31.949 1.00 97.94 351 PRO A C 1
ATOM 2766 O O . PRO A 1 351 ? -9.588 -5.753 32.677 1.00 97.94 351 PRO A O 1
ATOM 2769 N N . VAL A 1 352 ? -10.955 -4.480 31.422 1.00 98.62 352 VAL A N 1
ATOM 2770 C CA . VAL A 1 352 ? -12.146 -5.334 31.502 1.00 98.62 352 VAL A CA 1
ATOM 2771 C C . VAL A 1 352 ? -12.566 -5.679 30.077 1.00 98.62 352 VAL A C 1
ATOM 2773 O O . VAL A 1 352 ? -12.672 -4.793 29.234 1.00 98.62 352 VAL A O 1
ATOM 2776 N N . PHE A 1 353 ? -12.775 -6.961 29.788 1.00 98.50 353 PHE A N 1
ATOM 2777 C CA . PHE A 1 353 ? -13.057 -7.428 28.431 1.00 98.50 353 PHE A CA 1
ATOM 2778 C C . PHE A 1 353 ? -14.554 -7.688 28.247 1.00 98.50 353 PHE A C 1
ATOM 2780 O O . PHE A 1 353 ? -15.103 -8.560 28.915 1.00 98.50 353 PHE A O 1
ATOM 2787 N N . ALA A 1 354 ? -15.189 -6.943 27.342 1.00 97.94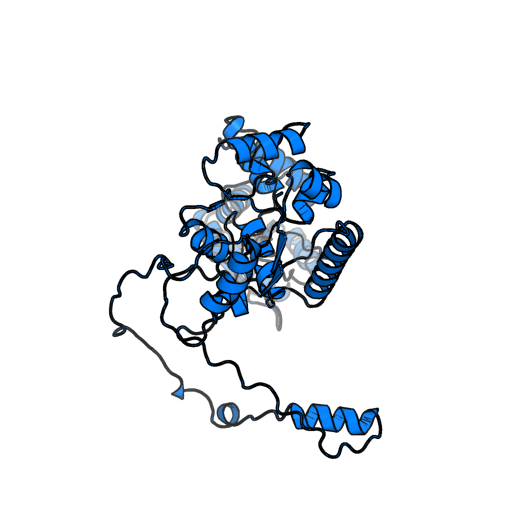 354 ALA A N 1
ATOM 2788 C CA . ALA A 1 354 ? -16.514 -7.242 26.804 1.00 97.94 354 ALA A CA 1
ATOM 2789 C C . ALA A 1 354 ? -16.360 -8.172 25.595 1.00 97.94 354 ALA A C 1
ATOM 2791 O O . ALA A 1 354 ? -15.469 -7.957 24.769 1.00 97.94 354 ALA A O 1
ATOM 2792 N N . ASP A 1 355 ? -17.200 -9.201 25.486 1.00 97.50 355 ASP A N 1
ATOM 2793 C CA . ASP A 1 355 ? -17.133 -10.117 24.346 1.00 97.50 355 ASP A CA 1
ATOM 2794 C C . ASP A 1 355 ? -17.802 -9.533 23.091 1.00 97.50 355 ASP A C 1
ATOM 2796 O O . ASP A 1 355 ? -18.521 -8.536 23.159 1.00 97.50 355 ASP A O 1
ATOM 2800 N N . CYS A 1 356 ? -17.541 -10.123 21.927 1.00 96.00 356 CYS A N 1
ATOM 2801 C CA . CYS A 1 356 ? -18.202 -9.727 20.684 1.00 96.00 356 CYS A CA 1
ATOM 2802 C C . CYS A 1 356 ? -19.720 -9.995 20.721 1.00 96.00 356 CYS A C 1
ATOM 2804 O O . CYS A 1 356 ? -20.173 -10.987 21.293 1.00 96.00 356 CYS A O 1
ATOM 2806 N N . ALA A 1 357 ? -20.511 -9.115 20.095 1.00 94.56 357 ALA A N 1
ATOM 2807 C CA . ALA A 1 357 ? -21.934 -9.376 19.878 1.00 94.56 357 ALA A CA 1
ATOM 2808 C C . ALA A 1 357 ? -22.128 -10.502 18.842 1.00 94.56 357 ALA A C 1
ATOM 2810 O O . ALA A 1 357 ? -21.271 -10.714 17.980 1.00 94.56 357 ALA A O 1
ATOM 2811 N N . ASP A 1 358 ? -23.258 -11.214 18.899 1.00 93.12 358 ASP A N 1
ATOM 2812 C CA . ASP A 1 358 ? -23.511 -12.362 18.015 1.00 93.12 358 ASP A CA 1
ATOM 2813 C C . ASP A 1 358 ? -23.419 -11.980 16.524 1.00 93.12 358 ASP A C 1
ATOM 2815 O O . ASP A 1 358 ? -24.026 -11.012 16.064 1.00 93.12 358 ASP A O 1
ATOM 2819 N N . GLY A 1 359 ? -22.618 -12.736 15.770 1.00 92.00 359 GLY A N 1
ATOM 2820 C CA . GLY A 1 359 ? -22.316 -12.472 14.360 1.00 92.00 359 GLY A CA 1
ATOM 2821 C C . GLY A 1 359 ? -21.416 -11.257 14.068 1.00 92.00 359 GLY A C 1
ATOM 2822 O O . GLY A 1 359 ? -21.146 -11.002 12.895 1.00 92.00 359 GLY A O 1
ATOM 2823 N N . GLN A 1 360 ? -20.931 -10.531 15.082 1.00 92.50 360 GLN A N 1
ATOM 2824 C CA . GLN A 1 360 ? -20.132 -9.306 14.937 1.00 92.50 360 GLN A CA 1
ATOM 2825 C C . GLN A 1 360 ? -18.672 -9.495 15.382 1.00 92.50 360 GLN A C 1
ATOM 2827 O O . GLN A 1 360 ? -18.334 -10.418 16.115 1.00 92.50 360 GLN A O 1
ATOM 2832 N N . TYR A 1 361 ? -17.782 -8.583 14.971 1.00 93.75 361 TYR A N 1
ATOM 2833 C CA . TYR A 1 361 ? -16.393 -8.541 15.469 1.00 93.75 361 TYR A CA 1
ATOM 2834 C C . TYR A 1 361 ? -16.221 -7.709 16.747 1.00 93.75 361 TYR A C 1
ATOM 2836 O O . TYR A 1 361 ? -15.206 -7.829 17.428 1.00 93.75 361 TYR A O 1
ATOM 2844 N N . ASN A 1 362 ? -17.190 -6.846 17.056 1.00 95.44 362 ASN A N 1
ATOM 2845 C CA . ASN A 1 362 ? -17.097 -5.826 18.098 1.00 95.44 362 ASN A CA 1
ATOM 2846 C C . ASN A 1 362 ? -18.192 -6.055 19.166 1.00 95.44 362 ASN A C 1
ATOM 2848 O O . ASN A 1 362 ? -19.250 -6.594 18.830 1.00 95.44 362 ASN A O 1
ATOM 2852 N N . PRO A 1 363 ? -17.979 -5.651 20.433 1.00 96.12 363 PRO A N 1
ATOM 2853 C CA . PRO A 1 363 ? -19.010 -5.700 21.469 1.00 96.12 363 PRO A CA 1
ATOM 2854 C C . PRO A 1 363 ? -20.152 -4.727 21.155 1.00 96.12 363 PRO A C 1
ATOM 2856 O O . PRO A 1 363 ? -19.911 -3.609 20.687 1.00 96.12 363 PRO A O 1
ATOM 2859 N N . GLY A 1 364 ? -21.386 -5.132 21.446 1.00 95.81 364 GLY A N 1
ATOM 2860 C CA . GLY A 1 364 ? -22.550 -4.257 21.445 1.00 95.81 364 GLY A CA 1
ATOM 2861 C C . GLY A 1 364 ? -22.758 -3.589 22.806 1.00 95.81 364 GLY A C 1
ATOM 2862 O O . GLY A 1 364 ? -21.960 -3.718 23.738 1.00 95.81 364 GLY A O 1
ATOM 2863 N N . LEU A 1 365 ? -23.861 -2.847 22.935 1.00 96.44 365 LEU A N 1
ATOM 2864 C CA . LEU A 1 365 ? -24.200 -2.160 24.183 1.00 96.44 365 LEU A CA 1
ATOM 2865 C C . LEU A 1 365 ? -24.449 -3.138 25.344 1.00 96.44 365 LEU A C 1
ATOM 2867 O O . LEU A 1 365 ? -24.071 -2.838 26.473 1.00 96.44 365 LEU A O 1
ATOM 2871 N N . ASN A 1 366 ? -25.061 -4.294 25.078 1.00 97.00 366 ASN A N 1
ATOM 2872 C CA . ASN A 1 366 ? -25.374 -5.277 26.116 1.00 97.00 366 ASN A CA 1
ATOM 2873 C C . ASN A 1 366 ? -24.090 -5.884 26.689 1.00 97.00 366 ASN A C 1
ATOM 2875 O O . ASN A 1 366 ? -23.893 -5.868 27.898 1.00 97.00 366 ASN A O 1
ATOM 2879 N N . GLU A 1 367 ? -23.170 -6.303 25.821 1.00 97.81 367 GLU A N 1
ATOM 2880 C CA . GLU A 1 367 ? -21.910 -6.947 26.195 1.00 97.81 367 GLU A CA 1
ATOM 2881 C C . GLU A 1 367 ? -21.006 -5.989 26.994 1.00 97.81 367 GLU A C 1
ATOM 2883 O O . GLU A 1 367 ? -20.302 -6.408 27.911 1.00 97.81 367 GLU A O 1
ATOM 2888 N N . ILE A 1 368 ? -21.067 -4.683 26.697 1.00 97.94 368 ILE A N 1
ATOM 2889 C CA . ILE A 1 368 ? -20.415 -3.623 27.486 1.00 97.94 368 ILE A CA 1
ATOM 2890 C C . ILE A 1 368 ? -21.071 -3.474 28.864 1.00 97.94 368 ILE A C 1
ATOM 2892 O O . ILE A 1 368 ? -20.372 -3.310 29.864 1.00 97.94 368 ILE A O 1
ATOM 2896 N N . LEU A 1 369 ? -22.403 -3.495 28.940 1.00 97.81 369 LEU A N 1
ATOM 2897 C CA . LEU A 1 369 ? -23.128 -3.316 30.199 1.00 97.81 369 LEU A CA 1
ATOM 2898 C C . LEU A 1 369 ? -22.995 -4.526 31.133 1.00 97.81 369 LEU A C 1
ATOM 2900 O O . LEU A 1 369 ? -22.814 -4.320 32.335 1.00 97.81 369 LEU A O 1
ATOM 2904 N N . ASP A 1 370 ? -23.010 -5.744 30.595 1.00 98.06 370 ASP A N 1
ATOM 2905 C CA . ASP A 1 370 ? -22.915 -7.003 31.345 1.00 98.06 370 ASP A CA 1
ATOM 2906 C C . ASP A 1 370 ? -21.587 -7.151 32.103 1.00 98.06 370 ASP A C 1
ATOM 2908 O O . ASP A 1 370 ? -21.552 -7.734 33.189 1.00 98.06 370 ASP A O 1
ATOM 2912 N N . VAL A 1 371 ? -20.496 -6.584 31.573 1.00 98.25 371 VAL A N 1
ATOM 2913 C CA . VAL A 1 371 ? -19.174 -6.574 32.229 1.00 98.25 371 VAL A CA 1
ATOM 2914 C C . VAL A 1 371 ? -18.891 -5.290 33.018 1.00 98.25 371 VAL A C 1
ATOM 2916 O O . VAL A 1 371 ? -17.819 -5.151 33.609 1.00 98.25 371 VAL A O 1
ATOM 2919 N N . SER A 1 372 ? -19.822 -4.332 33.029 1.00 98.06 372 SER A N 1
ATOM 2920 C CA . SER A 1 372 ? -19.619 -3.038 33.684 1.00 98.06 372 SER A CA 1
ATOM 2921 C C . SER A 1 372 ? -19.776 -3.087 35.205 1.00 98.06 372 SER A C 1
ATOM 2923 O O . SER A 1 372 ? -20.483 -3.922 35.768 1.00 98.06 372 SER A O 1
ATOM 2925 N N . SER A 1 373 ? -19.126 -2.149 35.897 1.00 97.94 373 SER A N 1
ATOM 2926 C CA . SER A 1 373 ? -19.200 -2.022 37.353 1.00 97.94 373 SER A CA 1
ATOM 2927 C C . SER A 1 373 ? -19.173 -0.557 37.808 1.00 97.94 373 SER A C 1
ATOM 2929 O O . SER A 1 373 ? -18.944 0.369 37.028 1.00 97.94 373 SER A O 1
ATOM 2931 N N . GLU A 1 374 ? -19.339 -0.322 39.112 1.00 96.94 374 GLU A N 1
ATOM 2932 C CA . GLU A 1 374 ? -19.152 1.003 39.723 1.00 96.94 374 GLU A CA 1
ATOM 2933 C C . GLU A 1 374 ? -17.716 1.552 39.576 1.00 96.94 374 GLU A C 1
ATOM 2935 O O . GLU A 1 374 ? -17.480 2.753 39.760 1.00 96.94 374 GLU A O 1
ATOM 2940 N N . ARG A 1 375 ? -16.738 0.699 39.235 1.00 97.81 375 ARG A N 1
ATOM 2941 C CA . ARG A 1 375 ? -15.350 1.090 38.942 1.00 97.81 375 ARG A CA 1
ATOM 2942 C C . ARG A 1 375 ? -15.118 1.450 37.476 1.00 97.81 375 ARG A C 1
ATOM 2944 O O . ARG A 1 375 ? -14.088 2.055 37.188 1.00 97.81 375 ARG A O 1
ATOM 2951 N N . THR A 1 376 ? -16.054 1.166 36.567 1.00 98.25 376 THR A N 1
ATOM 2952 C CA . THR A 1 376 ? -15.928 1.552 35.156 1.00 98.25 376 THR A CA 1
ATOM 2953 C C . THR A 1 376 ? -15.805 3.074 35.018 1.00 98.25 376 THR A C 1
ATOM 2955 O O . THR A 1 376 ? -16.600 3.838 35.579 1.00 98.25 376 THR A O 1
ATOM 2958 N N . ARG A 1 377 ? -14.788 3.526 34.277 1.00 97.25 377 ARG A N 1
ATOM 2959 C CA . ARG A 1 377 ? -14.562 4.940 33.918 1.00 97.25 377 ARG A CA 1
ATOM 2960 C C . ARG A 1 377 ? -14.564 5.194 32.425 1.00 97.25 377 ARG A C 1
ATOM 2962 O O . ARG A 1 377 ? -14.714 6.344 32.021 1.00 97.25 377 ARG A O 1
ATOM 2969 N N . ALA A 1 378 ? -14.365 4.162 31.616 1.00 97.31 378 ALA A N 1
ATOM 2970 C CA . ALA A 1 378 ? -14.288 4.311 30.177 1.00 97.31 378 ALA A CA 1
ATOM 2971 C C . ALA A 1 378 ? -14.610 3.029 29.427 1.00 97.31 378 ALA A C 1
ATOM 2973 O O . ALA A 1 378 ? -14.519 1.927 29.972 1.00 97.31 378 ALA A O 1
ATOM 2974 N N . VAL A 1 379 ? -14.919 3.223 28.151 1.00 97.69 379 VAL A N 1
ATOM 2975 C CA . VAL A 1 379 ? -15.058 2.186 27.138 1.00 97.69 379 VAL A CA 1
ATOM 2976 C C . VAL A 1 379 ? -14.105 2.539 25.998 1.00 97.69 379 VAL A C 1
ATOM 2978 O O . VAL A 1 379 ? -14.141 3.658 25.487 1.00 97.69 379 VAL A O 1
ATOM 2981 N N . VAL A 1 380 ? -13.256 1.598 25.597 1.00 97.19 380 VAL A N 1
ATOM 2982 C CA . VAL A 1 380 ? -12.561 1.626 24.309 1.00 97.19 380 VAL A CA 1
ATOM 2983 C C . VAL A 1 380 ? -13.382 0.790 23.336 1.00 97.19 380 VAL A C 1
ATOM 2985 O O . VAL A 1 380 ? -13.681 -0.363 23.628 1.00 97.19 380 VAL A O 1
ATOM 2988 N N . LEU A 1 381 ? -13.728 1.343 22.178 1.00 94.75 381 LEU A N 1
ATOM 2989 C CA . LEU A 1 381 ? -14.286 0.594 21.057 1.00 94.75 381 LEU A CA 1
ATOM 2990 C C . LEU A 1 381 ? -13.218 0.479 19.973 1.00 94.75 381 LEU A C 1
ATOM 2992 O O . LEU A 1 381 ? -12.920 1.461 19.299 1.00 94.75 381 LEU A O 1
ATOM 2996 N N . THR A 1 382 ? -12.643 -0.708 19.796 1.00 93.38 382 THR A N 1
ATOM 2997 C CA . THR A 1 382 ? -11.862 -1.010 18.590 1.00 93.38 382 THR A CA 1
ATOM 2998 C C . THR A 1 382 ? -12.831 -1.333 17.462 1.00 93.38 382 THR A C 1
ATOM 3000 O O . THR A 1 382 ? -13.718 -2.165 17.627 1.00 93.38 382 THR A O 1
ATOM 3003 N N . HIS A 1 383 ? -12.675 -0.668 16.319 1.00 93.94 383 HIS A N 1
ATOM 3004 C CA . HIS A 1 383 ? -13.475 -0.937 15.124 1.00 93.94 383 HIS A CA 1
ATOM 3005 C C . HIS A 1 383 ? -12.736 -1.935 14.226 1.00 93.94 383 HIS A C 1
ATOM 3007 O O . HIS A 1 383 ? -12.043 -1.570 13.271 1.00 93.94 383 HIS A O 1
ATOM 3013 N N . THR A 1 384 ? -12.820 -3.201 14.627 1.00 93.81 384 THR A N 1
ATOM 3014 C CA . THR A 1 384 ? -11.975 -4.303 14.153 1.00 93.81 384 THR A CA 1
ATOM 3015 C C . THR A 1 384 ? -12.135 -4.555 12.652 1.00 93.81 384 THR A C 1
ATOM 3017 O O . THR A 1 384 ? -13.248 -4.579 12.127 1.00 93.81 384 THR A O 1
ATOM 3020 N N . TYR A 1 385 ? -11.019 -4.747 11.943 1.00 92.19 385 TYR A N 1
ATOM 3021 C CA . TYR A 1 385 ? -10.954 -5.048 10.505 1.00 92.19 385 TYR A CA 1
ATOM 3022 C C . TYR A 1 385 ? -11.689 -4.053 9.585 1.00 92.19 385 TYR A C 1
ATOM 3024 O O . TYR A 1 385 ? -12.091 -4.405 8.474 1.00 92.19 385 TYR A O 1
ATOM 3032 N N . GLY A 1 386 ? -11.863 -2.805 10.028 1.00 89.75 386 GLY A N 1
ATOM 3033 C CA . GLY A 1 386 ? -12.607 -1.780 9.289 1.00 89.75 386 GLY A CA 1
ATOM 3034 C C . GLY A 1 386 ? -14.128 -1.933 9.368 1.00 89.75 386 GLY A C 1
ATOM 3035 O O . GLY A 1 386 ? -14.850 -1.233 8.658 1.00 89.75 386 GLY A O 1
ATOM 3036 N N . VAL A 1 387 ? -14.623 -2.827 10.230 1.00 91.44 387 VAL A N 1
ATOM 3037 C CA . VAL A 1 387 ? -16.042 -2.946 10.566 1.00 91.44 387 VAL A CA 1
ATOM 3038 C C . VAL A 1 387 ? -16.319 -2.023 11.761 1.00 91.44 387 VAL A C 1
ATOM 3040 O O . VAL A 1 387 ? -15.754 -2.237 12.839 1.00 91.44 387 VAL A O 1
ATOM 3043 N N . PRO A 1 388 ? -17.146 -0.972 11.605 1.00 90.06 388 PRO A N 1
ATOM 3044 C CA . PRO A 1 388 ? -17.518 -0.106 12.718 1.00 90.06 388 PRO A CA 1
ATOM 3045 C C . PRO A 1 388 ? -18.393 -0.862 13.724 1.00 90.06 388 PRO A C 1
ATOM 3047 O O . PRO A 1 388 ? -19.039 -1.853 13.394 1.00 90.06 388 PRO A O 1
ATOM 3050 N N . THR A 1 389 ? -18.432 -0.388 14.967 1.00 89.94 389 THR A N 1
ATOM 3051 C CA . THR A 1 389 ? -19.334 -0.949 15.981 1.00 89.94 389 THR A CA 1
ATOM 3052 C C . THR A 1 389 ? -20.771 -0.541 15.662 1.00 89.94 389 THR A C 1
ATOM 3054 O O . THR A 1 389 ? -21.052 0.645 15.472 1.00 89.94 389 THR A O 1
ATOM 3057 N N . GLU A 1 390 ? -21.686 -1.509 15.597 1.00 86.81 390 GLU A N 1
ATOM 3058 C CA . GLU A 1 390 ? -23.109 -1.224 15.397 1.00 86.81 390 GLU A CA 1
ATOM 3059 C C . GLU A 1 390 ? -23.684 -0.418 16.570 1.00 86.81 390 GLU A C 1
ATOM 3061 O O . GLU A 1 390 ? -23.230 -0.522 17.709 1.00 86.81 390 GLU A O 1
ATOM 3066 N N . HIS A 1 391 ? -24.689 0.414 16.286 1.00 84.06 391 HIS A N 1
ATOM 3067 C CA . HIS A 1 391 ? -25.362 1.252 17.286 1.00 84.06 391 HIS A CA 1
ATOM 3068 C C . HIS A 1 391 ? -24.416 2.148 18.120 1.00 84.06 391 HIS A C 1
ATOM 3070 O O . HIS A 1 391 ? -24.695 2.450 19.282 1.00 84.06 391 HIS A O 1
ATOM 3076 N N . LEU A 1 392 ? -23.326 2.633 17.508 1.00 90.19 392 LEU A N 1
ATOM 3077 C CA . LEU A 1 392 ? -22.335 3.530 18.121 1.00 90.19 392 LEU A CA 1
ATOM 3078 C C . LEU A 1 392 ? -22.962 4.720 18.873 1.00 90.19 392 LEU A C 1
ATOM 3080 O O . LEU A 1 392 ? -22.534 5.039 19.980 1.00 90.19 392 LEU A O 1
ATOM 3084 N N . GLU A 1 393 ? -24.010 5.343 18.322 1.00 92.50 393 GLU A N 1
ATOM 3085 C CA . GLU A 1 393 ? -24.731 6.442 18.983 1.00 92.50 393 GLU A CA 1
ATOM 3086 C C . GLU A 1 393 ? -25.375 6.009 20.315 1.00 92.50 393 GLU A C 1
ATOM 3088 O O . GLU A 1 393 ? -25.342 6.756 21.293 1.00 92.50 393 GLU A O 1
ATOM 3093 N N . SER A 1 394 ? -25.923 4.793 20.398 1.00 94.25 394 SER A N 1
ATOM 3094 C CA . SER A 1 394 ? -26.486 4.249 21.639 1.00 94.25 394 SER A CA 1
ATOM 3095 C C . SER A 1 394 ? -25.401 4.033 22.697 1.00 94.25 394 SER A C 1
ATOM 3097 O O . SER A 1 394 ? -25.597 4.410 23.851 1.00 94.25 394 SER A O 1
ATOM 3099 N N . ILE A 1 395 ? -24.232 3.514 22.301 1.00 96.06 395 ILE A N 1
ATOM 3100 C CA . ILE A 1 395 ? -23.088 3.324 23.207 1.00 96.06 395 ILE A CA 1
ATOM 3101 C C . ILE A 1 395 ? -22.533 4.676 23.680 1.00 96.06 395 ILE A C 1
ATOM 3103 O O . ILE A 1 395 ? -22.282 4.857 24.873 1.00 96.06 395 ILE A O 1
ATOM 3107 N N . ALA A 1 396 ? -22.399 5.655 22.782 1.00 96.31 396 ALA A N 1
ATOM 3108 C CA . ALA A 1 396 ? -21.951 7.005 23.119 1.00 96.31 396 ALA A CA 1
ATOM 3109 C C . ALA A 1 396 ? -22.918 7.718 24.080 1.00 96.31 396 ALA A C 1
ATOM 3111 O O . ALA A 1 396 ? -22.481 8.362 25.039 1.00 96.31 396 ALA A O 1
ATOM 3112 N N . ASN A 1 397 ? -24.229 7.569 23.868 1.00 97.50 397 ASN A N 1
ATOM 3113 C CA . ASN A 1 397 ? -25.252 8.108 24.761 1.00 97.50 397 ASN A CA 1
ATOM 3114 C C . ASN A 1 397 ? -25.218 7.449 26.149 1.00 97.50 397 ASN A C 1
ATOM 3116 O O . ASN A 1 397 ? -25.286 8.169 27.148 1.00 97.50 397 ASN A O 1
ATOM 3120 N N . GLU A 1 398 ? -25.031 6.129 26.238 1.00 97.75 398 GLU A N 1
ATOM 3121 C CA . GLU A 1 398 ? -24.910 5.434 27.527 1.00 97.75 398 GLU A CA 1
ATOM 3122 C C . GLU A 1 398 ? -23.625 5.832 28.271 1.00 97.75 398 GLU A C 1
ATOM 3124 O O . GLU A 1 398 ? -23.672 6.172 29.457 1.00 97.75 398 GLU A O 1
ATOM 3129 N N . CYS A 1 399 ? -22.482 5.897 27.574 1.00 97.62 399 CYS A N 1
ATOM 3130 C CA . CYS A 1 399 ? -21.224 6.382 28.151 1.00 97.62 399 CYS A CA 1
ATOM 3131 C C . CYS A 1 399 ? -21.394 7.798 28.719 1.00 97.62 399 CYS A C 1
ATOM 3133 O O . CYS A 1 399 ? -21.036 8.063 29.868 1.00 97.62 399 CYS A O 1
ATOM 3135 N N . LYS A 1 400 ? -22.031 8.697 27.961 1.00 97.56 400 LYS A N 1
ATOM 3136 C CA . LYS A 1 400 ? -22.337 10.066 28.395 1.00 97.56 400 LYS A CA 1
ATOM 3137 C C . LYS A 1 400 ? -23.266 10.102 29.612 1.00 97.56 400 LYS A C 1
ATOM 3139 O O . LYS A 1 400 ? -23.007 10.875 30.535 1.00 97.56 400 LYS A O 1
ATOM 3144 N N . ALA A 1 401 ? -24.310 9.271 29.648 1.00 97.94 401 ALA A N 1
ATOM 3145 C CA . ALA A 1 401 ? -25.228 9.173 30.785 1.00 97.94 401 ALA A CA 1
ATOM 3146 C C . ALA A 1 401 ? -24.512 8.704 32.066 1.00 97.94 401 ALA A C 1
ATOM 3148 O O . ALA A 1 401 ? -24.737 9.258 33.145 1.00 97.94 401 ALA A O 1
ATOM 3149 N N . ARG A 1 402 ? -23.589 7.743 31.937 1.00 97.25 402 ARG A N 1
ATOM 3150 C CA . ARG A 1 402 ? -22.789 7.184 33.041 1.00 97.25 402 ARG A CA 1
ATOM 3151 C C . ARG A 1 402 ? -21.531 7.983 33.386 1.00 97.25 402 ARG A C 1
ATOM 3153 O O . ARG A 1 402 ? -20.868 7.671 34.372 1.00 97.25 402 ARG A O 1
ATOM 3160 N N . LYS A 1 403 ? -21.224 9.037 32.620 1.00 96.31 403 LYS A N 1
ATOM 3161 C CA . LYS A 1 403 ? -19.981 9.830 32.704 1.00 96.31 403 LYS A CA 1
ATOM 3162 C C . LYS A 1 403 ? -18.719 8.986 32.475 1.00 96.31 403 LYS A C 1
ATOM 3164 O O . LYS A 1 403 ? -17.673 9.259 33.062 1.00 96.31 403 LYS A O 1
ATOM 3169 N N . TRP A 1 404 ? -18.827 7.967 31.629 1.00 97.25 404 TRP A N 1
ATOM 3170 C CA . TRP A 1 404 ? -17.691 7.212 31.120 1.00 97.25 404 TRP A CA 1
ATOM 3171 C C . TRP A 1 404 ? -17.082 7.928 29.914 1.00 97.25 404 TRP A C 1
ATOM 3173 O O . TRP A 1 404 ? -17.807 8.447 29.062 1.00 97.25 404 TRP A O 1
ATOM 3183 N N . THR A 1 405 ? -15.755 7.930 29.811 1.00 96.81 405 THR A N 1
ATOM 3184 C CA . THR A 1 405 ? -15.076 8.374 28.588 1.00 96.81 405 THR A CA 1
ATOM 3185 C C . THR A 1 405 ? -15.207 7.297 27.517 1.00 96.81 405 THR A C 1
ATOM 3187 O O . THR A 1 405 ? -14.858 6.143 27.757 1.00 96.81 405 THR A O 1
ATOM 3190 N N . LEU A 1 406 ? -15.667 7.672 26.327 1.00 96.31 406 LEU A N 1
ATOM 3191 C CA . LEU A 1 406 ? -15.589 6.819 25.145 1.00 96.31 406 LEU A CA 1
ATOM 3192 C C . LEU A 1 406 ? -14.281 7.115 24.394 1.00 96.31 406 LEU A C 1
ATOM 3194 O O . LEU A 1 406 ? -13.994 8.275 24.098 1.00 96.31 406 LEU A O 1
ATOM 3198 N N . ILE A 1 407 ? -13.500 6.078 24.095 1.00 95.56 407 ILE A N 1
ATOM 3199 C CA . ILE A 1 407 ? -12.371 6.122 23.158 1.00 95.56 407 ILE A CA 1
ATOM 3200 C C . ILE A 1 407 ? -12.733 5.255 21.953 1.00 95.56 407 ILE A C 1
ATOM 3202 O O . ILE A 1 407 ? -12.953 4.056 22.097 1.00 95.56 407 ILE A O 1
ATOM 3206 N N . GLU A 1 408 ? -12.729 5.838 20.760 1.00 94.50 408 GLU A N 1
ATOM 3207 C CA . GLU A 1 408 ? -12.816 5.095 19.501 1.00 94.50 408 GLU A CA 1
ATOM 3208 C C . GLU A 1 408 ? -11.395 4.769 19.014 1.00 94.50 408 GLU A C 1
ATOM 3210 O O . GLU A 1 408 ? -10.637 5.651 18.603 1.00 94.50 408 GLU A O 1
ATOM 3215 N N . ASP A 1 409 ? -11.012 3.493 19.069 1.00 95.50 409 ASP A N 1
ATOM 3216 C CA . ASP A 1 409 ? -9.790 2.989 18.448 1.00 95.50 409 ASP A CA 1
ATOM 3217 C C . ASP A 1 409 ? -10.063 2.666 16.972 1.00 95.50 409 ASP A C 1
ATOM 3219 O O . ASP A 1 409 ? -10.412 1.552 16.570 1.00 95.50 409 ASP A O 1
ATOM 3223 N N . ILE A 1 410 ? -9.895 3.706 16.158 1.00 93.50 410 ILE A N 1
ATOM 3224 C CA . ILE A 1 410 ? -10.046 3.682 14.701 1.00 93.50 410 ILE A CA 1
ATOM 3225 C C . ILE A 1 410 ? -8.807 3.138 13.967 1.00 93.50 410 ILE A C 1
ATOM 3227 O O . ILE A 1 410 ? -8.723 3.306 12.751 1.00 93.50 410 ILE A O 1
ATOM 3231 N N . SER A 1 411 ? -7.836 2.508 14.647 1.00 93.12 411 SER A N 1
ATOM 3232 C CA . SER A 1 411 ? -6.556 2.085 14.038 1.00 93.12 411 SER A CA 1
ATOM 3233 C C . SER A 1 411 ? -6.716 1.207 12.788 1.00 93.12 411 SER A C 1
ATOM 3235 O O . SER A 1 411 ? -5.897 1.292 11.873 1.00 93.12 411 SER A O 1
ATOM 3237 N N . GLU A 1 412 ? -7.785 0.409 12.720 1.00 92.94 412 GLU A N 1
ATOM 3238 C CA . GLU A 1 412 ? -8.120 -0.452 11.574 1.00 92.94 412 GLU A CA 1
ATOM 3239 C C . GLU A 1 412 ? -9.292 0.082 10.724 1.00 92.94 412 GLU A C 1
ATOM 3241 O O . GLU A 1 412 ? -9.655 -0.526 9.721 1.00 92.94 412 GLU A O 1
ATOM 3246 N N . CYS A 1 413 ? -9.866 1.234 11.088 1.00 91.50 413 CYS A N 1
ATOM 3247 C CA . CYS A 1 413 ? -11.125 1.768 10.548 1.00 91.50 413 CYS A CA 1
ATOM 3248 C C . CYS A 1 413 ? -11.005 3.224 10.038 1.00 91.50 413 CYS A C 1
ATOM 3250 O O . CYS A 1 413 ? -11.993 3.936 9.849 1.00 91.50 413 CYS A O 1
ATOM 3252 N N . VAL A 1 414 ? -9.774 3.695 9.803 1.00 87.56 414 VAL A N 1
ATOM 3253 C CA . VAL A 1 414 ? -9.489 5.050 9.304 1.00 87.56 414 VAL A CA 1
ATOM 3254 C C . VAL A 1 414 ? -10.228 5.323 7.988 1.00 87.56 414 VAL A C 1
ATOM 3256 O O . VAL A 1 414 ? -9.990 4.667 6.977 1.00 87.56 414 VAL A O 1
ATOM 3259 N N . GLY A 1 415 ? -11.078 6.353 7.985 1.00 81.06 415 GLY A N 1
ATOM 3260 C CA . GLY A 1 415 ? -11.801 6.821 6.797 1.00 81.06 415 GLY A CA 1
ATOM 3261 C C . GLY A 1 415 ? -13.177 6.184 6.575 1.00 81.06 415 GLY A C 1
ATOM 3262 O O . GLY A 1 415 ? -13.898 6.626 5.677 1.00 81.06 415 GLY A O 1
ATOM 3263 N N . VAL A 1 416 ? -13.578 5.209 7.396 1.00 85.69 416 VAL A N 1
ATOM 3264 C CA . VAL A 1 416 ? -14.959 4.707 7.420 1.00 85.69 416 VAL A CA 1
ATOM 3265 C C . VAL A 1 416 ? -15.887 5.789 7.982 1.00 85.69 416 VAL A C 1
ATOM 3267 O O . VAL A 1 416 ? -15.518 6.549 8.876 1.00 85.69 416 VAL A O 1
ATOM 3270 N N . ARG A 1 417 ? -17.104 5.879 7.438 1.00 80.62 417 ARG A N 1
ATOM 3271 C CA . ARG A 1 417 ? -18.170 6.751 7.946 1.00 80.62 417 ARG A CA 1
ATOM 3272 C C . ARG A 1 417 ? -19.383 5.904 8.296 1.00 80.62 417 ARG A C 1
ATOM 3274 O O . ARG A 1 417 ? -19.987 5.313 7.402 1.00 80.62 417 ARG A O 1
ATOM 3281 N N . VAL A 1 418 ? -19.743 5.890 9.574 1.00 72.81 418 VAL A N 1
ATOM 3282 C CA . VAL A 1 418 ? -21.065 5.441 10.024 1.00 72.81 418 VAL A CA 1
ATOM 3283 C C . VAL A 1 418 ? -22.089 6.499 9.583 1.00 72.81 418 VAL A C 1
ATOM 3285 O O . VAL A 1 418 ? -21.766 7.690 9.563 1.00 72.81 418 VAL A O 1
ATOM 3288 N N . ARG A 1 419 ? -23.272 6.066 9.138 1.00 52.22 419 ARG A N 1
ATOM 3289 C CA . ARG A 1 419 ? -24.374 6.929 8.679 1.00 52.22 419 ARG A CA 1
ATOM 3290 C C . ARG A 1 419 ? -25.539 6.886 9.650 1.00 52.22 419 ARG A C 1
ATOM 3292 O O . ARG A 1 419 ? -25.751 5.788 10.205 1.00 52.22 419 ARG A O 1
#